Protein AF-A0A4Z2GJ34-F1 (afdb_monomer)

Secondary structure (DSSP, 8-state):
--TT-------TT-SS---SEEEE-SSTT-EEEEETTEEEEESSTTSPPEE-----BTTTEEESB--HHIIIIISSSSB-EEE-TTSSEEEEEEEE-TTSPEEEE---SSSSS---EEEE---TTSPPPEEEEEEEETTTT--EEEEPPPTTTTTS-EEEEEEEESSSSEEEEEEEETTSS-EEEEEEETTTTEEEEE---EEPTTSSEEEEEEEEE-TTS-EEEEEEEEE--TTTS--EEEE---SSS-EEEEEEEETTTTEEEEEE-TT-TT-BEEEEEESS-TT-EEESSTTSSTTT-SBEEEEE-TTSS-EEEEE-SSS---EEEE-SS-------------HHHHHHHHHHHHHHHHHHH-------PPP------

Sequence (381 aa):
MNPREVRELNPPEVSDSVLQFASWGVQGQDLIYVFENNIYYQADVQSSSWRLTSSGQEGGVFNGISDWLYEEEVLHTQVAHWWSPDGSKLAYLTINDSLVPNMLLPRLTGSLYPRGKEYPYPKMGQTNPTVRLYVVTLDGSALTTELTPPASLERSEFYVTMVSWAARDGLSVRWVNRAQNTSVLSLCDVTTSACTQNEEPLFSKDCTTFFITSPVGHDGRGTFNHITMISNQSEGQEVNLRHLTSGSWEVSHIVAYDESTNSLYFLSTEDGSTQQHFYRVSTLDPSHKECLTCSLFQSRCTSYDAVVSPDRQHVILSCRGTATEASSIHPPHVSIFPDEGHNMASAKSRHYMLNSVLTFFKLCFEEEEQVVGPEKSKGDD

Mean predicted aligned error: 15.4 Å

Radius of gyration: 27.04 Å; Cα contacts (8 Å, |Δi|>4): 745; chains: 1; bounding box: 69×99×54 Å

Structure (mmCIF, N/CA/C/O backbone):
data_AF-A0A4Z2GJ34-F1
#
_entry.id   AF-A0A4Z2GJ34-F1
#
loop_
_atom_site.group_PDB
_atom_site.id
_atom_site.type_symbol
_atom_site.label_atom_id
_atom_site.lab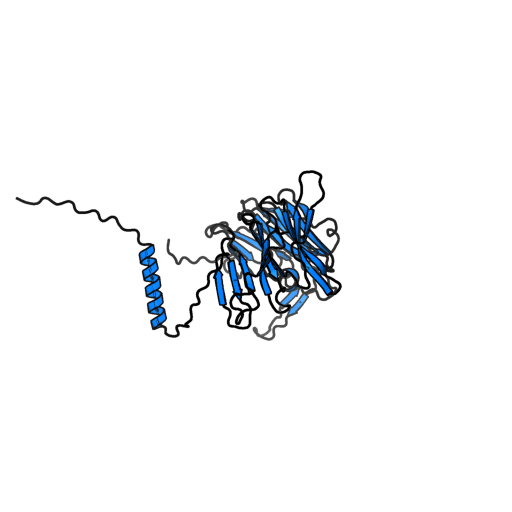el_alt_id
_atom_site.label_comp_id
_atom_site.label_asym_id
_atom_site.label_entity_id
_atom_site.label_seq_id
_atom_site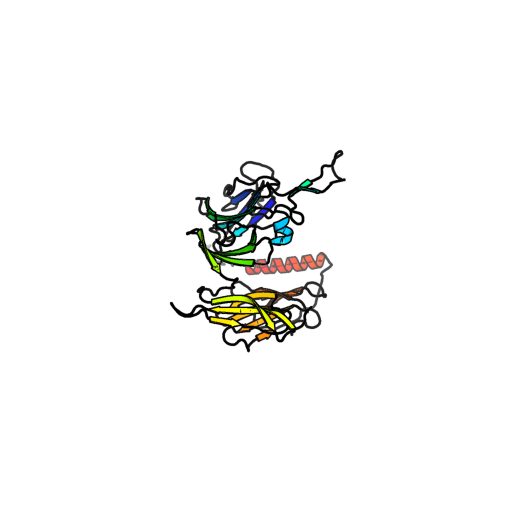.pdbx_PDB_ins_code
_atom_site.Cartn_x
_atom_site.Cartn_y
_atom_site.Cartn_z
_atom_site.occupancy
_atom_site.B_iso_or_equiv
_atom_site.auth_seq_id
_atom_site.auth_comp_id
_atom_site.auth_asym_id
_atom_site.auth_atom_id
_atom_site.pdbx_PDB_model_num
ATOM 1 N N . MET A 1 1 ? -23.529 -28.264 13.616 1.00 46.44 1 MET A N 1
ATOM 2 C CA . MET A 1 1 ? -23.742 -26.848 13.246 1.00 46.44 1 MET A CA 1
ATOM 3 C C . MET A 1 1 ? -24.349 -26.808 11.859 1.00 46.44 1 MET A C 1
ATOM 5 O O . MET A 1 1 ? -23.935 -27.590 11.013 1.00 46.44 1 MET A O 1
ATOM 9 N N . ASN A 1 2 ? -25.382 -25.995 11.658 1.00 41.53 2 ASN A N 1
ATOM 10 C CA . ASN A 1 2 ? -26.100 -25.921 10.390 1.00 41.53 2 ASN A CA 1
ATOM 11 C C . ASN A 1 2 ? -25.199 -25.194 9.368 1.00 41.53 2 ASN A C 1
ATOM 13 O O . ASN A 1 2 ? -24.843 -24.048 9.625 1.00 41.53 2 ASN A O 1
ATOM 17 N N . PRO A 1 3 ? -24.811 -25.793 8.228 1.00 54.25 3 PRO A N 1
ATOM 18 C CA . PRO A 1 3 ? -23.806 -25.230 7.309 1.00 54.25 3 PRO A CA 1
ATOM 19 C C . PRO A 1 3 ? -24.293 -24.007 6.498 1.00 54.25 3 PRO A C 1
ATOM 21 O O . PRO A 1 3 ? -23.775 -23.725 5.422 1.00 54.25 3 PRO A O 1
ATOM 24 N N . ARG A 1 4 ? -25.339 -23.312 6.962 1.00 62.41 4 ARG A N 1
ATOM 25 C CA . ARG A 1 4 ? -26.034 -22.219 6.257 1.00 62.41 4 ARG A CA 1
ATOM 26 C C . ARG A 1 4 ? -26.469 -21.072 7.171 1.00 62.41 4 ARG A C 1
ATOM 28 O O . ARG A 1 4 ? -27.346 -20.300 6.796 1.00 62.41 4 ARG A O 1
ATOM 35 N N . GLU A 1 5 ? -25.925 -20.981 8.377 1.00 75.06 5 GLU A N 1
ATOM 36 C CA . GLU A 1 5 ? -26.219 -19.845 9.247 1.00 75.06 5 GLU A CA 1
ATOM 37 C C . GLU A 1 5 ? -25.521 -18.598 8.685 1.00 75.06 5 GLU A C 1
ATOM 39 O O . GLU A 1 5 ? -24.296 -18.541 8.613 1.00 75.06 5 GLU A O 1
ATOM 44 N N . VAL A 1 6 ? -26.315 -17.644 8.192 1.00 79.12 6 VAL A N 1
ATOM 45 C CA . VAL A 1 6 ? -25.836 -16.360 7.666 1.00 79.12 6 VAL A CA 1
ATOM 46 C C . VAL A 1 6 ? -25.959 -15.335 8.781 1.00 79.12 6 VAL A C 1
ATOM 48 O O . VAL A 1 6 ? -27.029 -15.201 9.375 1.00 79.12 6 VAL A O 1
ATOM 51 N N . ARG A 1 7 ? -24.873 -14.611 9.047 1.00 80.75 7 ARG A N 1
ATOM 52 C CA . ARG A 1 7 ? -24.849 -13.521 10.018 1.00 80.75 7 ARG A CA 1
ATOM 53 C C . ARG A 1 7 ? -24.506 -12.220 9.314 1.00 80.75 7 ARG A C 1
ATOM 55 O O . ARG A 1 7 ? -23.546 -12.169 8.550 1.00 80.75 7 ARG A O 1
ATOM 62 N N . GLU A 1 8 ? -25.299 -11.191 9.574 1.00 86.06 8 GLU A N 1
ATOM 63 C CA . GLU A 1 8 ? -25.017 -9.848 9.080 1.00 86.06 8 GLU A CA 1
ATOM 64 C C . GLU A 1 8 ? -23.889 -9.217 9.895 1.00 86.06 8 GLU A C 1
ATOM 66 O O . GLU A 1 8 ? -23.868 -9.304 11.127 1.00 86.06 8 GLU A O 1
ATOM 71 N N . LEU A 1 9 ? -22.948 -8.592 9.191 1.00 88.06 9 LEU A N 1
ATOM 72 C CA . LEU A 1 9 ? -21.854 -7.845 9.788 1.00 88.06 9 LEU A CA 1
ATOM 73 C C . LEU A 1 9 ? -22.256 -6.373 9.856 1.00 88.06 9 LEU A C 1
ATOM 75 O O . LEU A 1 9 ? -22.313 -5.705 8.828 1.00 88.06 9 LEU A O 1
ATOM 79 N N . ASN A 1 10 ? -22.534 -5.885 11.063 1.00 89.25 10 ASN A N 1
ATOM 80 C CA . ASN A 1 10 ? -22.912 -4.498 11.308 1.00 89.25 10 ASN A CA 1
ATOM 81 C C . ASN A 1 10 ? -22.105 -3.915 12.482 1.00 89.25 10 ASN A C 1
ATOM 83 O O . ASN A 1 10 ? -21.783 -4.645 13.427 1.00 89.25 10 ASN A O 1
ATOM 87 N N . PRO A 1 11 ? -21.796 -2.605 12.460 1.00 88.62 11 PRO A N 1
ATOM 88 C CA . PRO A 1 11 ? -21.323 -1.883 13.634 1.00 88.62 11 PRO A CA 1
ATOM 89 C C . PRO A 1 11 ? -22.282 -2.043 14.823 1.00 88.62 11 PRO A C 1
ATOM 91 O O . PRO A 1 11 ? -23.494 -2.054 14.613 1.00 88.62 11 PRO A O 1
ATOM 94 N N . PRO A 1 12 ? -21.787 -2.125 16.073 1.00 87.62 12 PRO A N 1
ATOM 95 C CA . PRO A 1 12 ? -22.634 -2.275 17.260 1.00 87.62 12 PRO A CA 1
ATOM 96 C C . PRO A 1 12 ? -23.696 -1.178 17.416 1.00 87.62 12 PRO A C 1
ATOM 98 O O . PRO A 1 12 ? -24.693 -1.368 18.111 1.00 87.62 12 PRO A O 1
ATOM 101 N N . GLU A 1 13 ? -23.467 -0.017 16.806 1.00 87.50 13 GLU A N 1
ATOM 102 C CA . GLU A 1 13 ? -24.305 1.168 16.916 1.00 87.50 13 GLU A CA 1
ATOM 103 C C . GLU A 1 13 ? -25.485 1.190 15.924 1.00 87.50 13 GLU A C 1
ATOM 105 O O . GLU A 1 13 ? -26.414 1.978 16.115 1.00 87.50 13 GLU A O 1
ATOM 110 N N . VAL A 1 14 ? -25.481 0.348 14.880 1.00 88.62 14 VAL A N 1
ATOM 111 C CA . VAL A 1 14 ? -26.488 0.359 13.801 1.00 88.62 14 VAL A CA 1
ATOM 112 C C . VAL A 1 14 ? -26.914 -1.053 13.386 1.00 88.62 14 VAL A C 1
ATOM 114 O O . VAL A 1 14 ? -26.186 -2.021 13.558 1.00 88.62 14 VAL A O 1
ATOM 117 N N . SER A 1 15 ? -28.130 -1.186 12.851 1.00 77.56 15 SER A N 1
ATOM 118 C CA . SER A 1 15 ? -28.716 -2.492 12.486 1.00 77.56 15 SER A CA 1
ATOM 119 C C . SER A 1 15 ? -28.695 -2.800 10.988 1.00 77.56 15 SER A C 1
ATOM 121 O O . SER A 1 15 ? -28.803 -3.964 10.628 1.00 77.56 15 SER A O 1
ATOM 123 N N . ASP A 1 16 ? -28.539 -1.789 10.136 1.00 84.75 16 ASP A N 1
ATOM 124 C CA . ASP A 1 16 ? -28.416 -1.927 8.684 1.00 84.75 16 ASP A CA 1
ATOM 125 C C . ASP A 1 16 ? -27.393 -0.893 8.208 1.00 84.75 16 ASP A C 1
ATOM 127 O O . ASP A 1 16 ? -27.552 0.308 8.457 1.00 84.75 16 ASP A O 1
ATOM 131 N N . SER A 1 17 ? -26.293 -1.362 7.623 1.00 87.94 17 SER A N 1
ATOM 132 C CA . SER A 1 17 ? -25.149 -0.522 7.288 1.00 87.94 17 SER A CA 1
ATOM 133 C C . SER A 1 17 ? -24.492 -0.937 5.978 1.00 87.94 17 SER A C 1
ATOM 135 O O . SER A 1 17 ? -24.446 -2.109 5.610 1.00 87.94 17 SER A O 1
ATOM 137 N N . VAL A 1 18 ? -23.949 0.052 5.267 1.00 92.44 18 VAL A N 1
ATOM 138 C CA . VAL A 1 18 ? -23.078 -0.181 4.115 1.00 92.44 18 VAL A CA 1
ATOM 139 C C . VAL A 1 18 ? -21.641 -0.019 4.587 1.00 92.44 18 VAL A C 1
ATOM 141 O O . VAL A 1 18 ? -21.233 1.070 4.992 1.00 92.44 18 VAL A O 1
ATOM 144 N N . LEU A 1 19 ? -20.882 -1.108 4.541 1.00 95.00 19 LEU A N 1
ATOM 145 C CA . LEU A 1 19 ? -19.472 -1.117 4.915 1.00 95.00 19 LEU A CA 1
ATOM 146 C C . LEU A 1 19 ? -18.612 -0.626 3.749 1.00 95.00 19 LEU A C 1
ATOM 148 O O . LEU A 1 19 ? -18.890 -0.919 2.587 1.00 95.00 19 LEU A O 1
ATOM 152 N N . GLN A 1 20 ? -17.546 0.103 4.064 1.00 95.69 20 GLN A N 1
ATOM 153 C CA . GLN A 1 20 ? -16.587 0.587 3.065 1.00 95.69 20 GLN A CA 1
ATOM 154 C C . GLN A 1 20 ? -15.567 -0.488 2.691 1.00 95.69 20 GLN A C 1
ATOM 156 O O . GLN A 1 20 ? -15.038 -0.487 1.582 1.00 95.69 20 GLN A O 1
ATOM 161 N N . PHE A 1 21 ? -15.283 -1.388 3.631 1.00 96.75 21 PHE A N 1
ATOM 162 C CA . PHE A 1 21 ? -14.338 -2.481 3.472 1.00 96.75 21 PHE A CA 1
ATOM 163 C C . PHE A 1 21 ? -14.640 -3.587 4.486 1.00 96.75 21 PHE A C 1
ATOM 165 O O . PHE A 1 21 ? -15.118 -3.292 5.583 1.00 96.75 21 PHE A O 1
ATOM 172 N N . ALA A 1 22 ? -14.326 -4.835 4.140 1.00 95.81 22 ALA A N 1
ATOM 173 C CA . ALA A 1 22 ? -14.282 -5.956 5.072 1.00 95.81 22 ALA A CA 1
ATOM 174 C C . ALA A 1 22 ? -13.254 -6.992 4.600 1.00 95.81 22 ALA A C 1
ATOM 176 O O . ALA A 1 22 ? -13.183 -7.298 3.408 1.00 95.81 22 ALA A O 1
ATOM 177 N N . SER A 1 23 ? -12.489 -7.559 5.529 1.00 94.44 23 SER A N 1
ATOM 178 C CA . SER A 1 23 ? -11.587 -8.676 5.248 1.00 94.44 23 SER A CA 1
ATOM 179 C C . SER A 1 23 ? -11.382 -9.550 6.476 1.00 94.44 23 SER A C 1
ATOM 181 O O . SER A 1 23 ? -11.478 -9.087 7.613 1.00 94.44 23 SER A O 1
ATOM 183 N N . TRP A 1 24 ? -11.036 -10.811 6.233 1.00 94.69 24 TRP A N 1
ATOM 184 C CA . TRP A 1 24 ? -10.513 -11.696 7.271 1.00 94.69 24 TRP A CA 1
ATOM 185 C C . TRP A 1 24 ? -9.140 -11.219 7.757 1.00 94.69 24 TRP A C 1
ATOM 187 O O . TRP A 1 24 ? -8.426 -10.520 7.027 1.00 94.69 24 TRP A O 1
ATOM 197 N N . GLY A 1 25 ? -8.797 -11.590 8.987 1.00 91.19 25 GLY A N 1
ATOM 198 C CA . GLY A 1 25 ? -7.455 -11.476 9.527 1.00 91.19 25 GLY A CA 1
ATOM 199 C C . GLY A 1 25 ? -6.559 -12.628 9.083 1.00 91.19 25 GLY A C 1
ATOM 200 O O . GLY A 1 25 ? -6.781 -13.269 8.050 1.00 91.19 25 GLY A O 1
ATOM 201 N N . VAL A 1 26 ? -5.490 -12.862 9.843 1.00 88.38 26 VAL A N 1
ATOM 202 C CA . VAL A 1 26 ? -4.444 -13.832 9.471 1.00 88.38 26 VAL A CA 1
ATOM 203 C C . VAL A 1 26 ? -4.728 -15.217 10.046 1.00 88.38 26 VAL A C 1
ATOM 205 O O . VAL A 1 26 ? -4.336 -16.218 9.442 1.00 88.38 26 VAL A O 1
ATOM 208 N N . GLN A 1 27 ? -5.377 -15.300 11.212 1.00 80.12 27 GLN A N 1
ATOM 209 C CA . GLN A 1 27 ? -5.532 -16.555 11.943 1.00 80.12 27 GLN A CA 1
ATOM 210 C C . GLN A 1 27 ? -6.954 -16.758 12.461 1.00 80.12 27 GLN A C 1
ATOM 212 O O . GLN A 1 27 ? -7.485 -15.981 13.244 1.00 80.12 27 GLN A O 1
ATOM 217 N N . GLY A 1 28 ? -7.528 -17.916 12.135 1.00 84.50 28 GLY A N 1
ATOM 218 C CA . GLY A 1 28 ? -8.803 -18.343 12.698 1.00 84.50 28 GLY A CA 1
ATOM 219 C C . GLY A 1 28 ? -9.995 -17.708 11.988 1.00 84.50 28 GLY A C 1
ATOM 220 O O . GLY A 1 28 ? -10.245 -18.009 10.824 1.00 84.50 28 GLY A O 1
ATOM 221 N N . GLN A 1 29 ? -10.781 -16.932 12.731 1.00 89.31 29 GLN A N 1
ATOM 222 C CA . GLN A 1 29 ? -12.044 -16.336 12.276 1.00 89.31 29 GLN A CA 1
ATOM 223 C C . GLN A 1 29 ? -12.119 -14.843 12.610 1.00 89.31 29 GLN A C 1
ATOM 225 O O . GLN A 1 29 ? -13.214 -14.281 12.692 1.00 89.31 29 GLN A O 1
ATOM 230 N N . ASP A 1 30 ? -10.966 -14.227 12.852 1.00 92.12 30 ASP A N 1
ATOM 231 C CA . ASP A 1 30 ? -10.871 -12.805 13.104 1.00 92.12 30 ASP A CA 1
ATOM 232 C C . ASP A 1 30 ? -11.130 -12.018 11.816 1.00 92.12 30 ASP A C 1
ATOM 234 O O . ASP A 1 30 ? -10.844 -12.466 10.702 1.00 92.12 30 ASP A O 1
ATOM 238 N N . LEU A 1 31 ? -11.734 -10.844 11.945 1.00 94.94 31 LEU A N 1
ATOM 239 C CA . LEU A 1 31 ? -12.017 -9.985 10.802 1.00 94.94 31 LEU A CA 1
ATOM 240 C C . LEU A 1 31 ? -11.983 -8.519 11.200 1.00 94.94 31 LEU A C 1
ATOM 242 O O . LEU A 1 31 ? -12.181 -8.153 12.362 1.00 94.94 31 LEU A O 1
ATOM 246 N N . ILE A 1 32 ? -11.785 -7.675 10.197 1.00 96.50 32 ILE A N 1
ATOM 247 C CA . ILE A 1 32 ? -11.971 -6.234 10.312 1.00 96.50 32 ILE A CA 1
ATOM 248 C C . ILE A 1 32 ? -12.952 -5.747 9.266 1.00 96.50 32 ILE A C 1
ATOM 250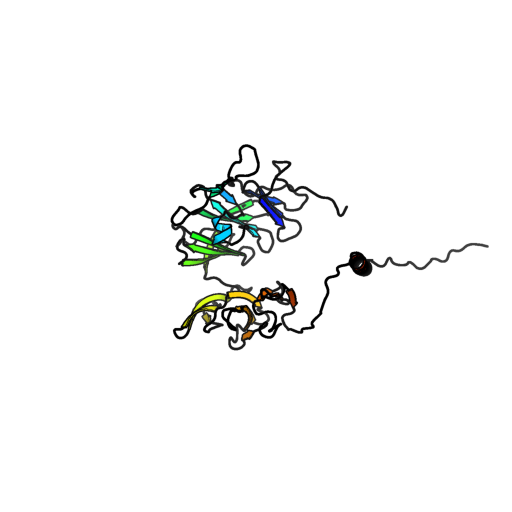 O O . ILE A 1 32 ? -13.119 -6.338 8.196 1.00 96.50 32 ILE A O 1
ATOM 254 N N . TYR A 1 33 ? -13.562 -4.615 9.566 1.00 96.94 33 TYR A N 1
ATOM 255 C CA . TYR A 1 33 ? -14.332 -3.859 8.602 1.00 96.94 33 TYR A CA 1
ATOM 256 C C . TYR A 1 33 ? -14.220 -2.368 8.881 1.00 96.94 33 TYR A C 1
ATOM 258 O O . TYR A 1 33 ? -13.876 -1.944 9.987 1.00 96.94 33 TYR A O 1
ATOM 266 N N . VAL A 1 34 ? -14.502 -1.568 7.856 1.00 97.75 34 VAL A N 1
ATOM 267 C CA . VAL A 1 34 ? -14.450 -0.109 7.944 1.00 97.75 34 VAL A CA 1
ATOM 268 C C . VAL A 1 34 ? -15.838 0.474 7.745 1.00 97.75 34 VAL A C 1
ATOM 270 O O . VAL A 1 34 ? -16.514 0.183 6.755 1.00 97.75 34 VAL A O 1
ATOM 273 N N . PHE A 1 35 ? -16.248 1.303 8.701 1.00 96.94 35 PHE A N 1
ATOM 274 C CA . PHE A 1 35 ? -17.527 2.003 8.710 1.00 96.94 35 PHE A CA 1
ATOM 275 C C . PHE A 1 35 ? -17.322 3.449 9.164 1.00 96.94 35 PHE A C 1
ATOM 277 O O . PHE A 1 35 ? -16.622 3.691 10.149 1.00 96.94 35 PHE A O 1
ATOM 284 N N . GLU A 1 36 ? -17.899 4.406 8.432 1.00 96.12 36 GLU A N 1
ATOM 285 C CA . GLU A 1 36 ? -17.720 5.851 8.658 1.00 96.12 36 GLU A CA 1
ATOM 286 C C . GLU A 1 36 ? -16.245 6.237 8.866 1.00 96.12 36 GLU A C 1
ATOM 288 O O . GLU A 1 36 ? -15.882 6.964 9.794 1.00 96.12 36 GLU A O 1
ATOM 293 N N . ASN A 1 37 ? -15.369 5.697 8.016 1.00 97.69 37 ASN A N 1
ATOM 294 C CA . ASN A 1 37 ? -13.921 5.883 8.057 1.00 97.69 37 ASN A CA 1
ATOM 295 C C . ASN A 1 37 ? -13.246 5.441 9.370 1.00 97.69 37 ASN A C 1
ATOM 297 O O . ASN A 1 37 ? -12.156 5.917 9.704 1.00 97.69 37 ASN A O 1
ATOM 301 N N . ASN A 1 38 ? -13.873 4.542 10.129 1.00 97.94 38 ASN A N 1
ATOM 302 C CA . ASN A 1 38 ? -13.317 3.964 11.345 1.00 97.94 38 ASN A CA 1
ATOM 303 C C . ASN A 1 38 ? -13.132 2.455 11.222 1.00 97.94 38 ASN A C 1
ATOM 305 O O . ASN A 1 38 ? -13.968 1.767 10.640 1.00 97.94 38 ASN A O 1
ATOM 309 N N . ILE A 1 39 ? -12.040 1.952 11.797 1.00 97.94 39 ILE A N 1
ATOM 310 C CA . ILE A 1 39 ? -11.709 0.529 11.793 1.00 97.94 39 ILE A CA 1
ATOM 311 C C . ILE A 1 39 ? -12.430 -0.147 12.956 1.00 97.94 39 ILE A C 1
ATOM 313 O O . ILE A 1 39 ? -12.326 0.287 14.107 1.00 97.94 39 ILE A O 1
ATOM 317 N N . TYR A 1 40 ? -13.125 -1.233 12.648 1.00 96.94 40 TYR A N 1
ATOM 318 C CA . TYR A 1 40 ? -13.735 -2.136 13.608 1.00 96.94 40 TYR A CA 1
ATOM 319 C C . TYR A 1 40 ? -13.107 -3.521 13.473 1.00 96.94 40 TYR A C 1
ATOM 321 O O . TYR A 1 40 ? -12.799 -3.960 12.367 1.00 96.94 40 TYR A O 1
ATOM 329 N N . TYR A 1 41 ? -12.944 -4.209 14.598 1.00 95.94 41 TYR A N 1
ATOM 330 C CA . TYR A 1 41 ? -12.361 -5.544 14.688 1.00 95.94 41 TYR A CA 1
ATOM 331 C C . TYR A 1 41 ? -13.291 -6.507 15.423 1.00 95.94 41 TYR A C 1
ATOM 333 O O . TYR A 1 41 ? -13.899 -6.144 16.429 1.00 95.94 41 TYR A O 1
ATOM 341 N N . GLN A 1 42 ? -13.375 -7.744 14.947 1.00 93.62 42 GLN A N 1
ATOM 342 C CA . GLN A 1 42 ? -14.011 -8.862 15.635 1.00 93.62 42 GLN A CA 1
ATOM 343 C C . GLN A 1 42 ? -12.998 -9.995 15.776 1.00 93.62 42 GLN A C 1
ATOM 345 O O . GLN A 1 42 ? -12.438 -10.446 14.782 1.00 93.62 42 GLN A O 1
ATOM 350 N N . ALA A 1 43 ? -12.794 -10.471 17.007 1.00 91.69 43 ALA A N 1
ATOM 351 C CA . ALA A 1 43 ? -11.884 -11.585 17.287 1.00 91.69 43 ALA A CA 1
ATOM 352 C C . ALA A 1 43 ? -12.388 -12.926 16.723 1.00 91.69 43 ALA A C 1
ATOM 354 O O . ALA A 1 43 ? -11.599 -13.811 16.406 1.00 91.69 43 ALA A O 1
ATOM 355 N N . ASP A 1 44 ? -13.706 -13.069 16.600 1.00 90.00 44 ASP A N 1
ATOM 356 C CA . ASP A 1 44 ? -14.381 -14.195 15.968 1.00 90.00 44 ASP A CA 1
ATOM 357 C C . ASP A 1 44 ? -15.798 -13.770 15.534 1.00 90.00 44 ASP A C 1
ATOM 359 O O . ASP A 1 44 ? -16.296 -12.715 15.933 1.00 90.00 44 ASP A O 1
ATOM 363 N N . VAL A 1 45 ? -16.480 -14.613 14.751 1.00 87.25 45 VAL A N 1
ATOM 364 C CA . VAL A 1 45 ? -17.820 -14.330 14.185 1.00 87.25 45 VAL A CA 1
ATOM 365 C C . VAL A 1 45 ? -18.917 -14.184 15.258 1.00 87.25 45 VAL A C 1
ATOM 367 O O . VAL A 1 45 ? -20.017 -13.706 14.970 1.00 87.25 45 VAL A O 1
ATOM 370 N N . GLN A 1 46 ? -18.672 -14.644 16.489 1.00 86.06 46 GLN A N 1
ATOM 371 C CA . GLN A 1 46 ? -19.583 -14.555 17.636 1.00 86.06 46 GLN A CA 1
ATOM 372 C C . GLN A 1 46 ? -19.324 -13.340 18.526 1.00 86.06 46 GLN A C 1
ATOM 374 O O . GLN A 1 46 ? -20.258 -12.854 19.171 1.00 86.06 46 GLN A O 1
ATOM 379 N N . SER A 1 47 ? -18.093 -12.843 18.531 1.00 88.88 47 SER A N 1
ATOM 380 C CA . SER A 1 47 ? -17.658 -11.699 19.315 1.00 88.88 47 SER A CA 1
ATOM 381 C C . SER A 1 47 ? -18.311 -10.389 18.858 1.00 88.88 47 SER A C 1
ATOM 383 O O . SER A 1 47 ? -18.573 -10.151 17.677 1.00 88.88 47 SER A O 1
ATOM 385 N N . SER A 1 48 ? -18.578 -9.493 19.811 1.00 89.69 48 SER A N 1
ATOM 386 C CA . SER A 1 48 ? -19.003 -8.125 19.505 1.00 89.69 48 SER A CA 1
ATOM 387 C C . SER A 1 48 ? -17.866 -7.355 18.841 1.00 89.69 48 SER A C 1
ATOM 389 O O . SER A 1 48 ? -16.711 -7.500 19.245 1.00 89.69 48 SER A O 1
ATOM 391 N N . SER A 1 49 ? -18.190 -6.492 17.884 1.00 92.44 49 SER A N 1
ATOM 392 C CA . SER A 1 49 ? -17.187 -5.659 17.232 1.00 92.44 49 SER A CA 1
ATOM 393 C C . SER A 1 49 ? -16.615 -4.604 18.169 1.00 92.44 49 SER A C 1
ATOM 395 O O . SER A 1 49 ? -17.332 -3.948 18.926 1.00 92.44 49 SER A O 1
ATOM 397 N N . TRP A 1 50 ? -15.314 -4.399 18.056 1.00 92.31 50 TRP A N 1
ATOM 398 C CA . TRP A 1 50 ? -14.547 -3.410 18.783 1.00 92.31 50 TRP A CA 1
ATOM 399 C C . TRP A 1 50 ? -14.102 -2.307 17.834 1.00 92.31 50 TRP A C 1
ATOM 401 O O . TRP A 1 50 ? -13.381 -2.553 16.869 1.00 92.31 50 TRP A O 1
ATOM 411 N N . ARG A 1 51 ? -14.527 -1.076 18.111 1.00 95.19 51 ARG A N 1
ATOM 412 C CA . ARG A 1 51 ? -14.080 0.108 17.381 1.00 95.19 51 ARG A CA 1
ATOM 413 C C . ARG A 1 51 ? -12.641 0.461 17.777 1.00 95.19 51 ARG A C 1
ATOM 415 O O . ARG A 1 51 ? -12.409 0.884 18.907 1.00 95.19 51 ARG A O 1
ATOM 422 N N . LEU A 1 52 ? -11.700 0.306 16.847 1.00 96.19 52 LEU A N 1
ATOM 423 C CA . LEU A 1 52 ? -10.274 0.591 17.051 1.00 96.19 52 LEU A CA 1
ATOM 424 C C . LEU A 1 52 ? -9.941 2.077 16.864 1.00 96.19 52 LEU A C 1
ATOM 426 O O . LEU A 1 52 ? -9.026 2.588 17.501 1.00 96.19 52 LEU A O 1
ATOM 430 N N . THR A 1 53 ? -10.693 2.792 16.020 1.00 96.69 53 THR A N 1
ATOM 431 C CA . THR A 1 53 ? -10.477 4.225 15.760 1.00 96.69 53 THR A CA 1
ATOM 432 C C . THR A 1 53 ? -11.758 5.033 15.932 1.00 96.69 53 THR A C 1
ATOM 434 O O . THR A 1 53 ? -12.852 4.559 15.630 1.00 96.69 53 THR A O 1
ATOM 437 N N . SER A 1 54 ? -11.636 6.288 16.366 1.00 95.75 54 SER A N 1
ATOM 438 C CA . SER A 1 54 ? -12.768 7.224 16.485 1.00 95.75 54 SER A CA 1
ATOM 439 C C . SER A 1 54 ? -12.566 8.550 15.748 1.00 95.75 54 SER A C 1
ATOM 441 O O . SER A 1 54 ? -13.420 9.427 15.836 1.00 95.75 54 SER A O 1
ATOM 443 N N . SER A 1 55 ? -11.436 8.719 15.059 1.00 96.62 55 SER A N 1
ATOM 444 C CA . SER A 1 55 ? -11.067 9.937 14.326 1.00 96.62 55 SER A CA 1
ATOM 445 C C . SER A 1 55 ? -11.689 10.031 12.932 1.00 96.62 55 SER A C 1
ATOM 447 O O . SER A 1 55 ? -11.574 11.077 12.299 1.00 96.62 55 SER A O 1
ATOM 449 N N . GLY A 1 56 ? -12.298 8.950 12.432 1.00 96.69 56 GLY A N 1
ATOM 450 C CA . GLY A 1 56 ? -12.862 8.893 11.088 1.00 96.69 56 GLY A CA 1
ATOM 451 C C . GLY A 1 56 ? -13.936 9.953 10.873 1.00 96.69 56 GLY A C 1
ATOM 452 O O . GLY A 1 56 ? -14.826 10.123 11.707 1.00 96.69 56 GLY A O 1
ATOM 453 N N . GLN A 1 57 ? -13.835 10.650 9.744 1.00 94.94 57 GLN A N 1
ATOM 454 C CA . GLN A 1 57 ? -14.765 11.688 9.318 1.00 94.94 57 GLN A CA 1
ATOM 455 C C . GLN A 1 57 ? -15.014 11.544 7.819 1.00 94.94 57 GLN A C 1
ATOM 457 O O . GLN A 1 57 ? -14.066 11.567 7.029 1.00 94.94 57 GLN A O 1
ATOM 462 N N . GLU A 1 58 ? -16.279 11.420 7.418 1.00 88.56 58 GLU A N 1
ATOM 463 C CA . GLU A 1 58 ? -16.649 11.276 6.009 1.00 88.56 58 GLU A CA 1
ATOM 464 C C . GLU A 1 58 ? -16.148 12.474 5.184 1.00 88.56 58 GLU A C 1
ATOM 466 O O . GLU A 1 58 ? -16.368 13.632 5.542 1.00 88.56 58 GLU A O 1
ATOM 471 N N . GLY A 1 59 ? -15.431 12.185 4.094 1.00 81.75 59 GLY A N 1
ATOM 472 C CA . GLY A 1 59 ? -14.843 13.204 3.220 1.00 81.75 59 GLY A CA 1
ATOM 473 C C . GLY A 1 59 ? -13.708 14.026 3.842 1.00 81.75 59 GLY A C 1
ATOM 474 O O . GLY A 1 59 ? -13.388 15.077 3.295 1.00 81.75 59 GLY A O 1
ATOM 475 N N . GLY A 1 60 ? -13.124 13.594 4.968 1.00 93.06 60 GLY A N 1
ATOM 476 C CA . GLY A 1 60 ? -12.058 14.343 5.644 1.00 93.06 60 GLY A CA 1
ATOM 477 C C . GLY A 1 60 ? -10.954 13.492 6.267 1.00 93.06 60 GLY A C 1
ATOM 478 O O . GLY A 1 60 ? -9.785 13.772 6.040 1.00 93.06 60 GLY A O 1
ATOM 479 N N . VAL A 1 61 ? -11.280 12.466 7.056 1.00 98.06 61 VAL A N 1
ATOM 480 C CA . VAL A 1 61 ? -10.271 11.619 7.719 1.00 98.06 61 VAL A CA 1
ATOM 481 C C . VAL A 1 61 ? -10.604 10.157 7.492 1.00 98.06 61 VAL A C 1
ATOM 483 O O . VAL A 1 61 ? -11.712 9.733 7.821 1.00 98.06 61 VAL A O 1
ATOM 486 N N . PHE A 1 62 ? -9.639 9.402 6.976 1.00 98.44 62 PHE A N 1
ATOM 487 C CA . PHE A 1 62 ? -9.734 7.987 6.629 1.00 98.44 62 PHE A CA 1
ATOM 488 C C . PHE A 1 62 ? -8.789 7.174 7.516 1.00 98.44 62 PHE A C 1
ATOM 490 O O . PHE A 1 62 ? -7.646 7.575 7.721 1.00 98.44 62 PHE A O 1
ATOM 497 N N . ASN A 1 63 ? -9.252 6.043 8.054 1.00 98.50 63 ASN A N 1
ATOM 498 C CA . ASN A 1 63 ? -8.425 5.131 8.846 1.00 98.50 63 ASN A CA 1
ATOM 499 C C . ASN A 1 63 ? -8.449 3.735 8.226 1.00 98.50 63 ASN A C 1
ATOM 501 O O . ASN A 1 63 ? -9.520 3.151 8.058 1.00 98.50 63 ASN A O 1
ATOM 505 N N . GLY A 1 64 ? -7.275 3.198 7.897 1.00 97.69 64 GLY A N 1
ATOM 506 C CA . GLY A 1 64 ? -7.119 1.842 7.361 1.00 97.69 64 GLY A CA 1
ATOM 507 C C . GLY A 1 64 ? -7.592 1.654 5.919 1.00 97.69 64 GLY A C 1
ATOM 508 O O . GLY A 1 64 ? -7.404 0.578 5.359 1.00 97.69 64 GLY A O 1
ATOM 509 N N . ILE A 1 65 ? -8.156 2.680 5.291 1.00 98.00 65 ILE A N 1
ATOM 510 C CA . ILE A 1 65 ? -8.476 2.712 3.863 1.00 98.00 65 ILE A CA 1
ATOM 511 C C . ILE A 1 65 ? -7.889 3.969 3.232 1.00 98.00 65 ILE A C 1
ATOM 513 O O . ILE A 1 65 ? -7.729 4.987 3.910 1.00 98.00 65 ILE A O 1
ATOM 517 N N . SER A 1 66 ? -7.565 3.871 1.950 1.00 97.75 66 SER A N 1
ATOM 518 C CA . SER A 1 66 ? -7.004 4.963 1.162 1.00 97.75 66 SER A CA 1
ATOM 519 C C . SER A 1 66 ? -8.040 6.056 0.863 1.00 97.75 66 SER A C 1
ATOM 521 O O . SER A 1 66 ? -9.237 5.778 0.742 1.00 97.75 66 SER A O 1
ATOM 523 N N . ASP A 1 67 ? -7.575 7.301 0.730 1.00 97.25 67 ASP A N 1
ATOM 524 C CA . ASP A 1 67 ? -8.295 8.341 -0.009 1.00 97.25 67 ASP A CA 1
ATOM 525 C C . ASP A 1 67 ? -8.058 8.168 -1.522 1.00 97.25 67 ASP A C 1
ATOM 527 O O . ASP A 1 67 ? -7.366 7.244 -1.950 1.00 97.25 67 ASP A O 1
ATOM 531 N N . TRP A 1 68 ? -8.590 9.077 -2.347 1.00 96.56 68 TRP A N 1
ATOM 532 C CA . TRP A 1 68 ? -8.404 8.996 -3.798 1.00 96.56 68 TRP A CA 1
ATOM 533 C C . TRP A 1 68 ? -6.926 9.079 -4.210 1.00 96.56 68 TRP A C 1
ATOM 535 O O . TRP A 1 68 ? -6.495 8.303 -5.061 1.00 96.56 68 TRP A O 1
ATOM 545 N N . LEU A 1 69 ? -6.140 9.992 -3.615 1.00 96.56 69 LEU A N 1
ATOM 546 C CA . LEU A 1 69 ? -4.729 10.139 -3.981 1.00 96.56 69 LEU A CA 1
ATOM 547 C C . LEU A 1 69 ? -3.951 8.873 -3.616 1.00 96.56 69 LEU A C 1
ATOM 549 O O . LEU A 1 69 ? -3.158 8.389 -4.425 1.00 96.56 69 LEU A O 1
ATOM 553 N N . TYR A 1 70 ? -4.162 8.335 -2.412 1.00 97.75 70 TYR A N 1
ATOM 554 C CA . TYR A 1 70 ? -3.458 7.127 -2.002 1.00 97.75 70 TYR A CA 1
ATOM 555 C C . TYR A 1 70 ? -3.895 5.893 -2.785 1.00 97.75 70 TYR A C 1
ATOM 557 O O . TYR A 1 70 ? -3.045 5.074 -3.127 1.00 97.75 70 TYR A O 1
ATOM 565 N N . GLU A 1 71 ? -5.182 5.763 -3.098 1.00 96.75 71 GLU A N 1
ATOM 566 C CA . GLU A 1 71 ? -5.695 4.611 -3.833 1.00 96.75 71 GLU A CA 1
ATOM 567 C C . GLU A 1 71 ? -5.158 4.569 -5.260 1.00 96.75 71 GLU A C 1
ATOM 569 O O . GLU A 1 71 ? -4.693 3.520 -5.686 1.00 96.75 71 GLU A O 1
ATOM 574 N N . GLU A 1 72 ? -5.171 5.690 -5.981 1.00 92.62 72 GLU A N 1
ATOM 575 C CA . GLU A 1 72 ? -4.852 5.701 -7.412 1.00 92.62 72 GLU A CA 1
ATOM 576 C C . GLU A 1 72 ? -3.361 5.923 -7.696 1.00 92.62 72 GLU A C 1
ATOM 578 O O . GLU A 1 72 ? -2.821 5.325 -8.626 1.00 92.62 72 GLU A O 1
ATOM 583 N N . GLU A 1 73 ? -2.677 6.753 -6.898 1.00 92.50 73 GLU A N 1
ATOM 584 C CA . GLU A 1 73 ? -1.352 7.288 -7.258 1.00 92.50 73 GLU A CA 1
ATOM 585 C C . GLU A 1 73 ? -0.220 6.893 -6.294 1.00 92.50 73 GLU A C 1
ATOM 587 O O . GLU A 1 73 ? 0.947 6.960 -6.682 1.00 92.50 73 GLU A O 1
ATOM 592 N N . VAL A 1 74 ? -0.515 6.523 -5.037 1.00 93.19 74 VAL A N 1
ATOM 593 C CA . VAL A 1 74 ? 0.532 6.247 -4.023 1.00 93.19 74 VAL A CA 1
ATOM 594 C C . VAL A 1 74 ? 0.652 4.763 -3.682 1.00 93.19 74 VAL A C 1
ATOM 596 O O . VAL A 1 74 ? 1.751 4.218 -3.735 1.00 93.19 74 VAL A O 1
ATOM 599 N N . LEU A 1 75 ? -0.448 4.119 -3.286 1.00 91.12 75 LEU A N 1
ATOM 600 C CA . LEU A 1 75 ? -0.480 2.714 -2.864 1.00 91.12 75 LEU A CA 1
ATOM 601 C C . LEU A 1 75 ? -1.039 1.783 -3.939 1.00 91.12 75 LEU A C 1
ATOM 603 O O . LEU A 1 75 ? -0.787 0.582 -3.872 1.00 91.12 75 LEU A O 1
ATOM 607 N N . HIS A 1 76 ? -1.794 2.308 -4.910 1.00 90.69 76 HIS A N 1
ATOM 608 C CA . HIS A 1 76 ? -2.463 1.510 -5.947 1.00 90.69 76 HIS A CA 1
ATOM 609 C C . HIS A 1 76 ? -3.420 0.446 -5.369 1.00 90.69 76 HIS A C 1
ATOM 611 O O . HIS A 1 76 ? -3.605 -0.632 -5.937 1.00 90.69 76 HIS A O 1
ATOM 617 N N . THR A 1 77 ? -3.995 0.724 -4.194 1.00 91.94 77 THR A N 1
ATOM 618 C CA . THR A 1 77 ? -4.957 -0.137 -3.497 1.00 91.94 77 THR A CA 1
ATOM 619 C C . THR A 1 77 ? -5.812 0.669 -2.517 1.00 91.94 77 THR A C 1
ATOM 621 O O . THR A 1 77 ? -5.345 1.632 -1.902 1.00 91.94 77 THR A O 1
ATOM 624 N N . GLN A 1 78 ? -7.060 0.238 -2.315 1.00 96.19 78 GLN A N 1
ATOM 625 C CA . GLN A 1 78 ? -7.954 0.775 -1.284 1.00 96.19 78 GLN A CA 1
ATOM 626 C C . GLN A 1 78 ? -7.475 0.415 0.139 1.00 96.19 78 GLN A C 1
ATOM 628 O O . GLN A 1 78 ? -7.832 1.078 1.112 1.00 96.19 78 GLN A O 1
ATOM 633 N N . VAL A 1 79 ? -6.690 -0.658 0.281 1.00 97.19 79 VAL A N 1
ATOM 634 C CA . VAL A 1 79 ? -6.240 -1.185 1.576 1.00 97.19 79 VAL A CA 1
ATOM 635 C C . VAL A 1 79 ? -5.065 -0.366 2.106 1.00 97.19 79 VAL A C 1
ATOM 637 O O . VAL A 1 79 ? -3.976 -0.402 1.542 1.00 97.19 79 VAL A O 1
ATOM 640 N N . ALA A 1 80 ? -5.264 0.306 3.239 1.00 98.06 80 ALA A N 1
ATOM 641 C CA . ALA A 1 80 ? -4.225 1.065 3.938 1.00 98.06 80 ALA A CA 1
ATOM 642 C C . ALA A 1 80 ? -3.999 0.537 5.368 1.00 98.06 80 ALA A C 1
ATOM 644 O O . ALA A 1 80 ? -3.768 1.306 6.306 1.00 98.06 80 ALA A O 1
ATOM 645 N N . HIS A 1 81 ? -4.122 -0.782 5.538 1.00 98.12 81 HIS A N 1
ATOM 646 C CA . HIS A 1 81 ? -3.847 -1.507 6.776 1.00 98.12 81 HIS A CA 1
ATOM 647 C C . HIS A 1 81 ? -3.139 -2.838 6.496 1.00 98.12 81 HIS A C 1
ATOM 649 O O . HIS A 1 81 ? -3.322 -3.446 5.443 1.00 98.12 81 HIS A O 1
ATOM 655 N N . TRP A 1 82 ? -2.343 -3.304 7.457 1.00 95.38 82 TRP A N 1
ATOM 656 C CA . TRP A 1 82 ? -1.495 -4.486 7.331 1.00 95.38 82 TRP A CA 1
ATOM 657 C C . TRP A 1 82 ? -1.447 -5.256 8.647 1.00 95.38 82 TRP A C 1
ATOM 659 O O . TRP A 1 82 ? -1.056 -4.719 9.687 1.00 95.38 82 TRP A O 1
ATOM 669 N N . TRP A 1 83 ? -1.801 -6.534 8.595 1.00 94.31 83 TRP A N 1
ATOM 670 C CA . TRP A 1 83 ? -1.771 -7.432 9.746 1.00 94.31 83 TRP A CA 1
ATOM 671 C C . TRP A 1 83 ? -0.361 -7.912 10.067 1.00 94.31 83 TRP A C 1
ATOM 673 O O . TRP A 1 83 ? 0.398 -8.239 9.152 1.00 94.31 83 TRP A O 1
ATOM 683 N N . SER A 1 84 ? -0.028 -8.012 11.357 1.00 90.31 84 SER A N 1
ATOM 684 C CA . SER A 1 84 ? 1.205 -8.679 11.778 1.00 90.31 84 SER A CA 1
ATOM 685 C C . SER A 1 84 ? 1.184 -10.159 11.371 1.00 90.31 84 SER A C 1
ATOM 687 O O . SER A 1 84 ? 0.106 -10.750 11.263 1.00 90.31 84 SER A O 1
ATOM 689 N N . PRO A 1 85 ? 2.349 -10.811 11.188 1.00 82.38 85 PRO A N 1
ATOM 690 C CA . PRO A 1 85 ? 2.405 -12.202 10.727 1.00 82.38 85 PRO A CA 1
ATOM 691 C C . PRO A 1 85 ? 1.660 -13.202 11.627 1.00 82.38 85 PRO A C 1
ATOM 693 O O . PRO A 1 85 ? 1.273 -14.279 11.180 1.00 82.38 85 PRO A O 1
ATOM 696 N N . ASP A 1 86 ? 1.472 -12.859 12.902 1.00 86.12 86 ASP A N 1
ATOM 697 C CA . ASP A 1 86 ? 0.739 -13.654 13.885 1.00 86.12 86 ASP A CA 1
ATOM 698 C C . ASP A 1 86 ? -0.689 -13.159 14.166 1.00 86.12 86 ASP A C 1
ATOM 700 O O . ASP A 1 86 ? -1.354 -13.726 15.026 1.00 86.12 86 ASP A O 1
ATOM 704 N N . GLY A 1 87 ? -1.155 -12.111 13.479 1.00 91.06 87 GLY A N 1
ATOM 705 C CA . GLY A 1 87 ? -2.481 -11.516 13.675 1.00 91.06 87 GLY A CA 1
ATOM 706 C C . GLY A 1 87 ? -2.658 -10.733 14.983 1.00 91.06 87 GLY A C 1
ATOM 707 O O . GLY A 1 87 ? -3.746 -10.247 15.258 1.00 91.06 87 GLY A O 1
ATOM 708 N N . SER A 1 88 ? -1.615 -10.577 15.806 1.00 91.81 88 SER A N 1
ATOM 709 C CA . SER A 1 88 ? -1.725 -9.912 17.116 1.00 91.81 88 SER A CA 1
ATOM 710 C C . SER A 1 88 ? -1.750 -8.377 17.058 1.00 91.81 88 SER A C 1
ATOM 712 O O . SER A 1 88 ? -2.118 -7.724 18.042 1.00 91.81 88 SER A O 1
ATOM 714 N N . LYS A 1 89 ? -1.339 -7.781 15.932 1.00 94.56 89 LYS A N 1
ATOM 715 C CA . LYS A 1 89 ? -1.288 -6.329 15.723 1.00 94.56 89 LYS A CA 1
ATOM 716 C C . LYS A 1 89 ? -1.797 -5.953 14.337 1.00 94.56 89 LYS A C 1
ATOM 718 O O . LYS A 1 89 ? -1.647 -6.710 13.377 1.00 94.56 89 LYS A O 1
ATOM 723 N N . LEU A 1 90 ? -2.316 -4.735 14.228 1.00 96.69 90 LEU A N 1
ATOM 724 C CA . LEU A 1 90 ? -2.722 -4.130 12.965 1.00 96.69 90 LEU A CA 1
ATOM 725 C C . LEU A 1 90 ? -1.998 -2.796 12.783 1.00 96.69 90 LEU A C 1
ATOM 727 O O . LEU A 1 90 ? -2.168 -1.881 13.588 1.00 96.69 90 LEU A O 1
ATOM 731 N N . ALA A 1 91 ? -1.195 -2.683 11.728 1.00 97.31 91 ALA A N 1
ATOM 732 C CA . ALA A 1 91 ? -0.676 -1.401 11.267 1.00 97.31 91 ALA A CA 1
ATOM 733 C C . ALA A 1 91 ? -1.708 -0.752 10.338 1.00 97.31 91 ALA A C 1
ATOM 735 O O . ALA A 1 91 ? -2.317 -1.451 9.533 1.00 97.31 91 ALA A O 1
ATOM 736 N N . TYR A 1 92 ? -1.912 0.558 10.418 1.00 98.50 92 TYR A N 1
ATOM 737 C CA . TYR A 1 92 ? -2.831 1.269 9.530 1.00 98.50 92 TYR A CA 1
ATOM 738 C C . TYR A 1 92 ? -2.424 2.729 9.335 1.00 98.50 92 TYR A C 1
ATOM 740 O O . TYR A 1 92 ? -1.843 3.356 10.223 1.00 98.50 92 TYR A O 1
ATOM 748 N N . LEU A 1 93 ? -2.752 3.282 8.168 1.00 98.56 93 LEU A N 1
ATOM 749 C CA . LEU A 1 93 ? -2.633 4.715 7.923 1.00 98.56 93 LEU A CA 1
ATOM 750 C C . LEU A 1 93 ? -3.884 5.451 8.395 1.00 98.56 93 LEU A C 1
ATOM 752 O O . LEU A 1 93 ? -5.014 5.014 8.160 1.00 98.56 93 LEU A O 1
ATOM 756 N N . THR A 1 94 ? -3.663 6.611 9.005 1.00 98.56 94 THR A N 1
ATOM 757 C CA . THR A 1 94 ? -4.656 7.678 9.096 1.00 98.56 94 THR A CA 1
ATOM 758 C C . THR A 1 94 ? -4.308 8.733 8.055 1.00 98.56 94 THR A C 1
ATOM 760 O O . THR A 1 94 ? -3.248 9.359 8.136 1.00 98.56 94 THR A O 1
ATOM 763 N N . ILE A 1 95 ? -5.202 8.934 7.091 1.00 98.56 95 ILE A N 1
ATOM 764 C CA . ILE A 1 95 ? -5.068 9.912 6.008 1.00 98.56 95 ILE A CA 1
ATOM 765 C C . ILE A 1 95 ? -6.034 11.059 6.292 1.00 98.56 95 ILE A C 1
ATOM 767 O O . ILE A 1 95 ? -7.223 10.837 6.510 1.00 98.56 95 ILE A O 1
ATOM 771 N N . ASN A 1 96 ? -5.519 12.285 6.341 1.00 98.25 96 ASN A N 1
ATOM 772 C CA . ASN A 1 96 ? -6.291 13.474 6.670 1.00 98.25 96 ASN A CA 1
ATOM 773 C C . ASN A 1 96 ? -6.280 14.478 5.511 1.00 98.25 96 ASN A C 1
ATOM 775 O O . ASN A 1 96 ? -5.282 15.164 5.266 1.00 98.25 96 ASN A O 1
ATOM 779 N N . ASP A 1 97 ? -7.445 14.583 4.882 1.00 98.25 97 ASP A N 1
ATOM 780 C CA . ASP A 1 97 ? -7.809 15.438 3.757 1.00 98.25 97 ASP A CA 1
ATOM 781 C C . ASP A 1 97 ? -8.496 16.745 4.169 1.00 98.25 97 ASP A C 1
ATOM 783 O O . ASP A 1 97 ? -8.954 17.500 3.318 1.00 98.25 97 ASP A O 1
ATOM 787 N N . SER A 1 98 ? -8.564 17.077 5.462 1.00 96.50 98 SER A N 1
ATOM 788 C CA . SER A 1 98 ? -9.313 18.256 5.941 1.00 96.50 98 SER A CA 1
ATOM 789 C C . SER A 1 98 ? -8.875 19.589 5.308 1.00 96.50 98 SER A C 1
ATOM 791 O O . SER A 1 98 ? -9.622 20.565 5.346 1.00 96.50 98 SER A O 1
ATOM 793 N N . LEU A 1 99 ? -7.655 19.654 4.759 1.00 97.00 99 LEU A N 1
ATOM 794 C CA . LEU A 1 99 ? -7.092 20.825 4.072 1.00 97.00 99 LEU A CA 1
ATOM 795 C C . LEU A 1 99 ? -6.972 20.645 2.549 1.00 97.00 99 LEU A C 1
ATOM 797 O O . LEU A 1 99 ? -6.482 21.547 1.864 1.00 97.00 99 LEU A O 1
ATOM 801 N N . VAL A 1 100 ? -7.381 19.492 2.023 1.00 97.88 100 VAL A N 1
ATOM 802 C CA . VAL A 1 100 ? -7.295 19.160 0.603 1.00 97.88 100 VAL A CA 1
ATOM 803 C C . VAL A 1 100 ? -8.513 19.739 -0.123 1.00 97.88 100 VAL A C 1
ATOM 805 O O . VAL A 1 100 ? -9.645 19.578 0.336 1.00 97.88 100 VAL A O 1
ATOM 808 N N . PRO A 1 101 ? -8.327 20.443 -1.255 1.00 96.94 101 PRO A N 1
ATOM 809 C CA . PRO A 1 101 ? -9.449 20.969 -2.023 1.00 96.94 101 PRO A CA 1
ATOM 810 C C . PRO A 1 101 ? -10.359 19.861 -2.567 1.00 96.94 101 PRO A C 1
ATOM 812 O O . PRO A 1 101 ? -9.882 18.850 -3.081 1.00 96.94 101 PRO A O 1
ATOM 815 N N . ASN A 1 102 ? -11.672 20.093 -2.531 1.00 96.19 102 ASN A N 1
ATOM 816 C CA . ASN A 1 102 ? -12.649 19.173 -3.107 1.00 96.19 102 ASN A CA 1
ATOM 817 C C . ASN A 1 102 ? -12.824 19.373 -4.618 1.00 96.19 102 ASN A C 1
ATOM 819 O O . ASN A 1 102 ? -12.822 20.495 -5.132 1.00 96.19 102 ASN A O 1
ATOM 823 N N . MET A 1 103 ? -13.073 18.267 -5.315 1.00 95.81 103 MET A N 1
ATOM 824 C CA . MET A 1 103 ? -13.562 18.225 -6.689 1.00 95.81 103 MET A CA 1
ATOM 825 C C . MET A 1 103 ? -15.005 17.707 -6.707 1.00 95.81 103 MET A C 1
ATOM 827 O O . MET A 1 103 ? -15.357 16.782 -5.977 1.00 95.81 103 MET A O 1
ATOM 831 N N . LEU A 1 104 ? -15.847 18.290 -7.564 1.00 96.25 104 LEU A N 1
ATOM 832 C CA . LEU A 1 104 ? -17.235 17.861 -7.745 1.00 96.25 104 LEU A CA 1
ATOM 833 C C . LEU A 1 104 ? -17.343 16.856 -8.897 1.00 96.25 104 LEU A C 1
ATOM 835 O O . LEU A 1 104 ? -17.029 17.181 -10.043 1.00 96.25 104 LEU A O 1
ATOM 839 N N . LEU A 1 105 ? -17.885 15.673 -8.609 1.00 95.31 105 LEU A N 1
ATOM 840 C CA . LEU A 1 105 ? -18.365 14.717 -9.604 1.00 95.31 105 LEU A CA 1
ATOM 841 C C . LEU A 1 105 ? -19.860 14.953 -9.848 1.00 95.31 105 LEU A C 1
ATOM 843 O O . LEU A 1 105 ? -20.688 14.590 -9.000 1.00 95.31 105 LEU A O 1
ATOM 847 N N . PRO A 1 106 ? -20.245 15.567 -10.983 1.00 95.81 106 PRO A N 1
ATOM 848 C CA . PRO A 1 106 ? -21.645 15.818 -11.276 1.00 95.81 106 PRO A CA 1
ATOM 849 C C . PRO A 1 106 ? -22.379 14.500 -11.532 1.00 95.81 106 PRO A C 1
ATOM 851 O O . PRO A 1 106 ? -21.916 13.636 -12.274 1.00 95.81 106 PRO A O 1
ATOM 854 N N . ARG A 1 107 ? -23.575 14.373 -10.958 1.00 94.81 107 ARG A N 1
ATOM 855 C CA . ARG A 1 107 ? -24.508 13.286 -11.257 1.00 94.81 107 ARG A CA 1
ATOM 856 C C . ARG A 1 107 ? -25.712 13.876 -11.978 1.00 94.81 107 ARG A C 1
ATOM 858 O O . ARG A 1 107 ? -26.358 14.772 -11.448 1.00 94.81 107 ARG A O 1
ATOM 865 N N . LEU A 1 108 ? -26.002 13.377 -13.179 1.00 94.50 108 LEU A N 1
ATOM 866 C CA . LEU A 1 108 ? -27.122 13.847 -14.011 1.00 94.50 108 LEU A CA 1
ATOM 867 C C . LEU A 1 108 ? -28.317 12.879 -14.016 1.00 94.50 108 LEU A C 1
ATOM 869 O O . LEU A 1 108 ? -29.343 13.161 -14.624 1.00 94.50 108 LEU A O 1
ATOM 873 N N . THR A 1 109 ? -28.183 11.733 -13.349 1.00 94.25 109 THR A N 1
ATOM 874 C CA . THR A 1 109 ? -29.183 10.661 -13.278 1.00 94.25 109 THR A CA 1
ATOM 875 C C . THR A 1 109 ? -29.565 10.364 -11.823 1.00 94.25 109 THR A C 1
ATOM 877 O O . THR A 1 109 ? -28.856 10.744 -10.890 1.00 94.25 109 THR A O 1
ATOM 880 N N . GLY A 1 110 ? -30.687 9.671 -11.607 1.00 91.31 110 GLY A N 1
ATOM 881 C CA . GLY A 1 110 ? -31.154 9.271 -10.276 1.00 91.31 110 GLY A CA 1
ATOM 882 C C . GLY A 1 110 ? -32.444 9.980 -9.863 1.00 91.31 110 GLY A C 1
ATOM 883 O O . GLY A 1 110 ? -33.469 9.826 -10.522 1.00 91.31 110 GLY A O 1
ATOM 884 N N . SER A 1 111 ? -32.411 10.710 -8.747 1.00 93.62 111 SER A N 1
ATOM 885 C CA . SER A 1 111 ? -33.565 11.441 -8.208 1.00 93.62 111 SER A CA 1
ATOM 886 C C . SER A 1 111 ? -33.990 12.623 -9.094 1.00 93.62 111 SER A C 1
ATOM 888 O O . SER A 1 111 ? -33.213 13.106 -9.913 1.00 93.62 111 SER A O 1
ATOM 890 N N . LEU A 1 112 ? -35.210 13.140 -8.873 1.00 94.62 112 LEU A N 1
ATOM 891 C CA . LEU A 1 112 ? -35.753 14.326 -9.564 1.00 94.62 112 LEU A CA 1
ATOM 892 C C . LEU A 1 112 ? -34.812 15.543 -9.495 1.00 94.62 112 LEU A C 1
ATOM 894 O O . LEU A 1 112 ? -34.701 16.304 -10.451 1.00 94.62 112 LEU A O 1
ATOM 898 N N . TYR A 1 113 ? -34.127 15.694 -8.361 1.00 94.19 113 TYR A N 1
ATOM 899 C CA . TYR A 1 113 ? -33.051 16.658 -8.156 1.00 94.19 113 TYR A CA 1
ATOM 900 C C . TYR A 1 113 ? -31.771 15.876 -7.855 1.00 94.19 113 TYR A C 1
ATOM 902 O O . TYR A 1 113 ? -31.544 15.517 -6.691 1.00 94.19 113 TYR A O 1
ATOM 910 N N . PRO A 1 114 ? -30.979 15.519 -8.881 1.00 94.44 114 PRO A N 1
ATOM 911 C CA . PRO A 1 114 ? -29.775 14.735 -8.676 1.00 94.44 114 PRO A CA 1
ATOM 912 C C . PRO A 1 114 ? -28.715 15.589 -7.974 1.00 94.44 114 PRO A C 1
ATOM 914 O O . PRO A 1 114 ? -28.585 16.789 -8.221 1.00 94.44 114 PRO A O 1
ATOM 917 N N . ARG A 1 115 ? -27.964 14.964 -7.066 1.00 93.31 115 ARG A N 1
ATOM 918 C CA . ARG A 1 115 ? -26.847 15.591 -6.353 1.00 93.31 115 ARG A CA 1
ATOM 919 C C . ARG A 1 115 ? -25.548 14.915 -6.768 1.00 93.31 115 ARG A C 1
ATOM 921 O O . ARG A 1 115 ? -25.481 13.685 -6.815 1.00 93.31 115 ARG A O 1
ATOM 928 N N . GLY A 1 116 ? -24.548 15.730 -7.091 1.00 93.06 116 GLY A N 1
ATOM 929 C CA . GLY A 1 116 ? -23.182 15.261 -7.303 1.00 93.06 116 GLY A CA 1
ATOM 930 C C . GLY A 1 116 ? -22.525 14.819 -5.997 1.00 93.06 116 GLY A C 1
ATOM 931 O O . GLY A 1 116 ? -23.083 15.012 -4.916 1.00 93.06 116 GLY A O 1
ATOM 932 N N . LYS A 1 117 ? -21.341 14.224 -6.116 1.00 93.00 117 LYS A N 1
ATOM 933 C CA . LYS A 1 117 ? -20.490 13.865 -4.979 1.00 93.00 117 LYS A CA 1
ATOM 934 C C . LYS A 1 117 ? -19.264 14.767 -4.992 1.00 93.00 117 LYS A C 1
ATOM 936 O O . LYS A 1 117 ? -18.612 14.879 -6.026 1.00 93.00 117 LYS A O 1
ATOM 941 N N . GLU A 1 118 ? -18.970 15.400 -3.868 1.00 94.75 118 GLU A N 1
ATOM 942 C CA . GLU A 1 118 ? -17.687 16.067 -3.657 1.00 94.75 118 GLU A CA 1
ATOM 943 C C . GLU A 1 118 ? -16.720 15.093 -2.993 1.00 94.75 118 GLU A C 1
ATOM 945 O O . GLU A 1 118 ? -17.137 14.247 -2.198 1.00 94.75 118 GLU A O 1
ATOM 950 N N . TYR A 1 119 ? -15.447 15.181 -3.357 1.00 94.75 119 TYR A N 1
ATOM 951 C CA . TYR A 1 119 ? -14.393 14.373 -2.760 1.00 94.75 119 TYR A CA 1
ATOM 952 C C . TYR A 1 119 ? -13.053 15.123 -2.791 1.00 94.75 119 TYR A C 1
ATOM 954 O O . TYR A 1 119 ? -12.842 15.914 -3.723 1.00 94.75 119 TYR A O 1
ATOM 962 N N . PRO A 1 120 ? -12.161 14.888 -1.812 1.00 97.06 120 PRO A N 1
ATOM 963 C CA . PRO A 1 120 ? -10.830 15.483 -1.799 1.00 97.06 120 PRO A CA 1
ATOM 964 C C . PRO A 1 120 ? -10.030 15.071 -3.036 1.00 97.06 120 PRO A C 1
ATOM 966 O O . PRO A 1 120 ? -9.947 13.891 -3.371 1.00 97.06 120 PRO A O 1
ATOM 969 N N . TYR A 1 121 ? -9.474 16.054 -3.747 1.00 97.06 121 TYR A N 1
ATOM 970 C CA . TYR A 1 121 ? -8.675 15.828 -4.949 1.00 97.06 121 TYR A CA 1
ATOM 971 C C . TYR A 1 121 ? -7.586 16.906 -5.069 1.00 97.06 121 TYR A C 1
ATOM 973 O O . TYR A 1 121 ? -7.850 18.025 -5.541 1.00 97.06 121 TYR A O 1
ATOM 981 N N . PRO A 1 122 ? -6.338 16.605 -4.681 1.00 96.12 122 PRO A N 1
ATOM 982 C CA . PRO A 1 122 ? -5.242 17.550 -4.805 1.00 96.12 122 PRO A CA 1
ATOM 983 C C . PRO A 1 122 ? -4.783 17.641 -6.264 1.00 96.12 122 PRO A C 1
ATOM 985 O O . PRO A 1 122 ? -4.111 16.765 -6.802 1.00 96.12 122 PRO A O 1
ATOM 988 N N . LYS A 1 123 ? -5.126 18.746 -6.935 1.00 94.12 123 LYS A N 1
ATOM 989 C CA . LYS A 1 123 ? -4.533 19.075 -8.242 1.00 94.12 123 LYS A CA 1
ATOM 990 C C . LYS A 1 123 ? -3.063 19.468 -8.096 1.00 94.12 123 LYS A C 1
ATOM 992 O O . LYS A 1 123 ? -2.577 19.750 -7.004 1.00 94.12 123 LYS A O 1
ATOM 997 N N . MET A 1 124 ? -2.372 19.573 -9.232 1.00 91.88 124 MET A N 1
ATOM 998 C CA . MET A 1 124 ? -0.978 20.019 -9.293 1.00 91.88 124 MET A CA 1
ATOM 999 C C . MET A 1 124 ? -0.715 21.249 -8.399 1.00 91.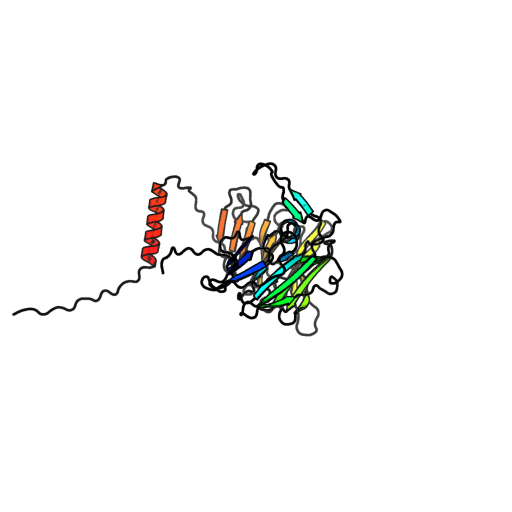88 124 MET A C 1
ATOM 1001 O O . MET A 1 124 ? -1.402 22.270 -8.489 1.00 91.88 124 MET A O 1
ATOM 1005 N N . GLY A 1 125 ? 0.271 21.126 -7.508 1.00 92.06 125 GLY A N 1
ATOM 1006 C CA . GLY A 1 125 ? 0.690 22.185 -6.584 1.00 92.06 125 GLY A CA 1
ATOM 1007 C C . GLY A 1 125 ? -0.282 22.520 -5.443 1.00 92.06 125 GLY A C 1
ATOM 1008 O O . GLY A 1 125 ? 0.014 23.430 -4.675 1.00 92.06 125 GLY A O 1
ATOM 1009 N N . GLN A 1 126 ? -1.418 21.830 -5.307 1.00 96.56 126 GLN A N 1
ATOM 1010 C CA . GLN A 1 126 ? -2.361 22.038 -4.199 1.00 96.56 126 GLN A CA 1
ATOM 1011 C C . GLN A 1 126 ? -1.927 21.301 -2.930 1.00 96.56 126 GLN A C 1
ATOM 1013 O O . GLN A 1 126 ? -1.024 20.473 -2.970 1.00 96.56 126 GLN A O 1
ATOM 1018 N N . THR A 1 127 ? -2.540 21.611 -1.791 1.00 96.81 127 THR A N 1
ATOM 1019 C CA . THR A 1 127 ? -2.293 20.903 -0.526 1.00 96.81 127 THR A CA 1
ATOM 1020 C C . THR A 1 127 ? -2.607 19.417 -0.669 1.00 96.81 127 THR A C 1
ATOM 1022 O O . THR A 1 127 ? -3.680 19.077 -1.162 1.00 96.81 127 THR A O 1
ATOM 1025 N N . ASN A 1 128 ? -1.688 18.560 -0.226 1.00 97.12 128 ASN A N 1
ATOM 1026 C CA . ASN A 1 128 ? -1.866 17.109 -0.203 1.00 97.12 128 ASN A CA 1
ATOM 1027 C C . ASN A 1 128 ? -2.432 16.625 1.142 1.00 97.12 128 ASN A C 1
ATOM 1029 O O . ASN A 1 128 ? -2.312 17.348 2.139 1.00 97.12 128 ASN A O 1
ATOM 1033 N N . PRO A 1 129 ? -2.984 15.397 1.198 1.00 97.44 129 PRO A N 1
ATOM 1034 C CA . PRO A 1 129 ? -3.310 14.751 2.461 1.00 97.44 129 PRO A CA 1
ATOM 1035 C C . PRO A 1 129 ? -2.099 14.686 3.387 1.00 97.44 129 PRO A C 1
ATOM 1037 O O . PRO A 1 129 ? -0.978 14.387 2.967 1.00 97.44 129 PRO A O 1
ATOM 1040 N N . THR A 1 130 ? -2.350 14.902 4.674 1.00 97.19 130 THR A N 1
ATOM 1041 C CA . THR A 1 130 ? -1.374 14.585 5.723 1.00 97.19 130 THR A CA 1
ATOM 1042 C C . THR A 1 130 ? -1.584 13.152 6.187 1.00 97.19 130 THR A C 1
ATOM 1044 O O . THR A 1 130 ? -2.725 12.722 6.348 1.00 97.19 130 THR A O 1
ATOM 1047 N N . VAL A 1 131 ? -0.499 12.408 6.409 1.00 97.06 131 VAL A N 1
ATOM 1048 C CA . VAL A 1 131 ? -0.580 10.994 6.795 1.00 97.06 131 VAL A CA 1
ATOM 1049 C C . VAL A 1 131 ? 0.167 10.696 8.080 1.00 97.06 131 VAL A C 1
ATOM 1051 O O . VAL A 1 131 ? 1.198 11.301 8.375 1.00 97.06 131 VAL A O 1
ATOM 1054 N N . ARG A 1 132 ? -0.367 9.740 8.838 1.00 97.00 132 ARG A N 1
ATOM 1055 C CA . ARG A 1 132 ? 0.255 9.177 10.038 1.00 97.00 132 ARG A CA 1
ATOM 1056 C C . ARG A 1 132 ? 0.112 7.665 10.026 1.00 97.00 132 ARG A C 1
ATOM 1058 O O . ARG A 1 132 ? -0.919 7.153 9.597 1.00 97.00 132 ARG A O 1
ATOM 1065 N N . LEU A 1 133 ? 1.142 6.971 10.495 1.00 97.56 133 LEU A N 1
ATOM 1066 C CA . LEU A 1 133 ? 1.166 5.518 10.583 1.00 97.56 133 LEU A CA 1
ATOM 1067 C C . LEU A 1 133 ? 1.011 5.096 12.041 1.00 97.56 133 LEU A C 1
ATOM 1069 O O . LEU A 1 133 ? 1.799 5.496 12.898 1.00 97.56 133 LEU A O 1
ATOM 1073 N N . TYR A 1 134 ? 0.009 4.268 12.301 1.00 97.56 134 TYR A N 1
ATOM 1074 C CA . TYR A 1 134 ? -0.290 3.742 13.623 1.00 97.56 134 TYR A CA 1
ATOM 1075 C C . TYR A 1 134 ? -0.185 2.223 13.638 1.00 97.56 134 TYR A C 1
ATOM 1077 O O . TYR A 1 134 ? -0.412 1.562 12.625 1.00 97.56 134 TYR A O 1
ATOM 1085 N N . VAL A 1 135 ? 0.122 1.669 14.807 1.00 97.38 135 VAL A N 1
ATOM 1086 C CA . VAL A 1 135 ? 0.029 0.237 15.083 1.00 97.38 135 VAL A CA 1
ATOM 1087 C C . VAL A 1 135 ? -0.793 0.033 16.343 1.00 97.38 135 VAL A C 1
ATOM 1089 O O . VAL A 1 135 ? -0.473 0.603 17.383 1.00 97.38 135 VAL A O 1
ATOM 1092 N N . VAL A 1 136 ? -1.841 -0.783 16.252 1.00 9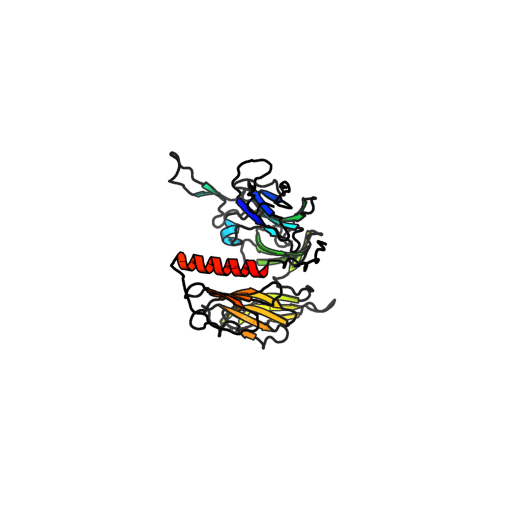6.19 136 VAL A N 1
ATOM 1093 C CA . VAL A 1 136 ? -2.723 -1.120 17.374 1.00 96.19 136 VAL A CA 1
ATOM 1094 C C . VAL A 1 136 ? -2.593 -2.594 17.750 1.00 96.19 136 VAL A C 1
ATOM 1096 O O . VAL A 1 136 ? -2.487 -3.462 16.880 1.00 96.19 136 VAL A O 1
ATOM 1099 N N . THR A 1 137 ? -2.583 -2.886 19.051 1.00 94.69 137 THR A N 1
ATOM 1100 C CA . THR A 1 137 ? -2.616 -4.256 19.583 1.00 94.69 137 THR A CA 1
ATOM 1101 C C . THR A 1 137 ? -4.045 -4.795 19.665 1.00 94.69 137 THR A C 1
ATOM 1103 O O . THR A 1 137 ? -4.958 -4.111 20.127 1.00 94.69 137 THR A O 1
ATOM 1106 N N . LEU A 1 138 ? -4.239 -6.050 19.248 1.00 92.56 138 LEU A N 1
ATOM 1107 C CA . LEU A 1 138 ? -5.554 -6.709 19.186 1.00 92.56 138 LEU A CA 1
ATOM 1108 C C . LEU A 1 138 ? -5.801 -7.677 20.359 1.00 92.56 138 LEU A C 1
ATOM 1110 O O . LEU A 1 138 ? -6.640 -8.568 20.285 1.00 92.56 138 LEU A O 1
ATOM 1114 N N . ASP A 1 139 ? -5.086 -7.488 21.467 1.00 85.50 139 ASP A N 1
ATOM 1115 C CA . ASP A 1 139 ? -5.139 -8.313 22.684 1.00 85.50 139 ASP A CA 1
ATOM 1116 C C . ASP A 1 139 ? -6.222 -7.880 23.694 1.00 85.50 139 ASP A C 1
ATOM 1118 O O . ASP A 1 139 ? -6.272 -8.381 24.817 1.00 85.50 139 ASP A O 1
ATOM 1122 N N . GLY A 1 140 ? -7.080 -6.929 23.316 1.00 80.62 140 GLY A N 1
ATOM 1123 C CA . GLY A 1 140 ? -8.087 -6.325 24.194 1.00 80.62 140 GLY A CA 1
ATOM 1124 C C . GLY A 1 140 ? -7.651 -5.007 24.848 1.00 80.62 140 GLY A C 1
ATOM 1125 O O . GLY A 1 140 ? -8.500 -4.305 25.393 1.00 80.62 140 GLY A O 1
ATOM 1126 N N . SER A 1 141 ? -6.371 -4.616 24.753 1.00 83.25 141 SER A N 1
ATOM 1127 C CA . SER A 1 141 ? -5.893 -3.323 25.277 1.00 83.25 141 SER A CA 1
ATOM 1128 C C . SER A 1 141 ? -6.099 -2.129 24.327 1.00 83.25 141 SER A C 1
ATOM 1130 O O . SER A 1 141 ? -6.245 -1.008 24.810 1.00 83.25 141 SER A O 1
ATOM 1132 N N . ALA A 1 142 ? -6.101 -2.355 23.003 1.00 83.06 142 ALA A N 1
ATOM 1133 C CA . ALA A 1 142 ? -6.050 -1.336 21.937 1.00 83.06 142 ALA A CA 1
ATOM 1134 C C . ALA A 1 142 ? -4.981 -0.275 22.187 1.00 83.06 142 ALA A C 1
ATOM 1136 O O . ALA A 1 142 ? -5.167 0.913 21.898 1.00 83.06 142 ALA A O 1
ATOM 1137 N N . LEU A 1 143 ? -3.832 -0.699 22.716 1.00 90.62 143 LEU A N 1
ATOM 1138 C CA . LEU A 1 143 ? -2.694 0.191 22.798 1.00 90.62 143 LEU A CA 1
ATOM 1139 C C . LEU A 1 143 ? -2.296 0.574 21.372 1.00 90.62 143 LEU A C 1
ATOM 1141 O O . LEU A 1 143 ? -1.953 -0.286 20.562 1.00 90.62 143 LEU A O 1
ATOM 1145 N N . THR A 1 144 ? -2.386 1.869 21.080 1.00 94.00 144 THR A N 1
ATOM 1146 C CA . THR A 1 144 ? -2.082 2.428 19.765 1.00 94.00 144 THR A CA 1
ATOM 1147 C C . THR A 1 144 ? -0.786 3.219 19.844 1.00 94.00 144 THR A C 1
ATOM 1149 O O . THR A 1 144 ? -0.663 4.143 20.650 1.00 94.00 144 THR A O 1
ATOM 1152 N N . THR A 1 145 ? 0.163 2.863 18.987 1.00 94.62 145 THR A N 1
ATOM 1153 C CA . THR A 1 145 ? 1.486 3.480 18.889 1.00 94.62 145 THR A CA 1
ATOM 1154 C C . THR A 1 145 ? 1.617 4.201 17.550 1.00 94.62 145 THR A C 1
ATOM 1156 O O . THR A 1 145 ? 1.325 3.615 16.511 1.00 94.62 145 THR A O 1
ATOM 1159 N N . GLU A 1 146 ? 2.059 5.461 17.556 1.00 95.38 146 GLU A N 1
ATOM 1160 C CA . GLU A 1 146 ? 2.396 6.203 16.331 1.00 95.38 146 GLU A CA 1
ATOM 1161 C C . GLU A 1 146 ? 3.845 5.910 15.930 1.00 95.38 146 GLU A C 1
ATOM 1163 O O . GLU A 1 146 ? 4.755 6.060 16.746 1.00 95.38 146 GLU A O 1
ATOM 1168 N N . LEU A 1 147 ? 4.065 5.519 14.675 1.00 93.69 147 LEU A N 1
ATOM 1169 C CA . LEU A 1 147 ? 5.402 5.382 14.105 1.00 93.69 147 LEU A CA 1
ATOM 1170 C C . LEU A 1 147 ? 5.769 6.677 13.386 1.00 93.69 147 LEU A C 1
ATOM 1172 O O . LEU A 1 147 ? 5.113 7.077 12.421 1.00 93.69 147 LEU A O 1
ATOM 1176 N N . THR A 1 148 ? 6.813 7.344 13.872 1.00 91.19 148 THR A N 1
ATOM 1177 C CA . THR A 1 148 ? 7.219 8.649 13.355 1.00 91.19 148 THR A CA 1
ATOM 1178 C C . THR A 1 148 ? 8.082 8.519 12.097 1.00 91.19 148 THR A C 1
ATOM 1180 O O . THR A 1 148 ? 8.859 7.569 11.959 1.00 91.19 148 THR A O 1
ATOM 1183 N N . PRO A 1 149 ? 7.975 9.477 11.159 1.00 90.88 149 PRO A N 1
ATOM 1184 C CA . PRO A 1 149 ? 8.845 9.517 9.993 1.00 90.88 149 PRO A CA 1
ATOM 1185 C C . PRO A 1 149 ? 10.309 9.781 10.396 1.00 90.88 149 PRO A C 1
ATOM 1187 O O . PRO A 1 149 ? 10.578 10.323 11.472 1.00 90.88 149 PRO A O 1
ATOM 1190 N N . PRO A 1 150 ? 11.276 9.480 9.511 1.00 85.88 150 PRO A N 1
ATOM 1191 C CA . PRO A 1 150 ? 12.675 9.847 9.695 1.00 85.88 150 PRO A CA 1
ATOM 1192 C C . PRO A 1 150 ? 12.837 11.345 9.963 1.00 85.88 150 PRO A C 1
ATOM 1194 O O . PRO A 1 150 ? 12.142 12.168 9.365 1.00 85.88 150 PRO A O 1
ATOM 1197 N N . ALA A 1 151 ? 13.824 11.720 10.781 1.00 85.56 151 ALA A N 1
ATOM 1198 C CA . ALA A 1 151 ? 14.089 13.120 11.137 1.00 85.56 151 ALA A CA 1
ATOM 1199 C C . ALA A 1 151 ? 14.302 14.041 9.914 1.00 85.56 151 ALA A C 1
ATOM 1201 O O . ALA A 1 151 ? 14.020 15.236 9.972 1.00 85.56 151 ALA A O 1
ATOM 1202 N N . SER A 1 152 ? 14.772 13.490 8.788 1.00 79.12 152 SER A N 1
ATOM 1203 C CA . SER A 1 152 ? 14.921 14.213 7.519 1.00 79.12 152 SER A CA 1
ATOM 1204 C C . SER A 1 152 ? 13.588 14.621 6.880 1.00 79.12 152 SER A C 1
ATOM 1206 O O . SER A 1 152 ? 13.563 15.586 6.116 1.00 79.12 152 SER A O 1
ATOM 1208 N N . LEU A 1 153 ? 12.497 13.914 7.189 1.00 85.75 153 LEU A N 1
ATOM 1209 C CA . LEU A 1 153 ? 11.166 14.125 6.619 1.00 85.75 153 LEU A CA 1
ATOM 1210 C C . LEU A 1 153 ? 10.141 14.677 7.619 1.00 85.75 153 LEU A C 1
ATOM 1212 O O . LEU A 1 153 ? 9.100 15.164 7.185 1.00 85.75 153 LEU A O 1
ATOM 1216 N N . GLU A 1 154 ? 10.444 14.683 8.920 1.00 83.50 154 GLU A N 1
ATOM 1217 C CA . GLU A 1 154 ? 9.534 15.092 10.007 1.00 83.50 154 GLU A CA 1
ATOM 1218 C C . GLU A 1 154 ? 8.893 16.481 9.809 1.00 83.50 154 GLU A C 1
ATOM 1220 O O . GLU A 1 154 ? 7.756 16.712 10.212 1.00 83.50 154 GLU A O 1
ATOM 1225 N N . ARG A 1 155 ? 9.602 17.416 9.162 1.00 84.75 155 ARG A N 1
ATOM 1226 C CA . ARG A 1 155 ? 9.127 18.792 8.898 1.00 84.75 155 ARG A CA 1
ATOM 1227 C C . ARG A 1 155 ? 8.814 19.068 7.429 1.00 84.75 155 ARG A C 1
ATOM 1229 O O . ARG A 1 155 ? 8.776 20.226 7.015 1.00 84.75 155 ARG A O 1
ATOM 1236 N N . SER A 1 156 ? 8.649 18.020 6.635 1.00 87.12 156 SER A N 1
ATOM 1237 C CA . SER A 1 156 ? 8.395 18.116 5.201 1.00 87.12 156 SER A CA 1
ATOM 1238 C C . SER A 1 156 ? 7.117 17.383 4.826 1.00 87.12 156 SER A C 1
ATOM 1240 O O . SER A 1 156 ? 6.617 16.555 5.581 1.00 87.12 156 SER A O 1
ATOM 1242 N N . GLU A 1 157 ? 6.592 17.676 3.644 1.00 92.19 157 GLU A N 1
ATOM 1243 C CA . GLU A 1 157 ? 5.526 16.869 3.064 1.00 92.19 157 GLU A CA 1
ATOM 1244 C C . GLU A 1 157 ? 6.115 15.577 2.490 1.00 92.19 157 GLU A C 1
ATOM 1246 O O . GLU A 1 157 ? 7.101 15.601 1.742 1.00 92.19 157 GLU A O 1
ATOM 1251 N N . PHE A 1 158 ? 5.492 14.453 2.823 1.00 94.94 158 PHE A N 1
ATOM 1252 C CA . PHE A 1 158 ? 5.908 13.128 2.391 1.00 94.94 158 PHE A CA 1
ATOM 1253 C C . PHE A 1 158 ? 4.695 12.233 2.128 1.00 94.94 158 PHE A C 1
ATOM 1255 O O . PHE A 1 158 ? 3.568 12.540 2.517 1.00 94.94 158 PHE A O 1
ATOM 1262 N N . TYR A 1 159 ? 4.961 11.107 1.484 1.00 96.31 159 TYR A N 1
ATOM 1263 C CA . TYR A 1 159 ? 4.047 10.000 1.284 1.00 96.31 159 TYR A CA 1
ATOM 1264 C C . TYR A 1 159 ? 4.587 8.752 1.975 1.00 96.31 159 TYR A C 1
ATOM 1266 O O . TYR A 1 159 ? 5.804 8.549 2.035 1.00 96.31 159 TYR A O 1
ATOM 1274 N N . VAL A 1 160 ? 3.685 7.896 2.444 1.00 96.75 160 VAL A N 1
ATOM 1275 C CA . VAL A 1 160 ? 4.016 6.518 2.818 1.00 96.75 160 VAL A CA 1
ATOM 1276 C C . VAL A 1 160 ? 3.633 5.627 1.644 1.00 96.75 160 VAL A C 1
ATOM 1278 O O . VAL A 1 160 ? 2.456 5.493 1.337 1.00 96.75 160 VAL A O 1
ATOM 1281 N N . THR A 1 161 ? 4.625 5.062 0.961 1.00 91.31 161 THR A N 1
ATOM 1282 C CA . THR A 1 161 ? 4.416 4.311 -0.298 1.00 91.31 161 THR A CA 1
ATOM 1283 C C . THR A 1 161 ? 4.461 2.799 -0.111 1.00 91.31 161 THR A C 1
ATOM 1285 O O . THR A 1 161 ? 4.006 2.058 -0.973 1.00 91.31 161 THR A O 1
ATOM 1288 N N . MET A 1 162 ? 5.009 2.323 1.008 1.00 87.50 162 MET A N 1
ATOM 1289 C CA . MET A 1 162 ? 5.096 0.899 1.319 1.00 87.50 162 MET A CA 1
ATOM 1290 C C . MET A 1 162 ? 5.142 0.707 2.832 1.00 87.50 162 MET A C 1
ATOM 1292 O O . MET A 1 162 ? 5.842 1.436 3.538 1.00 87.50 162 MET A O 1
ATOM 1296 N N . VAL A 1 163 ? 4.380 -0.269 3.317 1.00 87.75 163 VAL A N 1
ATOM 1297 C CA . VAL A 1 163 ? 4.397 -0.745 4.701 1.00 87.75 163 VAL A CA 1
ATOM 1298 C C . VAL A 1 163 ? 4.354 -2.267 4.648 1.00 87.75 163 VAL A C 1
ATOM 1300 O O . VAL A 1 163 ? 3.497 -2.841 3.979 1.00 87.75 163 VAL A O 1
ATOM 1303 N N . SER A 1 164 ? 5.287 -2.929 5.324 1.00 81.94 164 SER A N 1
ATOM 1304 C CA . SER A 1 164 ? 5.360 -4.389 5.359 1.00 81.94 164 SER A CA 1
ATOM 1305 C C . SER A 1 164 ? 5.933 -4.879 6.680 1.00 81.94 164 SER A C 1
ATOM 1307 O O . SER A 1 164 ? 6.891 -4.314 7.204 1.00 81.94 164 SER A O 1
ATOM 1309 N N . TRP A 1 165 ? 5.368 -5.947 7.232 1.00 78.56 165 TRP A N 1
ATOM 1310 C CA . TRP A 1 165 ? 5.892 -6.561 8.448 1.00 78.56 165 TRP A CA 1
ATOM 1311 C C . TRP A 1 165 ? 7.144 -7.383 8.137 1.00 78.56 165 TRP A C 1
ATOM 1313 O O . TRP A 1 165 ? 7.096 -8.332 7.358 1.00 78.56 165 TRP A O 1
ATOM 1323 N N . ALA A 1 166 ? 8.262 -7.034 8.773 1.00 72.00 166 ALA A N 1
ATOM 1324 C CA . ALA A 1 166 ? 9.517 -7.781 8.683 1.00 72.00 166 ALA A CA 1
ATOM 1325 C C . ALA A 1 166 ? 9.620 -8.863 9.774 1.00 72.00 166 ALA A C 1
ATOM 1327 O O . ALA A 1 166 ? 10.237 -9.905 9.569 1.00 72.00 166 ALA A O 1
ATOM 1328 N N . ALA A 1 167 ? 9.005 -8.624 10.935 1.00 74.00 167 ALA A N 1
ATOM 1329 C CA . ALA A 1 167 ? 8.959 -9.542 12.071 1.00 74.00 167 ALA A CA 1
ATOM 1330 C C . ALA A 1 167 ? 7.658 -9.341 12.870 1.00 74.00 167 ALA A C 1
ATOM 1332 O O . ALA A 1 167 ? 6.788 -8.578 12.458 1.00 74.00 167 ALA A O 1
ATOM 1333 N N . ARG A 1 168 ? 7.525 -9.995 14.035 1.00 76.38 168 ARG A N 1
ATOM 1334 C CA . ARG A 1 168 ? 6.383 -9.790 14.950 1.00 76.38 168 ARG A CA 1
ATOM 1335 C C . ARG A 1 168 ? 6.239 -8.329 15.394 1.00 76.38 168 ARG A C 1
ATOM 1337 O O . ARG A 1 168 ? 5.130 -7.812 15.420 1.00 76.38 168 ARG A O 1
ATOM 1344 N N . ASP A 1 169 ? 7.357 -7.689 15.734 1.00 80.44 169 ASP A N 1
ATOM 1345 C CA . ASP A 1 169 ? 7.397 -6.317 16.261 1.00 80.44 169 ASP A CA 1
ATOM 1346 C C . ASP A 1 169 ? 8.176 -5.350 15.349 1.00 80.44 169 ASP A C 1
ATOM 1348 O O . ASP A 1 169 ? 8.341 -4.182 15.685 1.00 80.44 169 ASP A O 1
ATOM 1352 N N . GLY A 1 170 ? 8.652 -5.829 14.193 1.00 80.62 170 GLY A N 1
ATOM 1353 C CA . GLY A 1 170 ? 9.419 -5.046 13.223 1.00 80.62 170 GLY A CA 1
ATOM 1354 C C . GLY A 1 170 ? 8.597 -4.722 11.979 1.00 80.62 170 GLY A C 1
ATOM 1355 O O . GLY A 1 170 ? 8.175 -5.635 11.266 1.00 80.62 170 GLY A O 1
ATOM 1356 N N . LEU A 1 171 ? 8.416 -3.434 11.691 1.00 83.38 171 LEU A N 1
ATOM 1357 C CA . LEU A 1 171 ? 7.674 -2.918 10.542 1.00 83.38 171 LEU A CA 1
ATOM 1358 C C . LEU A 1 171 ? 8.608 -2.152 9.598 1.00 83.38 171 LEU A C 1
ATOM 1360 O O . LEU A 1 171 ? 9.269 -1.200 9.997 1.00 83.38 171 LEU A O 1
ATOM 1364 N N . SER A 1 172 ? 8.664 -2.557 8.336 1.00 83.00 172 SER A N 1
ATOM 1365 C CA . SER A 1 172 ? 9.371 -1.852 7.272 1.00 83.00 172 SER A CA 1
ATOM 1366 C C . SER A 1 172 ? 8.448 -0.809 6.640 1.00 83.00 172 SER A C 1
ATOM 1368 O O . SER A 1 172 ? 7.317 -1.131 6.282 1.00 83.00 172 SER A O 1
ATOM 1370 N N . VAL A 1 173 ? 8.905 0.441 6.534 1.00 87.69 173 VAL A N 1
ATOM 1371 C CA . VAL A 1 173 ? 8.112 1.576 6.040 1.00 87.69 173 VAL A CA 1
ATOM 1372 C C . VAL A 1 173 ? 8.925 2.400 5.049 1.00 87.69 173 VAL A C 1
ATOM 1374 O O . VAL A 1 173 ? 10.027 2.841 5.376 1.00 87.69 173 VAL A O 1
ATOM 1377 N N . ARG A 1 174 ? 8.381 2.654 3.856 1.00 85.75 174 ARG A N 1
ATOM 1378 C CA . ARG A 1 174 ? 8.982 3.542 2.856 1.00 85.75 174 ARG A CA 1
ATOM 1379 C C . ARG A 1 174 ? 8.327 4.915 2.872 1.00 85.75 174 ARG A C 1
ATOM 1381 O O . ARG A 1 174 ? 7.153 5.073 2.529 1.00 85.75 174 ARG A O 1
ATOM 1388 N N . TRP A 1 175 ? 9.147 5.913 3.167 1.00 90.69 175 TRP A N 1
ATOM 1389 C CA . TRP A 1 175 ? 8.801 7.325 3.168 1.00 90.69 175 TRP A CA 1
ATOM 1390 C C . TRP A 1 175 ? 9.376 7.982 1.918 1.00 90.69 175 TRP A C 1
ATOM 1392 O O . TRP A 1 175 ? 10.571 7.871 1.646 1.00 90.69 175 TRP A O 1
ATOM 1402 N N . VAL A 1 176 ? 8.546 8.685 1.161 1.00 87.81 176 VAL A N 1
ATOM 1403 C CA . VAL A 1 176 ? 8.964 9.385 -0.059 1.00 87.81 176 VAL A CA 1
ATOM 1404 C C . VAL A 1 176 ? 8.616 10.850 0.093 1.00 87.81 176 VAL A C 1
ATOM 1406 O O . VAL A 1 176 ? 7.490 11.181 0.445 1.00 87.81 176 VAL A O 1
ATOM 1409 N N . ASN A 1 177 ? 9.561 11.754 -0.144 1.00 87.75 177 ASN A N 1
ATOM 1410 C CA . ASN A 1 177 ? 9.248 13.178 -0.068 1.00 87.75 177 ASN A CA 1
ATOM 1411 C C . ASN A 1 177 ? 8.242 13.588 -1.158 1.00 87.75 177 ASN A C 1
ATOM 1413 O O . ASN A 1 177 ? 8.114 12.937 -2.192 1.00 87.75 177 ASN A O 1
ATOM 1417 N N . ARG A 1 178 ? 7.552 14.716 -0.975 1.00 90.75 178 ARG A N 1
ATOM 1418 C CA . ARG A 1 178 ? 6.537 15.192 -1.930 1.00 90.75 178 ARG A CA 1
ATOM 1419 C C . ARG A 1 178 ? 7.041 15.331 -3.373 1.00 90.75 178 ARG A C 1
ATOM 1421 O O . ARG A 1 178 ? 6.279 15.102 -4.307 1.00 90.75 178 ARG A O 1
ATOM 1428 N N . ALA A 1 179 ? 8.309 15.708 -3.552 1.00 85.56 179 ALA A N 1
ATOM 1429 C CA . ALA A 1 179 ? 8.942 15.839 -4.866 1.00 85.56 179 ALA A CA 1
ATOM 1430 C C . ALA A 1 179 ? 9.303 14.491 -5.520 1.00 85.56 179 ALA A C 1
ATOM 1432 O O . ALA A 1 179 ? 9.730 14.489 -6.671 1.00 85.56 179 ALA A O 1
ATOM 1433 N N . GLN A 1 180 ? 9.157 13.377 -4.792 1.00 83.75 180 GLN A N 1
ATOM 1434 C CA . GLN A 1 180 ? 9.446 12.010 -5.233 1.00 83.75 180 GLN A CA 1
ATOM 1435 C C . GLN A 1 180 ? 10.875 11.809 -5.758 1.00 83.75 180 GLN A C 1
ATOM 1437 O O . GLN A 1 180 ? 11.125 10.985 -6.632 1.00 83.75 180 GLN A O 1
ATOM 1442 N N . ASN A 1 181 ? 11.832 12.562 -5.219 1.00 74.44 181 ASN A N 1
ATOM 1443 C CA . ASN A 1 181 ? 13.249 12.447 -5.573 1.00 74.44 181 ASN A CA 1
ATOM 1444 C C . ASN A 1 181 ? 14.118 11.926 -4.419 1.00 74.44 181 ASN A C 1
ATOM 1446 O O . ASN A 1 181 ? 15.292 11.633 -4.632 1.00 74.44 181 ASN A O 1
ATOM 1450 N N . THR A 1 182 ? 13.536 11.770 -3.227 1.00 72.88 182 THR A N 1
ATOM 1451 C CA . THR A 1 182 ? 14.174 11.154 -2.066 1.00 72.88 182 THR A CA 1
ATOM 1452 C C . THR A 1 182 ? 13.239 10.104 -1.483 1.00 72.88 182 THR A C 1
ATOM 1454 O O . THR A 1 182 ? 12.119 10.418 -1.078 1.00 72.88 182 THR A O 1
ATOM 1457 N N . SER A 1 183 ? 13.730 8.870 -1.397 1.00 79.06 183 SER A N 1
ATOM 1458 C CA . SER A 1 183 ? 13.072 7.759 -0.713 1.00 79.06 183 SER A CA 1
ATOM 1459 C C . SER A 1 183 ? 13.923 7.335 0.476 1.00 79.06 183 SER A C 1
ATOM 1461 O O . SER A 1 183 ? 15.134 7.178 0.354 1.00 79.06 183 SER A O 1
ATOM 1463 N N . VAL A 1 184 ? 13.280 7.115 1.614 1.00 78.56 184 VAL A N 1
ATOM 1464 C CA . VAL A 1 184 ? 13.895 6.600 2.833 1.00 78.56 184 VAL A CA 1
ATOM 1465 C C . VAL A 1 184 ? 13.112 5.363 3.235 1.00 78.56 184 VAL A C 1
ATOM 1467 O O . VAL A 1 184 ? 11.928 5.474 3.545 1.00 78.56 184 VAL A O 1
ATOM 1470 N N . LEU A 1 185 ? 13.737 4.185 3.238 1.00 77.88 185 LEU A N 1
ATOM 1471 C CA . LEU A 1 185 ? 13.141 3.053 3.938 1.00 77.88 185 LEU A CA 1
ATOM 1472 C C . LEU A 1 185 ? 13.515 3.166 5.427 1.00 77.88 185 LEU A C 1
ATOM 1474 O O . LEU A 1 185 ? 14.567 3.672 5.812 1.00 77.88 185 LEU A O 1
ATOM 1478 N N . SER A 1 186 ? 12.619 2.767 6.312 1.00 81.50 186 SER A N 1
ATOM 1479 C CA . SER A 1 186 ? 12.908 2.596 7.726 1.00 81.50 186 SER A CA 1
ATOM 1480 C C . SER A 1 186 ? 12.455 1.232 8.213 1.00 81.50 186 SER A C 1
ATOM 1482 O O . SER A 1 186 ? 11.437 0.719 7.761 1.00 81.50 186 SER A O 1
ATOM 1484 N N . LEU A 1 187 ? 13.209 0.652 9.141 1.00 82.00 187 LEU A N 1
ATOM 1485 C CA . LEU A 1 187 ? 12.772 -0.465 9.963 1.00 82.00 187 LEU A CA 1
ATOM 1486 C C . LEU A 1 187 ? 12.393 0.082 11.341 1.00 82.00 187 LEU A C 1
ATOM 1488 O O . LEU A 1 187 ? 13.239 0.620 12.058 1.00 82.00 187 LEU A O 1
ATOM 1492 N N . CYS A 1 188 ? 11.114 -0.025 11.670 1.00 84.06 188 CYS A N 1
ATOM 1493 C CA . CYS A 1 188 ? 10.501 0.489 12.880 1.00 84.06 188 CYS A CA 1
ATOM 1494 C C . CYS A 1 188 ? 10.218 -0.643 13.863 1.00 84.06 188 CYS A C 1
ATOM 1496 O O . CYS A 1 188 ? 9.579 -1.630 13.505 1.00 84.06 188 CYS A O 1
ATOM 1498 N N . ASP A 1 189 ? 10.660 -0.483 15.103 1.00 84.25 189 ASP A N 1
ATOM 1499 C CA . ASP A 1 189 ? 10.270 -1.345 16.213 1.00 84.25 189 ASP A CA 1
ATOM 1500 C C . ASP A 1 189 ? 9.001 -0.779 16.863 1.00 84.25 189 ASP A C 1
ATOM 1502 O O . ASP A 1 189 ? 8.980 0.345 17.370 1.00 84.25 189 ASP A O 1
ATOM 1506 N N . VAL A 1 190 ? 7.927 -1.566 16.842 1.00 88.06 190 VAL A N 1
ATOM 1507 C CA . VAL A 1 190 ? 6.605 -1.176 17.348 1.00 88.06 190 VAL A CA 1
ATOM 1508 C C . VAL A 1 190 ? 6.595 -0.997 18.870 1.00 88.06 190 VAL A C 1
ATOM 1510 O O . VAL A 1 190 ? 5.831 -0.183 19.387 1.00 88.06 190 VAL A O 1
ATOM 1513 N N . THR A 1 191 ? 7.432 -1.731 19.605 1.00 84.94 191 THR A N 1
ATOM 1514 C CA . THR A 1 191 ? 7.473 -1.673 21.075 1.00 84.94 191 THR A CA 1
ATOM 1515 C C . THR A 1 191 ? 8.155 -0.407 21.579 1.00 84.94 191 THR A C 1
ATOM 1517 O O . THR A 1 191 ? 7.732 0.171 22.579 1.00 84.94 191 THR A O 1
ATOM 1520 N N . THR A 1 192 ? 9.188 0.049 20.869 1.00 83.81 192 THR A N 1
ATOM 1521 C CA . THR A 1 192 ? 9.956 1.250 21.230 1.00 83.81 192 THR A CA 1
ATOM 1522 C C . THR A 1 192 ? 9.539 2.489 20.443 1.00 83.81 192 THR A C 1
ATOM 1524 O O . THR A 1 192 ? 9.941 3.594 20.798 1.00 83.81 192 THR A O 1
ATOM 1527 N N . SER A 1 193 ? 8.722 2.328 19.396 1.00 84.25 193 SER A N 1
ATOM 1528 C CA . SER A 1 193 ? 8.393 3.369 18.404 1.00 84.25 193 SER A CA 1
ATOM 1529 C C . SER A 1 193 ? 9.615 3.917 17.652 1.00 84.25 193 SER A C 1
ATOM 1531 O O . SER A 1 193 ? 9.543 4.987 17.049 1.00 84.25 193 SER A O 1
ATOM 1533 N N . ALA A 1 194 ? 10.756 3.223 17.701 1.00 80.19 194 ALA A N 1
ATOM 1534 C CA . ALA A 1 194 ? 11.995 3.688 17.095 1.00 80.19 194 ALA A CA 1
ATOM 1535 C C . ALA A 1 194 ? 12.107 3.196 15.648 1.00 80.19 194 ALA A C 1
ATOM 1537 O O . ALA A 1 194 ? 12.101 1.993 15.395 1.00 80.19 194 ALA A O 1
ATOM 1538 N N . CYS A 1 195 ? 12.264 4.125 14.705 1.00 81.06 195 CYS A N 1
ATOM 1539 C CA . CYS A 1 195 ? 12.518 3.830 13.297 1.00 81.06 195 CYS A CA 1
ATOM 1540 C C . CYS A 1 195 ? 13.991 4.076 12.947 1.00 81.06 195 CYS A C 1
ATOM 1542 O O . CYS A 1 195 ? 14.524 5.164 13.164 1.00 81.06 195 CYS A O 1
ATOM 1544 N N . THR A 1 196 ? 14.649 3.065 12.384 1.00 76.88 196 THR A N 1
ATOM 1545 C CA . THR A 1 196 ? 16.029 3.140 11.881 1.00 76.88 196 THR A CA 1
ATOM 1546 C C . THR A 1 196 ? 16.027 3.166 10.360 1.00 76.88 196 THR A C 1
ATOM 1548 O O . THR A 1 196 ? 15.299 2.404 9.732 1.00 76.88 196 THR A O 1
ATOM 1551 N N . GLN A 1 197 ? 16.806 4.058 9.750 1.00 67.12 197 GLN A N 1
ATOM 1552 C CA . GLN A 1 197 ? 16.864 4.192 8.295 1.00 67.12 197 GLN A CA 1
ATOM 1553 C C . GLN A 1 197 ? 17.576 2.986 7.662 1.00 67.12 197 GLN A C 1
ATOM 1555 O O . GLN A 1 197 ? 18.712 2.691 8.016 1.00 67.12 197 GLN A O 1
ATOM 1560 N N . ASN A 1 198 ? 16.917 2.346 6.695 1.00 54.12 198 ASN A N 1
ATOM 1561 C CA . ASN A 1 198 ? 17.457 1.306 5.818 1.00 54.12 198 ASN A CA 1
ATOM 1562 C C . ASN A 1 198 ? 17.148 1.678 4.352 1.00 54.12 198 ASN A C 1
ATOM 1564 O O . ASN A 1 198 ? 16.335 2.556 4.090 1.00 54.12 198 ASN A O 1
ATOM 1568 N N . GLU A 1 199 ? 17.788 1.052 3.372 1.00 45.94 199 GLU A N 1
ATOM 1569 C CA . GLU A 1 199 ? 17.372 1.113 1.959 1.00 45.94 199 GLU A CA 1
ATOM 1570 C C . GLU A 1 199 ? 16.782 -0.246 1.589 1.00 45.94 199 GLU A C 1
ATOM 1572 O O . GLU A 1 199 ? 17.241 -1.248 2.110 1.00 45.94 199 GLU A O 1
ATOM 1577 N N . GLU A 1 200 ? 15.727 -0.284 0.778 1.00 46.19 200 GLU A N 1
ATOM 1578 C CA . GLU A 1 200 ? 14.684 -1.321 0.796 1.00 46.19 200 GLU A CA 1
ATOM 1579 C C . GLU A 1 200 ? 15.091 -2.786 0.576 1.00 46.19 200 GLU A C 1
ATOM 1581 O O . GLU A 1 200 ? 15.309 -3.150 -0.579 1.00 46.19 200 GLU A O 1
ATOM 1586 N N . PRO A 1 201 ? 15.073 -3.657 1.613 1.00 57.38 201 PRO A N 1
ATOM 1587 C CA . PRO A 1 201 ? 15.456 -5.042 1.429 1.00 57.38 201 PRO A CA 1
ATOM 1588 C C . PRO A 1 201 ? 14.362 -6.086 1.490 1.00 57.38 201 PRO A C 1
ATOM 1590 O O . PRO A 1 201 ? 13.515 -6.095 2.382 1.00 57.38 201 PRO A O 1
ATOM 1593 N N . LEU A 1 202 ? 14.564 -7.123 0.691 1.00 60.66 202 LEU A N 1
ATOM 1594 C CA . LEU A 1 202 ? 14.230 -8.476 1.100 1.00 60.66 202 LEU A CA 1
ATOM 1595 C C . LEU A 1 202 ? 15.278 -8.970 2.109 1.00 60.66 202 LEU A C 1
ATOM 1597 O O . LEU A 1 202 ? 16.451 -9.058 1.759 1.00 60.66 202 LEU A O 1
ATOM 1601 N N . PHE A 1 203 ? 14.879 -9.285 3.340 1.00 62.94 203 PHE A N 1
ATOM 1602 C CA . PHE A 1 203 ? 15.793 -9.746 4.392 1.00 62.94 203 PHE A CA 1
ATOM 1603 C C . PHE A 1 203 ? 15.948 -11.272 4.406 1.00 62.94 203 PHE A C 1
ATOM 1605 O O . PHE A 1 203 ? 15.013 -12.011 4.088 1.00 62.94 203 PHE A O 1
ATOM 1612 N N . SER A 1 204 ? 17.116 -11.745 4.837 1.00 68.31 204 SER A N 1
ATOM 1613 C CA . SER A 1 204 ? 17.277 -13.095 5.374 1.00 68.31 204 SER A CA 1
ATOM 1614 C C . SER A 1 204 ? 16.521 -13.240 6.706 1.00 68.31 204 SER A C 1
ATOM 1616 O O . SER A 1 204 ? 16.276 -12.264 7.413 1.00 68.31 204 SER A O 1
ATOM 1618 N N . LYS A 1 205 ? 16.145 -14.464 7.079 1.00 68.75 205 LYS A N 1
ATOM 1619 C CA . LYS A 1 205 ? 15.461 -14.845 8.322 1.00 68.75 205 LYS A CA 1
ATOM 1620 C C . LYS A 1 205 ? 16.221 -14.425 9.575 1.00 68.75 205 LYS A C 1
ATOM 1622 O O . LYS A 1 205 ? 15.601 -14.204 10.608 1.00 68.75 205 LYS A O 1
ATOM 1627 N N . ASP A 1 206 ? 17.545 -14.360 9.495 1.00 63.97 206 ASP A N 1
ATOM 1628 C CA . ASP A 1 206 ? 18.420 -13.896 10.573 1.00 63.97 206 ASP A CA 1
ATOM 1629 C C . ASP A 1 206 ? 18.648 -12.370 10.550 1.00 63.97 206 ASP A C 1
ATOM 1631 O O . ASP A 1 206 ? 19.367 -11.846 11.398 1.00 63.97 206 ASP A O 1
ATOM 1635 N N . CYS A 1 207 ? 18.043 -11.659 9.591 1.00 62.31 207 CYS A N 1
ATOM 1636 C CA . CYS A 1 207 ? 18.162 -10.219 9.363 1.00 62.31 207 CYS A CA 1
ATOM 1637 C C . CYS A 1 207 ? 19.602 -9.714 9.132 1.00 62.31 207 CYS A C 1
ATOM 1639 O O . CYS A 1 207 ? 19.860 -8.518 9.277 1.00 62.31 207 CYS A O 1
ATOM 1641 N N . THR A 1 208 ? 20.552 -10.586 8.771 1.00 65.81 208 THR A N 1
ATOM 1642 C CA . THR A 1 208 ? 21.963 -10.202 8.550 1.00 65.81 208 THR A CA 1
ATOM 1643 C C . THR A 1 208 ? 22.256 -9.761 7.119 1.00 65.81 208 THR A C 1
ATOM 1645 O O . THR A 1 208 ? 23.218 -9.025 6.873 1.00 65.81 208 THR A O 1
ATOM 1648 N N . THR A 1 209 ? 21.436 -10.222 6.176 1.00 71.44 209 THR A N 1
ATOM 1649 C CA . THR A 1 209 ? 21.594 -10.007 4.742 1.00 71.44 209 THR A CA 1
ATOM 1650 C C . THR A 1 209 ? 20.307 -9.476 4.156 1.00 71.44 209 THR A C 1
ATOM 1652 O O . THR A 1 209 ? 19.211 -9.856 4.567 1.00 71.44 209 THR A O 1
ATOM 1655 N N . PHE A 1 210 ? 20.439 -8.581 3.186 1.00 74.75 210 PHE A N 1
ATOM 1656 C CA . PHE A 1 210 ? 19.303 -7.862 2.664 1.00 74.75 210 PHE A CA 1
ATOM 1657 C C . PHE A 1 210 ? 19.500 -7.523 1.174 1.00 74.75 210 PHE A C 1
ATOM 1659 O O . PHE A 1 210 ? 20.619 -7.233 0.749 1.00 74.75 210 PHE A O 1
ATOM 1666 N N . PHE A 1 211 ? 18.445 -7.616 0.355 1.00 80.50 211 PHE A N 1
ATOM 1667 C CA . PHE A 1 211 ? 18.515 -7.448 -1.106 1.00 80.50 211 PHE A CA 1
ATOM 1668 C C . PHE A 1 211 ? 17.642 -6.303 -1.593 1.00 80.50 211 PHE A C 1
ATOM 1670 O O . PHE A 1 211 ? 16.432 -6.334 -1.383 1.00 80.50 211 PHE A O 1
ATOM 1677 N N . ILE A 1 212 ? 18.240 -5.357 -2.309 1.00 75.75 212 ILE A N 1
ATOM 1678 C CA . ILE A 1 212 ? 17.557 -4.168 -2.826 1.00 75.75 212 ILE A CA 1
ATOM 1679 C C . ILE A 1 212 ? 17.688 -4.106 -4.345 1.00 75.75 212 ILE A C 1
ATOM 1681 O O . ILE A 1 212 ? 18.684 -4.569 -4.903 1.00 75.75 212 ILE A O 1
ATOM 1685 N N . THR A 1 213 ? 16.728 -3.491 -5.032 1.00 79.81 213 THR A N 1
ATOM 1686 C CA . THR A 1 213 ? 16.940 -3.037 -6.412 1.00 79.81 213 THR A CA 1
ATOM 1687 C C . THR A 1 213 ? 17.525 -1.634 -6.391 1.00 79.81 213 THR A C 1
ATOM 1689 O O . THR A 1 213 ? 16.891 -0.706 -5.894 1.00 79.81 213 THR A O 1
ATOM 1692 N N . SER A 1 214 ? 18.724 -1.474 -6.941 1.00 70.81 214 SER A N 1
ATOM 1693 C CA . SER A 1 214 ? 19.410 -0.188 -7.038 1.00 70.81 214 SER A CA 1
ATOM 1694 C C . SER A 1 214 ? 19.778 0.132 -8.489 1.00 70.81 214 SER A C 1
ATOM 1696 O O . SER A 1 214 ? 20.148 -0.783 -9.232 1.00 70.81 214 SER A O 1
ATOM 1698 N N . PRO A 1 215 ? 19.749 1.411 -8.889 1.00 75.81 215 PRO A N 1
ATOM 1699 C CA . PRO A 1 215 ? 20.167 1.837 -10.216 1.00 75.81 215 PRO A CA 1
ATOM 1700 C C . PRO A 1 215 ? 21.678 1.624 -10.414 1.00 75.81 215 PRO A C 1
ATOM 1702 O O . PRO A 1 215 ? 22.493 2.210 -9.702 1.00 75.81 215 PRO A O 1
ATOM 1705 N N . VAL A 1 216 ? 22.063 0.815 -11.404 1.00 80.69 216 VAL A N 1
ATOM 1706 C CA . VAL A 1 216 ? 23.463 0.567 -11.788 1.00 80.69 216 VAL A CA 1
ATOM 1707 C C . VAL A 1 216 ? 23.683 1.049 -13.221 1.00 80.69 216 VAL A C 1
ATOM 1709 O O . VAL A 1 216 ? 22.943 0.698 -14.140 1.00 80.69 216 VAL A O 1
ATOM 1712 N N . GLY A 1 217 ? 24.693 1.899 -13.410 1.00 81.12 217 GLY A N 1
ATOM 1713 C CA . GLY A 1 217 ? 25.074 2.405 -14.727 1.00 81.12 217 GLY A CA 1
ATOM 1714 C C . GLY A 1 217 ? 25.736 1.316 -15.565 1.00 81.12 217 GLY A C 1
ATOM 1715 O O . GLY A 1 217 ? 26.575 0.573 -15.058 1.00 81.12 217 GLY A O 1
ATOM 1716 N N . HIS A 1 218 ? 25.394 1.240 -16.850 1.00 81.62 218 HIS A N 1
ATOM 1717 C CA . HIS A 1 218 ? 25.969 0.245 -17.751 1.00 81.62 218 HIS A CA 1
ATOM 1718 C C . HIS A 1 218 ? 26.496 0.888 -19.036 1.00 81.62 218 HIS A C 1
ATOM 1720 O O . HIS A 1 218 ? 25.720 1.309 -19.893 1.00 81.62 218 HIS A O 1
ATOM 1726 N N . ASP A 1 219 ? 27.825 0.976 -19.153 1.00 78.25 219 ASP A N 1
ATOM 1727 C CA . ASP A 1 219 ? 28.589 1.294 -20.372 1.00 78.25 219 ASP A CA 1
ATOM 1728 C C . ASP A 1 219 ? 28.021 2.432 -21.246 1.00 78.25 219 ASP A C 1
ATOM 1730 O O . ASP A 1 219 ? 28.014 2.367 -22.476 1.00 78.25 219 ASP A O 1
ATOM 1734 N N . GLY A 1 220 ? 27.513 3.495 -20.612 1.00 75.94 220 GLY A N 1
ATOM 1735 C CA . GLY A 1 220 ? 26.959 4.668 -21.300 1.00 75.94 220 GLY A CA 1
ATOM 1736 C C . GLY A 1 220 ? 25.600 4.452 -21.980 1.00 75.94 220 GLY A C 1
ATOM 1737 O O . GLY A 1 220 ? 25.121 5.350 -22.667 1.00 75.94 220 GLY A O 1
ATOM 1738 N N . ARG A 1 221 ? 24.957 3.295 -21.783 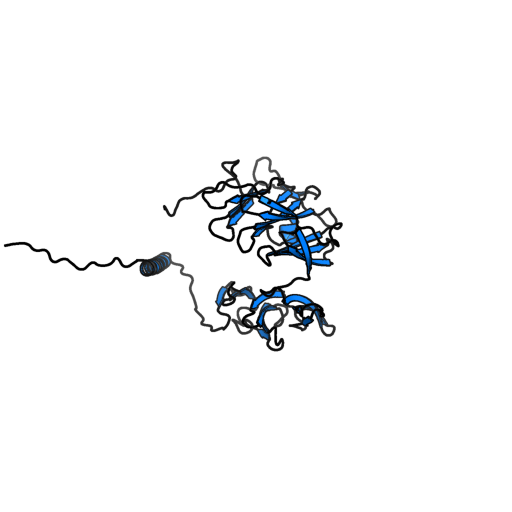1.00 80.75 221 ARG A N 1
ATOM 1739 C CA . ARG A 1 221 ? 23.617 2.964 -22.307 1.00 80.75 221 ARG A CA 1
ATOM 1740 C C . ARG A 1 221 ? 22.475 3.376 -21.380 1.00 80.75 221 ARG A C 1
ATOM 1742 O O . ARG A 1 221 ? 21.317 3.111 -21.685 1.00 80.75 221 ARG A O 1
ATOM 1749 N N . GLY A 1 222 ? 22.809 4.034 -20.277 1.00 83.75 222 GLY A N 1
ATOM 1750 C CA . GLY A 1 222 ? 21.874 4.446 -19.243 1.00 83.75 222 GLY A CA 1
ATOM 1751 C C . GLY A 1 222 ? 22.128 3.720 -17.930 1.00 83.75 222 GLY A C 1
ATOM 1752 O O . GLY A 1 222 ? 23.187 3.120 -17.713 1.00 83.75 222 GLY A O 1
ATOM 1753 N N . THR A 1 223 ? 21.138 3.819 -17.058 1.00 85.06 223 THR A N 1
ATOM 1754 C CA . THR A 1 223 ? 21.154 3.273 -15.708 1.00 85.06 223 THR A CA 1
ATOM 1755 C C . THR A 1 223 ? 19.945 2.372 -15.565 1.00 85.06 223 THR A C 1
ATOM 1757 O O . THR A 1 223 ? 18.841 2.795 -15.897 1.00 85.06 223 THR A O 1
ATOM 1760 N N . PHE A 1 224 ? 20.159 1.152 -15.088 1.00 85.81 224 PHE A N 1
ATOM 1761 C CA . PHE A 1 224 ? 19.126 0.126 -15.015 1.00 85.81 224 PHE A CA 1
ATOM 1762 C C . PHE A 1 224 ? 19.017 -0.408 -13.591 1.00 85.81 224 PHE A C 1
ATOM 1764 O O . PHE A 1 224 ? 20.015 -0.491 -12.870 1.00 85.81 224 PHE A O 1
ATOM 1771 N N . ASN A 1 225 ? 17.803 -0.758 -13.170 1.00 85.56 225 ASN A N 1
ATOM 1772 C CA . ASN A 1 225 ? 17.578 -1.320 -11.845 1.00 85.56 225 ASN A CA 1
ATOM 1773 C C . ASN A 1 225 ? 18.118 -2.748 -11.774 1.00 85.56 225 ASN A C 1
ATOM 1775 O O . ASN A 1 225 ? 17.714 -3.620 -12.543 1.00 85.56 225 ASN A O 1
ATOM 1779 N N . HIS A 1 226 ? 19.016 -2.988 -10.824 1.00 90.94 226 HIS A N 1
ATOM 1780 C CA . HIS A 1 226 ? 19.666 -4.274 -10.618 1.00 90.94 226 HIS A CA 1
ATOM 1781 C C . HIS A 1 226 ? 19.713 -4.641 -9.139 1.00 90.94 226 HIS A C 1
ATOM 1783 O O . HIS A 1 226 ? 19.656 -3.784 -8.262 1.00 90.94 226 HIS A O 1
ATOM 1789 N N . ILE A 1 227 ? 19.820 -5.937 -8.864 1.00 89.88 227 ILE A N 1
ATOM 1790 C CA . ILE A 1 227 ? 19.826 -6.468 -7.506 1.00 89.88 227 ILE A CA 1
ATOM 1791 C C . ILE A 1 227 ? 21.187 -6.235 -6.861 1.00 89.88 227 ILE A C 1
ATOM 1793 O O . ILE A 1 227 ? 22.224 -6.658 -7.383 1.00 89.88 227 ILE A O 1
ATOM 1797 N N . THR A 1 228 ? 21.151 -5.650 -5.673 1.00 83.56 228 THR A N 1
ATOM 1798 C CA . THR A 1 228 ? 22.291 -5.451 -4.789 1.00 83.56 228 THR A CA 1
ATOM 1799 C C . THR A 1 228 ? 22.042 -6.186 -3.484 1.00 83.56 228 THR A C 1
ATOM 1801 O O . THR A 1 228 ? 21.031 -5.982 -2.818 1.00 83.56 228 THR A O 1
ATOM 1804 N N . MET A 1 229 ? 22.974 -7.064 -3.138 1.00 85.31 229 MET A N 1
ATOM 1805 C CA . MET A 1 229 ? 23.045 -7.763 -1.866 1.00 85.31 229 MET A CA 1
ATOM 1806 C C . MET A 1 229 ? 23.892 -6.947 -0.898 1.00 85.31 229 MET A C 1
ATOM 1808 O O . MET A 1 229 ? 24.996 -6.514 -1.239 1.00 85.31 229 MET A O 1
ATOM 1812 N N . ILE A 1 230 ? 23.379 -6.776 0.312 1.00 74.62 230 ILE A N 1
ATOM 1813 C CA . ILE A 1 230 ? 24.026 -6.050 1.395 1.00 74.62 230 ILE A CA 1
ATOM 1814 C C . ILE A 1 230 ? 24.089 -6.992 2.593 1.00 74.62 230 ILE A C 1
ATOM 1816 O O . ILE A 1 230 ? 23.061 -7.506 3.026 1.00 74.62 230 ILE A O 1
ATOM 1820 N N . SER A 1 231 ? 25.287 -7.265 3.105 1.00 73.69 231 SER A N 1
ATOM 1821 C CA . SER A 1 231 ? 25.478 -8.171 4.246 1.00 73.69 231 SER A CA 1
ATOM 1822 C C . SER A 1 231 ? 26.331 -7.516 5.324 1.00 73.69 231 SER A C 1
ATOM 1824 O O . SER A 1 231 ? 27.384 -6.947 5.013 1.00 73.69 231 SER A O 1
ATOM 1826 N N . ASN A 1 232 ? 25.909 -7.637 6.581 1.00 63.44 232 ASN A N 1
ATOM 1827 C CA . ASN A 1 232 ? 26.685 -7.173 7.725 1.00 63.44 232 ASN A CA 1
ATOM 1828 C C . ASN A 1 232 ? 27.743 -8.224 8.106 1.00 63.44 232 ASN A C 1
ATOM 1830 O O . ASN A 1 232 ? 27.404 -9.388 8.317 1.00 63.44 232 ASN A O 1
ATOM 1834 N N . GLN A 1 233 ? 29.018 -7.837 8.198 1.00 53.81 233 GLN A N 1
ATOM 1835 C CA . GLN A 1 233 ? 30.033 -8.675 8.847 1.00 53.81 233 GLN A CA 1
ATOM 1836 C C . GLN A 1 233 ? 30.089 -8.313 10.339 1.00 53.81 233 GLN A C 1
ATOM 1838 O O . GLN A 1 233 ? 29.806 -7.181 10.715 1.00 53.81 233 GLN A O 1
ATOM 1843 N N . SER A 1 234 ? 30.389 -9.293 11.196 1.00 46.97 234 SER A N 1
ATOM 1844 C CA . SER A 1 234 ? 30.413 -9.182 12.668 1.00 46.97 234 SER A CA 1
ATOM 1845 C C . SER A 1 234 ? 30.982 -7.860 13.215 1.00 46.97 234 SER A C 1
ATOM 1847 O O . SER A 1 234 ? 31.925 -7.323 12.638 1.00 46.97 234 SER A O 1
ATOM 1849 N N . GLU A 1 235 ? 30.431 -7.400 14.353 1.00 41.81 235 GLU A N 1
ATOM 1850 C CA . GLU A 1 235 ? 30.760 -6.173 15.113 1.00 41.81 235 GLU A CA 1
ATOM 1851 C C . GLU A 1 235 ? 32.071 -5.469 14.700 1.00 41.81 235 GLU A C 1
ATOM 1853 O O . GLU A 1 235 ? 33.160 -5.824 15.150 1.00 41.81 235 GLU A O 1
ATOM 1858 N N . GLY A 1 236 ? 31.947 -4.419 13.877 1.00 47.06 236 GLY A N 1
ATOM 1859 C CA . GLY A 1 236 ? 33.016 -3.445 13.626 1.00 47.06 236 GLY A CA 1
ATOM 1860 C C . GLY A 1 236 ? 33.643 -3.434 12.226 1.00 47.06 236 GLY A C 1
ATOM 1861 O O . GLY A 1 236 ? 34.577 -2.659 12.022 1.00 47.06 236 GLY A O 1
ATOM 1862 N N . GLN A 1 237 ? 33.161 -4.234 11.266 1.00 46.22 237 GLN A N 1
ATOM 1863 C CA . GLN A 1 237 ? 33.638 -4.203 9.871 1.00 46.22 237 GLN A CA 1
ATOM 1864 C C . GLN A 1 237 ? 32.637 -3.592 8.877 1.00 46.22 237 GLN A C 1
ATOM 1866 O O . GLN A 1 237 ? 31.433 -3.565 9.115 1.00 46.22 237 GLN A O 1
ATOM 1871 N N . GLU A 1 238 ? 33.177 -3.061 7.771 1.00 50.88 238 GLU A N 1
ATOM 1872 C CA . GLU A 1 238 ? 32.451 -2.380 6.690 1.00 50.88 238 GLU A CA 1
ATOM 1873 C C . GLU A 1 238 ? 31.307 -3.233 6.110 1.00 50.88 238 GLU A C 1
ATOM 1875 O O . GLU A 1 238 ? 31.430 -4.445 5.928 1.00 50.88 238 GLU A O 1
ATOM 1880 N N . VAL A 1 239 ? 30.195 -2.569 5.779 1.00 55.66 239 VAL A N 1
ATOM 1881 C CA . VAL A 1 239 ? 29.040 -3.163 5.093 1.00 55.66 239 VAL A CA 1
ATOM 1882 C C . VAL A 1 239 ? 29.482 -3.697 3.729 1.00 55.66 239 VAL A C 1
ATOM 1884 O O . VAL A 1 239 ? 29.949 -2.936 2.881 1.00 55.66 239 VAL A O 1
ATOM 1887 N N . ASN A 1 240 ? 29.323 -5.002 3.494 1.00 67.38 240 ASN A N 1
ATOM 1888 C CA . ASN A 1 240 ? 29.681 -5.610 2.216 1.00 67.38 240 ASN A CA 1
ATOM 1889 C C . ASN A 1 240 ? 28.539 -5.421 1.207 1.00 67.38 240 ASN A C 1
ATOM 1891 O O . ASN A 1 240 ? 27.445 -5.954 1.400 1.00 67.38 240 ASN A O 1
ATOM 1895 N N . LEU A 1 241 ? 28.816 -4.667 0.141 1.00 71.31 241 LEU A N 1
ATOM 1896 C CA . LEU A 1 241 ? 27.906 -4.359 -0.963 1.00 71.31 241 LEU A CA 1
ATOM 1897 C C . LEU A 1 241 ? 28.301 -5.157 -2.211 1.00 71.31 241 LEU A C 1
ATOM 1899 O O . LEU A 1 241 ? 29.410 -5.000 -2.725 1.00 71.31 241 LEU A O 1
ATOM 1903 N N . ARG A 1 242 ? 27.389 -5.984 -2.735 1.00 84.12 242 ARG A N 1
ATOM 1904 C CA . ARG A 1 242 ? 27.630 -6.813 -3.927 1.00 84.12 242 ARG A CA 1
ATOM 1905 C C . ARG A 1 242 ? 26.462 -6.756 -4.906 1.00 84.12 242 ARG A C 1
ATOM 1907 O O . ARG A 1 242 ? 25.356 -7.174 -4.583 1.00 84.12 242 ARG A O 1
ATOM 1914 N N . HIS A 1 243 ? 26.718 -6.336 -6.142 1.00 86.75 243 HIS A N 1
ATOM 1915 C CA . HIS A 1 243 ? 25.736 -6.452 -7.224 1.00 86.75 243 HIS A CA 1
ATOM 1916 C C . HIS A 1 243 ? 25.626 -7.911 -7.691 1.00 86.75 243 HIS A C 1
ATOM 1918 O O . HIS A 1 243 ? 26.629 -8.529 -8.054 1.00 86.75 243 HIS A O 1
ATOM 1924 N N . LEU A 1 244 ? 24.411 -8.462 -7.676 1.00 92.44 244 LEU A N 1
ATOM 1925 C CA . LEU A 1 244 ? 24.121 -9.829 -8.132 1.00 92.44 244 LEU A CA 1
ATOM 1926 C C . LEU A 1 244 ? 23.723 -9.880 -9.612 1.00 92.44 244 LEU A C 1
ATOM 1928 O O . LEU A 1 244 ? 23.769 -10.935 -10.235 1.00 92.44 244 LEU A O 1
ATOM 1932 N N . THR A 1 245 ? 23.327 -8.748 -10.189 1.00 93.44 245 THR A N 1
ATOM 1933 C CA . THR A 1 245 ? 22.925 -8.649 -11.595 1.00 93.44 245 THR A CA 1
ATOM 1934 C C . THR A 1 245 ? 23.490 -7.389 -12.236 1.00 93.44 245 THR A C 1
ATOM 1936 O O . THR A 1 245 ? 23.676 -6.387 -11.550 1.00 93.44 245 THR A O 1
ATOM 1939 N N . SER A 1 246 ? 23.710 -7.422 -13.548 1.00 92.69 246 SER A N 1
ATOM 1940 C CA . SER A 1 246 ? 24.101 -6.261 -14.349 1.00 92.69 246 SER A CA 1
ATOM 1941 C C . SER A 1 246 ? 23.738 -6.468 -15.823 1.00 92.69 246 SER A C 1
ATOM 1943 O O . SER A 1 246 ? 23.645 -7.606 -16.293 1.00 92.69 246 SER A O 1
ATOM 1945 N N . GLY A 1 247 ? 23.541 -5.373 -16.559 1.00 91.56 247 GLY A N 1
ATOM 1946 C CA . GLY A 1 247 ? 23.317 -5.391 -18.002 1.00 91.56 247 GLY A CA 1
ATOM 1947 C C . GLY A 1 247 ? 22.542 -4.175 -18.508 1.00 91.56 247 GLY A C 1
ATOM 1948 O O . GLY A 1 247 ? 22.291 -3.225 -17.778 1.00 91.56 247 GLY A O 1
ATOM 1949 N N . SER A 1 248 ? 22.171 -4.203 -19.791 1.00 93.25 248 SER A N 1
ATOM 1950 C CA . SER A 1 248 ? 21.294 -3.194 -20.413 1.00 93.25 248 SER A CA 1
ATOM 1951 C C . SER A 1 248 ? 19.816 -3.603 -20.326 1.00 93.25 248 SER A C 1
ATOM 1953 O O . SER A 1 248 ? 19.142 -3.693 -21.352 1.00 93.25 248 SER A O 1
ATOM 1955 N N . TRP A 1 249 ? 19.346 -3.952 -19.130 1.00 93.50 249 TRP A N 1
ATOM 1956 C CA . TRP A 1 249 ? 17.992 -4.450 -18.859 1.00 93.50 249 TRP A CA 1
ATOM 1957 C C . TRP A 1 249 ? 17.655 -4.258 -17.382 1.00 93.50 249 TRP A C 1
ATOM 1959 O O . TRP A 1 249 ? 18.553 -4.129 -16.558 1.00 93.50 249 TRP A O 1
ATOM 1969 N N . GLU A 1 250 ? 16.372 -4.268 -17.032 1.00 91.00 250 GLU A N 1
ATOM 1970 C CA . GLU A 1 250 ? 15.923 -3.976 -15.668 1.00 91.00 250 GLU A CA 1
ATOM 1971 C C . GLU A 1 250 ? 15.378 -5.200 -14.940 1.00 91.00 250 GLU A C 1
ATOM 1973 O O . GLU A 1 250 ? 14.658 -6.027 -15.511 1.00 91.00 250 GLU A O 1
ATOM 1978 N N . VAL A 1 251 ? 15.685 -5.262 -13.646 1.00 92.19 251 VAL A N 1
ATOM 1979 C CA . VAL A 1 251 ? 14.971 -6.063 -12.654 1.00 92.19 251 VAL A CA 1
ATOM 1980 C C . VAL A 1 251 ? 13.725 -5.291 -12.246 1.00 92.19 251 VAL A C 1
ATOM 1982 O O . VAL A 1 251 ? 13.826 -4.212 -11.668 1.00 92.19 251 VAL A O 1
ATOM 1985 N N . SER A 1 252 ? 12.552 -5.849 -12.535 1.00 86.06 252 SER A N 1
ATOM 1986 C CA . SER A 1 252 ? 11.274 -5.202 -12.235 1.00 86.06 252 SER A CA 1
ATOM 1987 C C . SER A 1 252 ? 10.794 -5.479 -10.813 1.00 86.06 252 SER A C 1
ATOM 1989 O O . SER A 1 252 ? 10.174 -4.619 -10.201 1.00 86.06 252 SER A O 1
ATOM 1991 N N . HIS A 1 253 ? 11.038 -6.685 -10.291 1.00 81.38 253 HIS A N 1
ATOM 1992 C CA . HIS A 1 253 ? 10.569 -7.072 -8.960 1.00 81.38 253 HIS A CA 1
ATOM 1993 C C . HIS A 1 253 ? 11.413 -8.213 -8.381 1.00 81.38 253 HIS A C 1
ATOM 1995 O O . HIS A 1 253 ? 11.663 -9.201 -9.074 1.00 81.38 253 HIS A O 1
ATOM 2001 N N . ILE A 1 254 ? 11.820 -8.113 -7.113 1.00 85.69 254 ILE A N 1
ATOM 2002 C CA . ILE A 1 254 ? 12.387 -9.244 -6.364 1.00 85.69 254 ILE A CA 1
ATOM 2003 C C . ILE A 1 254 ? 11.213 -10.016 -5.759 1.00 85.69 254 ILE A C 1
ATOM 2005 O O . ILE A 1 254 ? 10.419 -9.460 -5.012 1.00 85.69 254 ILE A O 1
ATOM 2009 N N . VAL A 1 255 ? 11.081 -11.296 -6.098 1.00 85.19 255 VAL A N 1
ATOM 2010 C CA . VAL A 1 255 ? 9.908 -12.109 -5.746 1.00 85.19 255 VAL A CA 1
ATOM 2011 C C . VAL A 1 255 ? 10.115 -12.859 -4.432 1.00 85.19 255 VAL A C 1
ATOM 2013 O O . VAL A 1 255 ? 9.232 -12.860 -3.580 1.00 85.19 255 VAL A O 1
ATOM 2016 N N . ALA A 1 256 ? 11.259 -13.525 -4.260 1.00 84.62 256 ALA A N 1
ATOM 2017 C CA . ALA A 1 256 ? 11.538 -14.323 -3.067 1.00 84.62 256 ALA A CA 1
ATOM 2018 C C . ALA A 1 256 ? 13.032 -14.624 -2.908 1.00 84.62 256 ALA A C 1
ATOM 2020 O O . ALA A 1 256 ? 13.783 -14.615 -3.880 1.00 84.62 256 ALA A O 1
ATOM 2021 N N . TYR A 1 257 ? 13.439 -14.976 -1.689 1.00 87.44 257 TYR A N 1
ATOM 2022 C CA . TYR A 1 257 ? 14.763 -15.501 -1.366 1.00 87.44 257 TYR A CA 1
ATOM 2023 C C . TYR A 1 257 ? 14.603 -16.840 -0.654 1.00 87.44 257 TYR A C 1
ATOM 2025 O O . TYR A 1 257 ? 13.830 -16.958 0.299 1.00 87.44 257 TYR A O 1
ATOM 2033 N N . ASP A 1 258 ? 15.320 -17.847 -1.139 1.00 87.31 258 ASP A N 1
ATOM 2034 C CA . ASP A 1 258 ? 15.426 -19.155 -0.515 1.00 87.31 258 ASP A CA 1
ATOM 2035 C C . ASP A 1 258 ? 16.843 -19.353 0.031 1.00 87.31 258 ASP A C 1
ATOM 2037 O O . ASP A 1 258 ? 17.801 -19.582 -0.708 1.00 87.31 258 ASP A O 1
ATOM 2041 N N . GLU A 1 259 ? 16.959 -19.284 1.354 1.00 85.62 259 GLU A N 1
ATOM 2042 C CA . GLU A 1 259 ? 18.208 -19.500 2.089 1.00 85.62 259 GLU A CA 1
ATOM 2043 C C . GLU A 1 259 ? 18.731 -20.925 1.996 1.00 85.62 259 GLU A C 1
ATOM 2045 O O . GLU A 1 259 ? 19.941 -21.133 2.026 1.00 85.62 259 GLU A O 1
ATOM 2050 N N . SER A 1 260 ? 17.839 -21.914 1.882 1.00 85.19 260 SER A N 1
ATOM 2051 C CA . SER A 1 260 ? 18.253 -23.318 1.863 1.00 85.19 260 SER A CA 1
ATOM 2052 C C . SER A 1 260 ? 19.094 -23.630 0.625 1.00 85.19 260 SER A C 1
ATOM 2054 O O . SER A 1 260 ? 20.019 -24.440 0.681 1.00 85.19 260 SER A O 1
ATOM 2056 N N . THR A 1 261 ? 18.817 -22.920 -0.470 1.00 87.62 261 THR A N 1
ATOM 2057 C CA . THR A 1 261 ? 19.506 -23.051 -1.755 1.00 87.62 261 THR A CA 1
ATOM 2058 C C . THR A 1 261 ? 20.338 -21.820 -2.126 1.00 87.62 261 THR A C 1
ATOM 2060 O O . THR A 1 261 ? 20.949 -21.807 -3.194 1.00 87.62 261 THR A O 1
ATOM 2063 N N . ASN A 1 262 ? 20.391 -20.792 -1.270 1.00 89.94 262 ASN A N 1
ATOM 2064 C CA . ASN A 1 262 ? 21.029 -19.496 -1.541 1.00 89.94 262 ASN A CA 1
ATOM 2065 C C . ASN A 1 262 ? 20.612 -18.901 -2.899 1.00 89.94 262 ASN A C 1
ATOM 2067 O O . ASN A 1 262 ? 21.447 -18.447 -3.689 1.00 89.94 262 ASN A O 1
ATOM 2071 N N . SER A 1 263 ? 19.312 -18.961 -3.190 1.00 91.88 263 SER A N 1
ATOM 2072 C CA . SER A 1 263 ? 18.738 -18.583 -4.480 1.00 91.88 263 SER A CA 1
ATOM 2073 C C . SER A 1 263 ? 17.762 -17.427 -4.331 1.00 91.88 263 SER A C 1
ATOM 2075 O O . SER A 1 263 ? 16.824 -17.483 -3.538 1.00 91.88 263 SER A O 1
ATOM 2077 N N . LEU A 1 264 ? 17.969 -16.383 -5.126 1.00 92.81 264 LEU A N 1
ATOM 2078 C CA . LEU A 1 264 ? 17.093 -15.224 -5.204 1.00 92.81 264 LEU A CA 1
ATOM 2079 C C . LEU A 1 264 ? 16.276 -15.283 -6.497 1.00 92.81 264 LEU A C 1
ATOM 2081 O O . LEU A 1 264 ? 16.831 -15.463 -7.582 1.00 92.81 264 LEU A O 1
ATOM 2085 N N . TYR A 1 265 ? 14.965 -15.119 -6.373 1.00 92.88 265 TYR A N 1
ATOM 2086 C CA . TYR A 1 265 ? 14.001 -15.169 -7.464 1.00 92.88 265 TYR A CA 1
ATOM 2087 C C . TYR A 1 265 ? 13.506 -13.766 -7.800 1.00 92.88 265 TYR A C 1
ATOM 2089 O O . TYR A 1 265 ? 13.145 -13.005 -6.901 1.00 92.88 265 TYR A O 1
ATOM 2097 N N . PHE A 1 266 ? 13.466 -13.418 -9.083 1.00 93.81 266 PHE A N 1
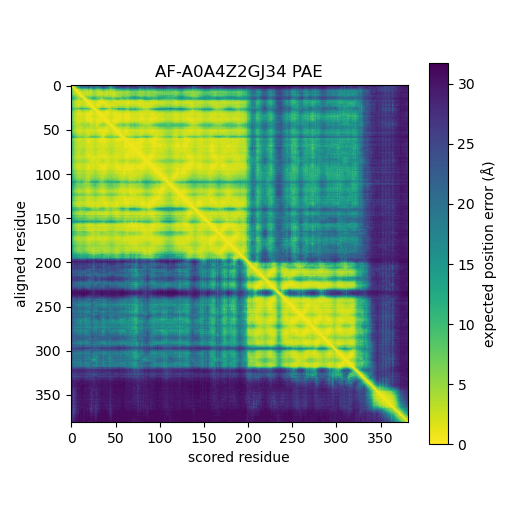ATOM 2098 C CA . PHE A 1 266 ? 13.115 -12.070 -9.532 1.00 93.81 266 PHE A CA 1
ATOM 2099 C C . PHE A 1 266 ? 12.506 -12.067 -10.936 1.00 93.81 266 PHE A C 1
ATOM 2101 O O . PHE A 1 266 ? 12.686 -13.006 -11.708 1.00 93.81 266 PHE A O 1
ATOM 2108 N N . LEU A 1 267 ? 11.787 -10.996 -11.265 1.00 92.06 267 LEU A N 1
ATOM 2109 C CA . LEU A 1 267 ? 11.284 -10.716 -12.607 1.00 92.06 267 LEU A CA 1
ATOM 2110 C C . LEU A 1 267 ? 12.211 -9.721 -13.313 1.00 92.06 267 LEU A C 1
ATOM 2112 O O . LEU A 1 267 ? 12.670 -8.756 -12.695 1.00 92.06 267 LEU A O 1
ATOM 2116 N N . SER A 1 268 ? 12.497 -9.945 -14.596 1.00 95.00 268 SER A N 1
ATOM 2117 C CA . SER A 1 268 ? 13.353 -9.047 -15.380 1.00 95.00 268 SER A CA 1
ATOM 2118 C C . SER A 1 268 ? 12.952 -8.951 -16.853 1.00 95.00 268 SER A C 1
ATOM 2120 O O . SER A 1 268 ? 12.238 -9.805 -17.385 1.00 95.00 268 SER A O 1
ATOM 2122 N N . THR A 1 269 ? 13.455 -7.895 -17.493 1.00 94.25 269 THR A N 1
ATOM 2123 C CA . THR A 1 269 ? 13.319 -7.592 -18.930 1.00 94.25 269 THR A CA 1
ATOM 2124 C C . THR A 1 269 ? 14.538 -8.041 -19.747 1.00 94.25 269 THR A C 1
ATOM 2126 O O . THR A 1 269 ? 14.746 -7.581 -20.869 1.00 94.25 269 THR A O 1
ATOM 2129 N N . GLU A 1 270 ? 15.379 -8.924 -19.198 1.00 94.31 270 GLU A N 1
ATOM 2130 C CA . GLU A 1 270 ? 16.657 -9.309 -19.812 1.00 94.31 270 GLU A CA 1
ATOM 2131 C C . GLU A 1 270 ? 16.510 -9.932 -21.206 1.00 94.31 270 GLU A C 1
ATOM 2133 O O . GLU A 1 270 ? 17.307 -9.629 -22.092 1.00 94.31 270 GLU A O 1
ATOM 2138 N N . ASP A 1 271 ? 15.481 -10.754 -21.424 1.00 90.00 271 ASP A N 1
ATOM 2139 C CA . ASP A 1 271 ? 15.220 -11.371 -22.734 1.00 90.00 271 ASP A CA 1
ATOM 2140 C C . ASP A 1 271 ? 14.617 -10.383 -23.757 1.00 90.00 271 ASP A C 1
ATOM 2142 O O . ASP A 1 271 ? 14.619 -10.617 -24.965 1.00 90.00 271 ASP A O 1
ATOM 2146 N N . GLY A 1 272 ? 14.100 -9.241 -23.300 1.00 88.69 272 GLY A N 1
ATOM 2147 C CA . GLY A 1 272 ? 13.591 -8.186 -24.168 1.00 88.69 272 GLY A CA 1
ATOM 2148 C C . GLY A 1 272 ? 12.817 -7.117 -23.408 1.00 88.69 272 GLY A C 1
ATOM 2149 O O . GLY A 1 272 ? 12.088 -7.407 -22.467 1.00 88.69 272 GLY A O 1
ATOM 2150 N N . SER A 1 273 ? 12.894 -5.870 -23.874 1.00 87.12 273 SER A N 1
ATOM 2151 C CA . SER A 1 273 ? 12.257 -4.715 -23.216 1.00 87.12 273 SER A CA 1
ATOM 2152 C C . SER A 1 273 ? 10.724 -4.758 -23.173 1.00 87.12 273 SER A C 1
ATOM 2154 O O . SER A 1 273 ? 10.110 -4.005 -22.426 1.00 87.12 273 SER A O 1
ATOM 2156 N N . THR A 1 274 ? 10.101 -5.615 -23.983 1.00 86.81 274 THR A N 1
ATOM 2157 C CA . THR A 1 274 ? 8.646 -5.863 -23.992 1.00 86.81 274 THR A CA 1
ATOM 2158 C C . THR A 1 274 ? 8.271 -7.177 -23.308 1.00 86.81 274 THR A C 1
ATOM 2160 O O . THR A 1 274 ? 7.096 -7.539 -23.272 1.00 86.81 274 THR A O 1
ATOM 2163 N N . GLN A 1 275 ? 9.266 -7.897 -22.793 1.00 89.31 275 GLN A N 1
ATOM 2164 C CA . GLN A 1 275 ? 9.121 -9.201 -22.171 1.00 89.31 275 GLN A CA 1
ATOM 2165 C C . GLN A 1 275 ? 9.354 -9.089 -20.666 1.00 89.31 275 GLN A C 1
ATOM 2167 O O . GLN A 1 275 ? 10.082 -8.218 -20.194 1.00 89.31 275 GLN A O 1
ATOM 2172 N N . GLN A 1 276 ? 8.742 -9.991 -19.910 1.00 90.94 276 GLN A N 1
ATOM 2173 C CA . GLN A 1 276 ? 8.980 -10.115 -18.479 1.00 90.94 276 GLN A CA 1
ATOM 2174 C C . GLN A 1 276 ? 9.073 -11.591 -18.135 1.00 90.94 276 GLN A C 1
ATOM 2176 O O . GLN A 1 276 ? 8.101 -12.334 -18.276 1.00 90.94 276 GLN A O 1
ATOM 2181 N N . HIS A 1 277 ? 10.249 -12.012 -17.689 1.00 93.25 277 HIS A N 1
ATOM 2182 C CA . HIS A 1 277 ? 10.515 -13.404 -17.359 1.00 93.25 277 HIS A CA 1
ATOM 2183 C C . HIS A 1 277 ? 10.912 -13.561 -15.901 1.00 93.25 277 HIS A C 1
ATOM 2185 O O . HIS A 1 277 ? 11.379 -12.622 -15.260 1.00 93.25 277 HIS A O 1
ATOM 2191 N N . PHE A 1 278 ? 10.705 -14.771 -15.387 1.00 93.62 278 PHE A N 1
ATOM 2192 C CA . PHE A 1 278 ? 11.044 -15.158 -14.030 1.00 93.62 278 PHE A CA 1
ATOM 2193 C C . PHE A 1 278 ? 12.413 -15.827 -14.026 1.00 93.62 278 PHE A C 1
ATOM 2195 O O . PHE A 1 278 ? 12.647 -16.796 -14.753 1.00 93.62 278 PHE A O 1
ATOM 2202 N N . TYR A 1 279 ? 13.313 -15.293 -13.213 1.00 94.94 279 TYR A N 1
ATOM 2203 C CA . TYR A 1 279 ? 14.710 -15.688 -13.122 1.00 94.94 279 TYR A CA 1
ATOM 2204 C C . TYR A 1 279 ? 15.054 -16.132 -11.708 1.00 94.94 279 TYR A C 1
ATOM 2206 O O . TYR A 1 279 ? 14.417 -15.743 -10.726 1.00 94.94 279 TYR A O 1
ATOM 2214 N N . ARG A 1 280 ? 16.128 -16.910 -11.625 1.00 95.00 280 ARG A N 1
ATOM 2215 C CA . ARG A 1 280 ? 16.812 -17.274 -10.390 1.00 95.00 280 ARG A CA 1
ATOM 2216 C C . ARG A 1 280 ? 18.285 -16.905 -10.509 1.00 95.00 280 ARG A C 1
ATOM 2218 O O . ARG A 1 280 ? 18.901 -17.191 -11.531 1.00 95.00 280 ARG A O 1
ATOM 2225 N N . VAL A 1 281 ? 18.858 -16.318 -9.464 1.00 95.75 281 VAL A N 1
ATOM 2226 C CA . VAL A 1 281 ? 20.305 -16.078 -9.346 1.00 95.75 281 VAL A CA 1
ATOM 2227 C C . VAL A 1 281 ? 20.820 -16.602 -8.011 1.00 95.75 281 VAL A C 1
ATOM 2229 O O . VAL A 1 281 ? 20.146 -16.469 -6.989 1.00 95.75 281 VAL A O 1
ATOM 2232 N N . SER A 1 282 ? 22.009 -17.206 -8.007 1.00 94.25 282 SER A N 1
ATOM 2233 C CA . SER A 1 282 ? 22.669 -17.591 -6.758 1.00 94.25 282 SER A CA 1
ATOM 2234 C C . SER A 1 282 ? 23.285 -16.374 -6.064 1.00 94.25 282 SER A C 1
ATOM 2236 O O . SER A 1 282 ? 23.989 -15.574 -6.680 1.00 94.25 282 SER A O 1
ATOM 2238 N N . THR A 1 283 ? 23.063 -16.250 -4.755 1.00 90.94 283 THR A N 1
ATOM 2239 C CA . THR A 1 283 ? 23.660 -15.184 -3.931 1.00 90.94 283 THR A CA 1
ATOM 2240 C C . THR A 1 283 ? 25.142 -15.442 -3.631 1.00 90.94 283 THR A C 1
ATOM 2242 O O . THR A 1 283 ? 25.905 -14.506 -3.378 1.00 90.94 283 THR A O 1
ATOM 2245 N N . LEU A 1 284 ? 25.586 -16.702 -3.726 1.00 89.56 284 LEU A N 1
ATOM 2246 C CA . LEU A 1 284 ? 26.988 -17.100 -3.576 1.00 89.56 284 LEU A CA 1
ATOM 2247 C C . LEU A 1 284 ? 27.777 -16.848 -4.866 1.00 89.56 284 LEU A C 1
ATOM 2249 O O . LEU A 1 284 ? 28.837 -16.211 -4.833 1.00 89.56 284 LEU A O 1
ATOM 2253 N N . ASP A 1 285 ? 27.228 -17.288 -6.000 1.00 90.06 285 ASP A N 1
ATOM 2254 C CA . ASP A 1 285 ? 27.833 -17.140 -7.324 1.00 90.06 285 ASP A CA 1
ATOM 2255 C C . ASP A 1 285 ? 26.851 -16.520 -8.339 1.00 90.06 285 ASP A C 1
ATOM 2257 O O . ASP A 1 285 ? 26.086 -17.238 -8.984 1.00 90.06 285 ASP A O 1
ATOM 2261 N N . PRO A 1 286 ? 26.899 -15.189 -8.538 1.00 89.62 286 PRO A N 1
ATOM 2262 C CA . PRO A 1 286 ? 26.048 -14.471 -9.485 1.00 89.62 286 PRO A CA 1
ATOM 2263 C C . PRO A 1 286 ? 26.166 -14.935 -10.942 1.00 89.62 286 PRO A C 1
ATOM 2265 O O . PRO A 1 286 ? 25.287 -14.629 -11.746 1.00 89.62 286 PRO A O 1
ATOM 2268 N N . SER A 1 287 ? 27.234 -15.659 -11.306 1.00 88.62 287 SER A N 1
ATOM 2269 C CA . SER A 1 287 ? 27.361 -16.230 -12.652 1.00 88.62 287 SER A CA 1
ATOM 2270 C C . SER A 1 287 ? 26.339 -17.346 -12.904 1.00 88.62 287 SER A C 1
ATOM 2272 O O . SER A 1 287 ? 25.931 -17.568 -14.044 1.00 88.62 287 SER A O 1
ATOM 2274 N N . HIS A 1 288 ? 25.847 -17.987 -11.839 1.00 90.69 288 HIS A N 1
ATOM 2275 C CA . HIS A 1 288 ? 24.744 -18.940 -11.881 1.00 90.69 288 HIS A CA 1
ATOM 2276 C C . HIS A 1 288 ? 23.399 -18.210 -11.835 1.00 90.69 288 HIS A C 1
ATOM 2278 O O . HIS A 1 288 ? 22.664 -18.251 -10.844 1.00 90.69 288 HIS A O 1
ATOM 2284 N N . LYS A 1 289 ? 23.088 -17.534 -12.940 1.00 94.06 289 LYS A N 1
ATOM 2285 C CA . LYS A 1 289 ? 21.776 -16.954 -13.220 1.00 94.06 289 LYS A CA 1
ATOM 2286 C C . LYS A 1 289 ? 21.077 -17.771 -14.300 1.00 94.06 289 LYS A C 1
ATOM 2288 O O . LYS A 1 289 ? 21.651 -18.043 -15.350 1.00 94.06 289 LYS A O 1
ATOM 2293 N N . GLU A 1 290 ? 19.823 -18.119 -14.055 1.00 94.12 290 GLU A N 1
ATOM 2294 C CA . GLU A 1 290 ? 19.005 -18.941 -14.940 1.00 94.12 290 GLU A CA 1
ATOM 2295 C C . GLU A 1 290 ? 17.640 -18.290 -15.162 1.00 94.12 290 GLU A C 1
ATOM 2297 O O . GLU A 1 290 ? 17.008 -17.802 -14.223 1.00 94.12 290 GLU A O 1
ATOM 2302 N N . CYS A 1 291 ? 17.170 -18.307 -16.409 1.00 93.31 291 CYS A N 1
ATOM 2303 C CA . CYS A 1 291 ? 15.800 -17.939 -16.731 1.00 93.31 291 CYS A CA 1
ATOM 2304 C C . CYS A 1 291 ? 14.886 -19.159 -16.619 1.00 93.31 291 CYS A C 1
ATOM 2306 O O . CYS A 1 291 ? 15.029 -20.112 -17.383 1.00 93.31 291 CYS A O 1
ATOM 2308 N N . LEU A 1 292 ? 13.919 -19.109 -15.708 1.00 91.81 292 LEU A N 1
ATOM 2309 C CA . LEU A 1 292 ? 13.003 -20.218 -15.446 1.00 91.81 292 LEU A CA 1
ATOM 2310 C C . LEU A 1 292 ? 11.826 -20.246 -16.427 1.00 91.81 292 LEU A C 1
ATOM 2312 O O . LEU A 1 292 ? 11.265 -21.313 -16.659 1.00 91.81 292 LEU A O 1
ATOM 2316 N N . THR A 1 293 ? 11.453 -19.103 -17.019 1.00 90.12 293 THR A N 1
ATOM 2317 C CA . THR A 1 293 ? 10.315 -19.019 -17.955 1.00 90.12 293 THR A CA 1
ATOM 2318 C C . THR A 1 293 ? 10.690 -18.822 -19.419 1.00 90.12 293 THR A C 1
ATOM 2320 O O . THR A 1 293 ? 9.817 -18.955 -20.269 1.00 90.12 293 THR A O 1
ATOM 2323 N N . CYS A 1 294 ? 11.955 -18.561 -19.758 1.00 87.31 294 CYS A N 1
ATOM 2324 C CA . CYS A 1 294 ? 12.353 -18.263 -21.143 1.00 87.31 294 CYS A CA 1
ATOM 2325 C C . CYS A 1 294 ? 12.135 -19.440 -22.102 1.00 87.31 294 CYS A C 1
ATOM 2327 O O . CYS A 1 294 ? 11.962 -19.231 -23.296 1.00 87.31 294 CYS A O 1
ATOM 2329 N N . SER A 1 295 ? 12.157 -20.682 -21.612 1.00 83.56 295 SER A N 1
ATOM 2330 C CA . SER A 1 295 ? 11.851 -21.886 -22.400 1.00 83.56 295 SER A CA 1
ATOM 2331 C C . SER A 1 295 ? 10.409 -22.374 -22.222 1.00 83.56 295 SER A C 1
ATOM 2333 O O . SER A 1 295 ? 9.953 -23.239 -22.972 1.00 83.56 295 SER A O 1
ATOM 2335 N N . LEU A 1 296 ? 9.668 -21.808 -21.264 1.00 78.81 296 LEU A N 1
ATOM 2336 C CA . LEU A 1 296 ? 8.278 -22.159 -20.998 1.00 78.81 296 LEU A CA 1
ATOM 2337 C C . LEU A 1 296 ? 7.374 -21.438 -21.994 1.00 78.81 296 LEU A C 1
ATOM 2339 O O . LEU A 1 296 ? 7.415 -20.218 -22.112 1.00 78.81 296 LEU A O 1
ATOM 2343 N N . PHE A 1 297 ? 6.551 -22.201 -22.715 1.00 69.25 297 PHE A N 1
ATOM 2344 C CA . PHE A 1 297 ? 5.510 -21.681 -23.608 1.00 69.25 297 PHE A CA 1
ATOM 2345 C C . PHE A 1 297 ? 5.972 -20.541 -24.542 1.00 69.25 297 PHE A C 1
ATOM 2347 O O . PHE A 1 297 ? 5.201 -19.618 -24.797 1.00 69.25 297 PHE A O 1
ATOM 2354 N N . GLN A 1 298 ? 7.197 -20.624 -25.083 1.00 65.25 298 GLN A N 1
ATOM 2355 C CA . GLN A 1 298 ? 7.860 -19.571 -25.880 1.00 65.25 298 GLN A CA 1
ATOM 2356 C C . GLN A 1 298 ? 6.991 -18.931 -26.974 1.00 65.25 298 GLN A C 1
ATOM 2358 O O . GLN A 1 298 ? 7.149 -17.758 -27.289 1.00 65.25 298 GLN A O 1
ATOM 2363 N N . SER A 1 299 ? 6.067 -19.684 -27.572 1.00 65.75 299 SER A N 1
ATOM 2364 C CA . SER A 1 299 ? 5.184 -19.181 -28.631 1.00 65.75 299 SER A CA 1
ATOM 2365 C C . SER A 1 299 ? 3.889 -18.532 -28.133 1.00 65.75 299 SER A C 1
ATOM 2367 O O . SER A 1 299 ? 3.159 -17.952 -28.934 1.00 65.75 299 SER A O 1
ATOM 2369 N N . ARG A 1 300 ? 3.566 -18.657 -26.842 1.00 73.19 300 ARG A N 1
ATOM 2370 C CA . ARG A 1 300 ? 2.279 -18.242 -26.261 1.00 73.19 300 ARG A CA 1
ATOM 2371 C C . ARG A 1 300 ? 2.416 -17.225 -25.136 1.00 73.19 300 ARG A C 1
ATOM 2373 O O . ARG A 1 300 ? 1.457 -16.496 -24.901 1.00 73.19 300 ARG A O 1
ATOM 2380 N N . CYS A 1 301 ? 3.565 -17.163 -24.462 1.00 80.50 301 CYS A N 1
ATOM 2381 C CA . CYS A 1 301 ? 3.745 -16.264 -23.334 1.00 80.50 301 CYS A CA 1
ATOM 2382 C C . CYS A 1 301 ? 5.149 -15.664 -23.244 1.00 80.50 301 CYS A C 1
ATOM 2384 O O . CYS A 1 301 ? 6.139 -16.381 -23.132 1.00 80.50 301 CYS A O 1
ATOM 2386 N N . THR A 1 302 ? 5.198 -14.335 -23.229 1.00 85.81 302 THR A N 1
ATOM 2387 C CA . THR A 1 302 ? 6.423 -13.525 -23.130 1.00 85.81 302 THR A CA 1
ATOM 2388 C C . THR A 1 302 ? 6.417 -12.592 -21.915 1.00 85.81 302 THR A C 1
ATOM 2390 O O . THR A 1 302 ? 7.384 -11.880 -21.667 1.00 85.81 302 THR A O 1
ATOM 2393 N N . SER A 1 303 ? 5.325 -12.565 -21.147 1.00 88.00 303 SER A N 1
ATOM 2394 C CA . SER A 1 303 ? 5.187 -11.739 -19.947 1.00 88.00 303 SER A CA 1
ATOM 2395 C C . SER A 1 303 ? 4.562 -12.570 -18.836 1.00 88.00 303 SER A C 1
ATOM 2397 O O . SER A 1 303 ? 3.437 -13.058 -18.970 1.00 88.00 303 SER A O 1
ATOM 2399 N N . TYR A 1 304 ? 5.327 -12.752 -17.766 1.00 87.62 304 TYR A N 1
ATOM 2400 C CA . TYR A 1 304 ? 4.986 -13.580 -16.623 1.00 87.62 304 TYR A CA 1
ATOM 2401 C C . TYR A 1 304 ? 4.938 -12.753 -15.348 1.00 87.62 304 TYR A C 1
ATOM 2403 O O . TYR A 1 304 ? 5.822 -11.940 -15.091 1.00 87.62 304 TYR A O 1
ATOM 2411 N N . ASP A 1 305 ? 3.950 -13.061 -14.520 1.00 84.06 305 ASP A N 1
ATOM 2412 C CA . ASP A 1 305 ? 3.929 -12.714 -13.107 1.00 84.06 305 ASP A CA 1
ATOM 2413 C C . ASP A 1 305 ? 4.131 -13.983 -12.266 1.00 84.06 305 ASP A C 1
ATOM 2415 O O . ASP A 1 305 ? 3.811 -15.090 -12.720 1.00 84.06 305 ASP A O 1
ATOM 2419 N N . ALA A 1 306 ? 4.688 -13.842 -11.066 1.00 83.00 306 ALA A N 1
ATOM 2420 C CA . ALA A 1 306 ? 5.103 -14.974 -10.247 1.00 83.00 306 ALA A CA 1
ATOM 2421 C C . ALA A 1 306 ? 4.820 -14.752 -8.759 1.00 83.00 306 ALA A C 1
ATOM 2423 O O . ALA A 1 306 ? 5.248 -13.761 -8.172 1.00 83.00 306 ALA A O 1
ATOM 2424 N N . VAL A 1 307 ? 4.180 -15.740 -8.131 1.00 78.88 307 VAL A N 1
ATOM 2425 C CA . VAL A 1 307 ? 3.984 -15.794 -6.676 1.00 78.88 307 VAL A CA 1
ATOM 2426 C C . VAL A 1 307 ? 4.602 -17.079 -6.146 1.00 78.88 307 VAL A C 1
ATOM 2428 O O . VAL A 1 307 ? 4.204 -18.176 -6.537 1.00 78.88 307 VAL A O 1
ATOM 2431 N N . VAL A 1 308 ? 5.586 -16.950 -5.259 1.00 78.94 308 VAL A N 1
ATOM 2432 C CA . VAL A 1 308 ? 6.270 -18.089 -4.630 1.00 78.94 308 VAL A CA 1
ATOM 2433 C C . VAL A 1 308 ? 5.576 -18.435 -3.315 1.00 78.94 308 VAL A C 1
ATOM 2435 O O . VAL A 1 308 ? 5.209 -17.550 -2.543 1.00 78.94 308 VAL A O 1
ATOM 2438 N N . SER A 1 309 ? 5.393 -19.727 -3.050 1.00 77.75 309 SER A N 1
ATOM 2439 C CA . SER A 1 309 ? 4.763 -20.209 -1.824 1.00 77.75 309 SER A CA 1
ATOM 2440 C C . SER A 1 309 ? 5.570 -19.830 -0.569 1.00 77.75 309 SER A C 1
ATOM 2442 O O . SER A 1 309 ? 6.801 -19.721 -0.624 1.00 77.75 309 SER A O 1
ATOM 2444 N N . PRO A 1 310 ? 4.927 -19.694 0.607 1.00 73.25 310 PRO A N 1
ATOM 2445 C CA . PRO A 1 310 ? 5.631 -19.410 1.858 1.00 73.25 310 PRO A CA 1
ATOM 2446 C C . PRO A 1 310 ? 6.661 -20.471 2.271 1.00 73.25 310 PRO A C 1
ATOM 2448 O O . PRO A 1 310 ? 7.520 -20.193 3.092 1.00 73.25 310 PRO A O 1
ATOM 2451 N N . ASP A 1 311 ? 6.633 -21.689 1.741 1.00 74.62 311 ASP A N 1
ATOM 2452 C CA . ASP A 1 311 ? 7.670 -22.710 1.972 1.00 74.62 311 ASP A CA 1
ATOM 2453 C C . ASP A 1 311 ? 8.746 -22.744 0.870 1.00 74.62 311 ASP A C 1
ATOM 2455 O O . ASP A 1 311 ? 9.727 -23.477 0.987 1.00 74.62 311 ASP A O 1
ATOM 2459 N N . ARG A 1 312 ? 8.589 -21.913 -0.174 1.00 81.25 312 ARG A N 1
ATOM 2460 C CA . ARG A 1 312 ? 9.489 -21.774 -1.327 1.00 81.25 312 ARG A CA 1
ATOM 2461 C C . ARG A 1 312 ? 9.613 -23.059 -2.154 1.00 81.25 312 ARG A C 1
ATOM 2463 O O . ARG A 1 312 ? 10.514 -23.189 -2.975 1.00 81.25 312 ARG A O 1
ATOM 2470 N N . GLN A 1 313 ? 8.670 -23.985 -1.972 1.00 78.44 313 GLN A N 1
ATOM 2471 C CA . GLN A 1 313 ? 8.601 -25.257 -2.690 1.00 78.44 313 GLN A CA 1
ATOM 2472 C C . GLN A 1 313 ? 7.734 -25.198 -3.948 1.00 78.44 313 GLN A C 1
ATOM 2474 O O . GLN A 1 313 ? 7.738 -26.148 -4.723 1.00 78.44 313 GLN A O 1
ATOM 2479 N N . HIS A 1 314 ? 6.970 -24.125 -4.159 1.00 80.88 314 HIS A N 1
ATOM 2480 C CA . HIS A 1 314 ? 6.071 -23.988 -5.301 1.00 80.88 314 HIS A CA 1
ATOM 2481 C C . HIS A 1 314 ? 6.042 -22.542 -5.798 1.00 80.88 314 HIS A C 1
ATOM 2483 O O . HIS A 1 314 ? 6.249 -21.593 -5.042 1.00 80.88 314 HIS A O 1
ATOM 2489 N N . VAL A 1 315 ? 5.754 -22.370 -7.082 1.00 83.62 315 VAL A N 1
ATOM 2490 C CA . VAL A 1 315 ? 5.534 -21.078 -7.722 1.00 83.62 315 VAL A CA 1
ATOM 2491 C C . VAL A 1 315 ? 4.269 -21.141 -8.569 1.00 83.62 315 VAL A C 1
ATOM 2493 O O . VAL A 1 315 ? 4.034 -22.101 -9.305 1.00 83.62 315 VAL A O 1
ATOM 2496 N N . ILE A 1 316 ? 3.441 -20.111 -8.457 1.00 82.81 316 ILE A N 1
ATOM 2497 C CA . ILE A 1 316 ? 2.331 -19.862 -9.369 1.00 82.81 316 ILE A CA 1
ATOM 2498 C C . ILE A 1 316 ? 2.843 -18.897 -10.426 1.00 82.81 316 ILE A C 1
ATOM 2500 O O . ILE A 1 316 ? 3.267 -17.791 -10.090 1.00 82.81 316 ILE A O 1
ATOM 2504 N N . LEU A 1 317 ? 2.807 -19.321 -11.686 1.00 83.81 317 LEU A N 1
ATOM 2505 C CA . LEU A 1 317 ? 3.161 -18.484 -12.826 1.00 83.81 317 LEU A CA 1
ATOM 2506 C C . LEU A 1 317 ? 1.878 -18.073 -13.546 1.00 83.81 317 LEU A C 1
ATOM 2508 O O . LEU A 1 317 ? 1.061 -18.919 -13.917 1.00 83.81 317 LEU A O 1
ATOM 2512 N N . SER A 1 318 ? 1.706 -16.770 -13.743 1.00 82.31 318 SER A N 1
ATOM 2513 C CA . SER A 1 318 ? 0.564 -16.204 -14.462 1.00 82.31 318 SER A CA 1
ATOM 2514 C C . SER A 1 318 ? 1.044 -15.564 -15.753 1.00 82.31 318 SER A C 1
ATOM 2516 O O . SER A 1 318 ? 1.842 -14.628 -15.724 1.00 82.31 318 SER A O 1
ATOM 2518 N N . CYS A 1 319 ? 0.561 -16.060 -16.890 1.00 83.62 319 CYS A N 1
ATOM 2519 C CA . CYS A 1 319 ? 0.866 -15.453 -18.176 1.00 83.62 319 CYS A CA 1
ATOM 2520 C C . CYS A 1 319 ? -0.009 -14.216 -18.415 1.00 83.62 319 CYS A C 1
ATOM 2522 O O . CYS A 1 319 ? -1.233 -14.335 -18.455 1.00 83.62 319 CYS A O 1
ATOM 2524 N N . ARG A 1 320 ? 0.610 -13.051 -18.637 1.00 74.12 320 ARG A N 1
ATOM 2525 C CA . ARG A 1 320 ? -0.071 -11.790 -18.993 1.00 74.12 320 ARG A CA 1
ATOM 2526 C C . ARG A 1 320 ? 0.010 -11.457 -20.497 1.00 74.12 320 ARG A C 1
ATOM 2528 O O . ARG A 1 320 ? -0.362 -10.364 -20.915 1.00 74.12 320 ARG A O 1
ATOM 2535 N N . GLY A 1 321 ? 0.520 -12.383 -21.315 1.00 62.12 321 GLY A N 1
ATOM 2536 C CA . GLY A 1 321 ? 0.698 -12.226 -22.765 1.00 62.12 321 GLY A CA 1
ATOM 2537 C C . GLY A 1 321 ? -0.572 -12.444 -23.605 1.00 62.12 321 GLY A C 1
ATOM 2538 O O . GLY A 1 321 ? -1.593 -12.925 -23.130 1.00 62.12 321 GLY A O 1
ATOM 2539 N N . THR A 1 322 ? -0.493 -12.117 -24.900 1.00 53.44 322 THR A N 1
ATOM 2540 C CA . THR A 1 322 ? -1.605 -12.021 -25.878 1.00 53.44 322 THR A CA 1
ATOM 2541 C C . THR A 1 322 ? -2.398 -13.304 -26.184 1.00 53.44 322 THR A C 1
ATOM 2543 O O . THR A 1 322 ? -3.280 -13.280 -27.042 1.00 53.44 322 THR A O 1
ATOM 2546 N N . ALA A 1 323 ? -2.121 -14.429 -25.527 1.00 45.69 323 ALA A N 1
ATOM 2547 C CA . ALA A 1 323 ? -2.910 -15.649 -25.661 1.00 45.69 323 ALA A CA 1
ATOM 2548 C C . ALA A 1 323 ? -3.637 -15.913 -24.340 1.00 45.69 323 ALA A C 1
ATOM 2550 O O . ALA A 1 323 ? -2.971 -16.176 -23.349 1.00 45.69 323 ALA A O 1
ATOM 2551 N N . THR A 1 324 ? -4.975 -15.815 -24.364 1.00 47.34 324 THR A N 1
ATOM 2552 C CA . THR A 1 324 ? -5.946 -16.271 -23.342 1.00 47.34 324 THR A CA 1
ATOM 2553 C C . THR A 1 324 ? -5.341 -16.587 -21.971 1.00 47.34 324 THR A C 1
ATOM 2555 O O . THR A 1 324 ? -4.731 -17.647 -21.826 1.00 47.34 324 THR A O 1
ATOM 2558 N N . GLU A 1 325 ? -5.553 -15.696 -20.997 1.00 43.44 325 GLU A N 1
ATOM 2559 C CA . GLU A 1 325 ? -5.087 -15.818 -19.607 1.00 43.44 325 GLU A CA 1
ATOM 2560 C C . GLU A 1 325 ? -5.123 -17.273 -19.113 1.00 43.44 325 GLU A C 1
ATOM 2562 O O . GLU A 1 325 ? -6.182 -17.898 -19.019 1.00 43.44 325 GLU A O 1
ATOM 2567 N N . ALA A 1 326 ? -3.941 -17.823 -18.837 1.00 53.47 326 ALA A N 1
ATOM 2568 C CA . ALA A 1 326 ? -3.762 -19.157 -18.287 1.00 53.47 326 ALA A CA 1
ATOM 2569 C C . ALA A 1 326 ? -2.897 -19.045 -17.026 1.00 53.47 326 ALA A C 1
ATOM 2571 O O . ALA A 1 326 ? -1.812 -18.457 -17.057 1.00 53.47 326 ALA A O 1
ATOM 2572 N N . SER A 1 327 ? -3.389 -19.607 -15.923 1.00 49.56 327 SER A N 1
ATOM 2573 C CA . SER A 1 327 ? -2.688 -19.679 -14.637 1.00 49.56 327 SER A CA 1
ATOM 2574 C C . SER A 1 327 ? -2.306 -21.132 -14.361 1.00 49.56 327 SER A C 1
ATOM 2576 O O . SER A 1 327 ? -3.153 -22.020 -14.481 1.00 49.56 327 SER A O 1
ATOM 2578 N N . SER A 1 328 ? -1.051 -21.391 -13.984 1.00 54.81 328 SER A N 1
ATOM 2579 C CA . SER A 1 328 ? -0.556 -22.742 -13.682 1.00 54.81 328 SER A CA 1
ATOM 2580 C C . SER A 1 328 ? 0.339 -22.769 -12.435 1.00 54.81 328 SER A C 1
ATOM 2582 O O . SER A 1 328 ? 1.049 -21.809 -12.131 1.00 54.81 328 SER A O 1
ATOM 2584 N N . ILE A 1 329 ? 0.277 -23.874 -11.681 1.00 45.97 329 ILE A N 1
ATOM 2585 C CA . ILE A 1 329 ? 1.018 -24.088 -10.424 1.00 45.97 329 ILE A CA 1
ATOM 2586 C C . ILE A 1 329 ? 2.169 -25.067 -10.684 1.00 45.97 329 ILE A C 1
ATOM 2588 O O . ILE A 1 329 ? 1.942 -26.132 -11.263 1.00 45.97 329 ILE A O 1
ATOM 2592 N N . HIS A 1 330 ? 3.389 -24.732 -10.248 1.00 54.56 330 HIS A N 1
ATOM 2593 C CA . HIS A 1 330 ? 4.595 -25.517 -10.533 1.00 54.56 330 HIS A CA 1
ATOM 2594 C C . HIS A 1 330 ? 5.532 -25.674 -9.321 1.00 54.56 330 HIS A C 1
ATOM 2596 O O . HIS A 1 330 ? 5.677 -24.739 -8.538 1.00 54.56 330 HIS A O 1
ATOM 2602 N N . PRO A 1 331 ? 6.232 -26.814 -9.174 1.00 38.16 331 PRO A N 1
ATOM 2603 C CA . PRO A 1 331 ? 7.415 -26.913 -8.317 1.00 38.16 331 PRO A CA 1
ATOM 2604 C C . PRO A 1 331 ? 8.637 -26.207 -8.964 1.00 38.16 331 PRO A C 1
ATOM 2606 O O . PRO A 1 331 ? 8.709 -26.124 -10.192 1.00 38.16 331 PRO A O 1
ATOM 2609 N N . PRO A 1 332 ? 9.637 -25.734 -8.187 1.00 38.19 332 PRO A N 1
ATOM 2610 C CA . PRO A 1 332 ? 10.807 -24.981 -8.665 1.00 38.19 332 PRO A CA 1
ATOM 2611 C C . PRO A 1 332 ? 11.812 -25.816 -9.480 1.00 38.19 332 PRO A C 1
ATOM 2613 O O . PRO A 1 332 ? 12.803 -25.284 -9.976 1.00 38.19 332 PRO A O 1
ATOM 2616 N N . HIS A 1 333 ? 11.553 -27.113 -9.660 1.00 39.19 333 HIS A N 1
ATOM 2617 C CA . HIS A 1 333 ? 12.275 -27.996 -10.572 1.00 39.19 333 HIS A CA 1
ATOM 2618 C C . HIS A 1 333 ? 11.286 -28.513 -11.624 1.00 39.19 333 HIS A C 1
ATOM 2620 O O . HIS A 1 333 ? 10.472 -29.395 -11.360 1.00 39.19 333 HIS A O 1
ATOM 2626 N N . VAL A 1 334 ? 11.302 -27.890 -12.802 1.00 32.72 334 VAL A N 1
ATOM 2627 C CA . VAL A 1 334 ? 10.277 -28.043 -13.845 1.00 32.72 334 VAL A CA 1
ATOM 2628 C C . VAL A 1 334 ? 10.202 -29.473 -14.401 1.00 32.72 334 VAL A C 1
ATOM 2630 O O . VAL A 1 334 ? 11.212 -30.078 -14.754 1.00 32.72 334 VAL A O 1
ATOM 2633 N N . SER A 1 335 ? 8.980 -29.973 -14.599 1.00 28.52 335 SER A N 1
ATOM 2634 C CA . SER A 1 335 ? 8.637 -30.935 -15.658 1.00 28.52 335 SER A CA 1
ATOM 2635 C C . SER A 1 335 ? 7.201 -30.681 -16.130 1.00 28.52 335 SER A C 1
ATOM 2637 O O . SER A 1 335 ? 6.285 -30.577 -15.318 1.00 28.52 335 SER A O 1
ATOM 2639 N N . ILE A 1 336 ? 7.033 -30.521 -17.446 1.00 32.28 336 ILE A N 1
ATOM 2640 C CA . ILE A 1 336 ? 5.803 -30.093 -18.133 1.00 32.28 336 ILE A CA 1
ATOM 2641 C C . ILE A 1 336 ? 5.092 -31.315 -18.717 1.00 32.28 336 ILE A C 1
ATOM 2643 O O . ILE A 1 336 ? 5.733 -32.125 -19.384 1.00 32.28 336 ILE A O 1
ATOM 2647 N N . PHE A 1 337 ? 3.765 -31.367 -18.592 1.00 26.94 337 PHE A N 1
ATOM 2648 C CA . PHE A 1 337 ? 2.905 -32.041 -19.567 1.00 26.94 337 PHE A CA 1
ATOM 2649 C C . PHE A 1 337 ? 1.785 -31.086 -19.997 1.00 26.94 337 PHE A C 1
ATOM 2651 O O . PHE A 1 337 ? 1.273 -30.346 -19.153 1.00 26.94 337 PHE A O 1
ATOM 2658 N N . PRO A 1 338 ? 1.431 -31.048 -21.294 1.00 38.44 338 PRO A N 1
ATOM 2659 C CA . PRO A 1 338 ? 0.285 -30.291 -21.760 1.00 38.44 338 PRO A CA 1
ATOM 2660 C C . PRO A 1 338 ? -0.975 -31.064 -21.372 1.00 38.44 338 PRO A C 1
ATOM 2662 O O . PRO A 1 338 ? -0.980 -32.293 -21.450 1.00 38.44 338 PRO A O 1
ATOM 2665 N N . ASP A 1 339 ? -2.054 -30.367 -21.041 1.00 30.89 339 ASP A N 1
ATOM 2666 C CA . ASP A 1 339 ? -3.353 -30.940 -21.360 1.00 30.89 339 ASP A CA 1
ATOM 2667 C C . ASP A 1 339 ? -4.192 -29.940 -22.144 1.00 30.89 339 ASP A C 1
ATOM 2669 O O . ASP A 1 339 ? -4.257 -28.743 -21.844 1.00 30.89 339 ASP A O 1
ATOM 2673 N N . GLU A 1 340 ? -4.742 -30.460 -23.230 1.00 38.25 340 GLU A N 1
ATOM 2674 C CA . GLU A 1 340 ? -5.647 -29.786 -24.133 1.00 38.25 340 GLU A CA 1
ATOM 2675 C C . GLU A 1 340 ? -7.082 -29.901 -23.600 1.00 38.25 340 GLU A C 1
ATOM 2677 O O . GLU A 1 340 ? -7.552 -30.981 -23.261 1.00 38.25 340 GLU A O 1
ATOM 2682 N N . GLY A 1 341 ? -7.833 -28.798 -23.677 1.00 32.03 341 GLY A N 1
ATOM 2683 C CA . GLY A 1 341 ? -9.299 -28.823 -23.759 1.00 32.03 341 GLY A CA 1
ATOM 2684 C C . GLY A 1 341 ? -10.042 -28.972 -22.422 1.00 32.03 341 GLY A C 1
ATOM 2685 O O . GLY A 1 341 ? -9.492 -29.338 -21.401 1.00 32.03 341 GLY A O 1
ATOM 2686 N N . HIS A 1 342 ? -11.330 -28.668 -22.294 1.00 37.31 342 HIS A N 1
ATOM 2687 C CA . HIS A 1 342 ? -12.358 -28.207 -23.220 1.00 37.31 342 HIS A CA 1
ATOM 2688 C C . HIS A 1 342 ? -13.437 -27.485 -22.395 1.00 37.31 342 HIS A C 1
ATOM 2690 O O . HIS A 1 342 ? -13.760 -27.891 -21.279 1.00 37.31 342 HIS A O 1
ATOM 2696 N N . ASN A 1 343 ? -14.070 -26.452 -22.954 1.00 41.97 343 ASN A N 1
ATOM 2697 C CA . ASN A 1 343 ? -15.220 -25.811 -22.317 1.00 41.97 343 ASN A CA 1
ATOM 2698 C C . ASN A 1 343 ? -16.463 -26.719 -22.438 1.00 41.97 343 ASN A C 1
ATOM 2700 O O . ASN A 1 343 ? -16.969 -26.952 -23.538 1.00 41.97 343 ASN A O 1
ATOM 2704 N N . MET A 1 344 ? -16.966 -27.253 -21.318 1.00 39.38 344 MET A N 1
ATOM 2705 C CA . MET A 1 344 ? -18.178 -28.081 -21.307 1.00 39.38 344 MET A CA 1
ATOM 2706 C C . MET A 1 344 ? -19.434 -27.202 -21.397 1.00 39.38 344 MET A C 1
ATOM 2708 O O . MET A 1 344 ? -19.904 -26.640 -20.402 1.00 39.38 344 MET A O 1
ATOM 2712 N N . ALA A 1 345 ? -19.999 -27.106 -22.603 1.00 49.94 345 ALA A N 1
ATOM 2713 C CA . ALA A 1 345 ? -21.169 -26.276 -22.906 1.00 49.94 345 ALA A CA 1
ATOM 2714 C C . ALA A 1 345 ? -22.526 -26.890 -22.488 1.00 49.94 345 ALA A C 1
ATOM 2716 O O . ALA A 1 345 ? -23.536 -26.191 -22.473 1.00 49.94 345 ALA A O 1
ATOM 2717 N N . SER A 1 346 ? -22.587 -28.180 -22.133 1.00 50.75 346 SER A N 1
ATOM 2718 C CA . SER A 1 346 ? -23.849 -28.868 -21.809 1.00 50.75 346 SER A CA 1
ATOM 2719 C C . SER A 1 346 ? -24.065 -29.038 -20.302 1.00 50.75 346 SER A C 1
ATOM 2721 O O . SER A 1 346 ? -23.231 -29.611 -19.597 1.00 50.75 346 SER A O 1
ATOM 2723 N N . ALA A 1 347 ? -25.239 -28.618 -19.816 1.00 48.41 347 ALA A N 1
ATOM 2724 C CA . ALA A 1 347 ? -25.653 -28.751 -18.416 1.00 48.41 347 ALA A CA 1
ATOM 2725 C C . ALA A 1 347 ? -25.708 -30.214 -17.931 1.00 48.41 347 ALA A C 1
ATOM 2727 O O . ALA A 1 347 ? -25.429 -30.484 -16.764 1.00 48.41 347 ALA A O 1
ATOM 2728 N N . LYS A 1 348 ? -25.990 -31.177 -18.825 1.00 46.09 348 LYS A N 1
ATOM 2729 C CA . LYS A 1 348 ? -25.953 -32.611 -18.483 1.00 46.09 348 LYS A CA 1
ATOM 2730 C C . LYS A 1 348 ? -24.528 -33.095 -18.208 1.00 46.09 348 LYS A C 1
ATOM 2732 O O . LYS A 1 348 ? -24.328 -33.856 -17.270 1.00 46.09 348 LYS A O 1
ATOM 2737 N N . SER A 1 349 ? -23.539 -32.622 -18.964 1.00 41.69 349 SER A N 1
ATOM 2738 C CA . SER A 1 349 ? -22.132 -33.002 -18.776 1.00 41.69 349 SER A CA 1
ATOM 2739 C C . SER A 1 349 ? -21.548 -32.398 -17.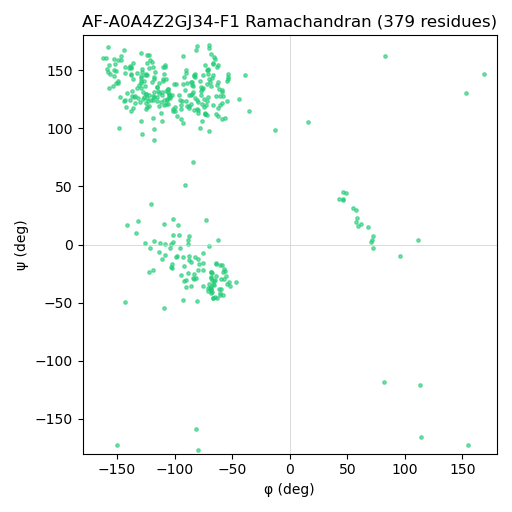494 1.00 41.69 349 SER A C 1
ATOM 2741 O O . SER A 1 349 ? -20.856 -33.093 -16.755 1.00 41.69 349 SER A O 1
ATOM 2743 N N . ARG A 1 350 ? -21.927 -31.152 -17.159 1.00 52.97 350 ARG A N 1
ATOM 2744 C CA . ARG A 1 350 ? -21.598 -30.533 -15.860 1.00 52.97 350 ARG A CA 1
ATOM 2745 C C . ARG A 1 350 ? -22.205 -31.303 -14.689 1.00 52.97 350 ARG A C 1
ATOM 2747 O O . ARG A 1 350 ? -21.542 -31.468 -13.676 1.00 52.97 350 ARG A O 1
ATOM 2754 N N . HIS A 1 351 ? -23.424 -31.826 -14.839 1.00 50.19 351 HIS A N 1
ATOM 2755 C CA . HIS A 1 351 ? -24.078 -32.630 -13.803 1.00 50.19 351 HIS A CA 1
ATOM 2756 C C . HIS A 1 351 ? -23.377 -33.980 -13.564 1.00 50.19 351 HIS A C 1
ATOM 2758 O O . HIS A 1 351 ? -23.183 -34.368 -12.415 1.00 50.19 351 HIS A O 1
ATOM 2764 N N . TYR A 1 352 ? -22.930 -34.671 -14.619 1.00 45.59 352 TYR A N 1
ATOM 2765 C CA . TYR A 1 352 ? -22.153 -35.911 -14.472 1.00 45.59 352 TYR A CA 1
ATOM 2766 C C . TYR A 1 352 ? -20.756 -35.672 -13.875 1.00 45.59 352 TYR A C 1
ATOM 2768 O O . TYR A 1 352 ? -20.305 -36.472 -13.055 1.00 45.59 352 TYR A O 1
ATOM 2776 N N . MET A 1 353 ? -20.100 -34.555 -14.214 1.00 41.69 353 MET A N 1
ATOM 2777 C CA . MET A 1 353 ? -18.831 -34.153 -13.597 1.00 41.69 353 MET A CA 1
ATOM 2778 C C . MET A 1 353 ? -19.014 -33.791 -12.116 1.00 41.69 353 MET A C 1
ATOM 2780 O O . MET A 1 353 ? -18.266 -34.294 -11.283 1.00 41.69 353 MET A O 1
ATOM 2784 N N . LEU A 1 354 ? -20.041 -33.003 -11.763 1.00 45.81 354 LEU A N 1
ATOM 2785 C CA . LEU A 1 354 ? -20.340 -32.669 -10.366 1.00 45.81 354 LEU A CA 1
ATOM 2786 C C . LEU A 1 354 ? -20.647 -33.926 -9.545 1.00 45.81 354 LEU A C 1
ATOM 2788 O O . LEU A 1 354 ? -20.137 -34.059 -8.441 1.00 45.81 354 LEU A O 1
ATOM 2792 N N . ASN A 1 355 ? -21.417 -34.875 -10.090 1.00 44.41 355 ASN A N 1
ATOM 2793 C CA . ASN A 1 355 ? -21.689 -36.144 -9.411 1.00 44.41 355 ASN A CA 1
ATOM 2794 C C . ASN A 1 355 ? -20.432 -37.008 -9.268 1.00 44.41 355 ASN A C 1
ATOM 2796 O O . ASN A 1 355 ? -20.277 -37.668 -8.247 1.00 44.41 355 ASN A O 1
ATOM 2800 N N . SER A 1 356 ? -19.508 -36.979 -10.230 1.00 40.97 356 SER A N 1
ATOM 2801 C CA . SER A 1 356 ? -18.245 -37.724 -10.132 1.00 40.97 356 SER A CA 1
ATOM 2802 C C . SER A 1 356 ? -17.303 -37.112 -9.086 1.00 40.97 356 SER A C 1
ATOM 2804 O O . SER A 1 356 ? -16.723 -37.840 -8.287 1.00 40.97 356 SER A O 1
ATOM 2806 N N . VAL A 1 357 ? -17.226 -35.777 -9.015 1.00 41.88 357 VAL A N 1
ATOM 2807 C CA . VAL A 1 357 ? -16.444 -35.040 -8.003 1.00 41.88 357 VAL A CA 1
ATOM 2808 C C . VAL A 1 357 ? -17.053 -35.203 -6.605 1.00 41.88 357 VAL A C 1
ATOM 2810 O O . VAL A 1 357 ? -16.334 -35.465 -5.645 1.00 41.88 357 VAL A O 1
ATOM 2813 N N . LEU A 1 358 ? -18.382 -35.142 -6.480 1.00 47.56 358 LEU A N 1
ATOM 2814 C CA . LEU A 1 358 ? -19.080 -35.399 -5.216 1.00 47.56 358 LEU A CA 1
ATOM 2815 C C . LEU A 1 358 ? -18.924 -36.856 -4.756 1.00 47.56 358 LEU A C 1
ATOM 2817 O O . LEU A 1 358 ? -18.793 -37.092 -3.561 1.00 47.56 358 LEU A O 1
ATOM 2821 N N . THR A 1 359 ? -18.880 -37.825 -5.677 1.00 42.41 359 THR A N 1
ATOM 2822 C CA . THR A 1 359 ? -18.622 -39.241 -5.346 1.00 42.41 359 THR A CA 1
ATOM 2823 C C . THR A 1 359 ? -17.178 -39.454 -4.878 1.00 42.41 359 THR A C 1
ATOM 2825 O O . THR A 1 359 ? -16.951 -40.197 -3.930 1.00 42.41 359 THR A O 1
ATOM 2828 N N . PHE A 1 360 ? -16.211 -38.750 -5.476 1.00 41.25 360 PHE A N 1
ATOM 2829 C CA . PHE A 1 360 ? -14.806 -38.776 -5.059 1.00 41.25 360 PHE A CA 1
ATOM 2830 C C . PHE A 1 360 ? -14.610 -38.229 -3.633 1.00 41.25 360 PHE A C 1
ATOM 2832 O O . PHE A 1 360 ? -13.988 -38.888 -2.805 1.00 41.25 360 PHE A O 1
ATOM 2839 N N . PHE A 1 361 ? -15.216 -37.085 -3.294 1.00 41.25 361 PHE A N 1
ATOM 2840 C CA . PHE A 1 361 ? -15.138 -36.538 -1.931 1.00 41.25 361 PHE A CA 1
ATOM 2841 C C . PHE A 1 361 ? -15.886 -37.385 -0.893 1.00 41.25 361 PHE A C 1
ATOM 2843 O O . PHE A 1 361 ? -15.471 -37.432 0.261 1.00 41.25 361 PHE A O 1
ATOM 2850 N N . LYS A 1 362 ? -16.946 -38.097 -1.293 1.00 45.94 362 LYS A N 1
ATOM 2851 C CA . LYS A 1 362 ? -17.676 -39.007 -0.401 1.00 45.94 362 LYS A CA 1
ATOM 2852 C C . LYS A 1 362 ? -16.867 -40.262 -0.045 1.00 45.94 362 LYS A C 1
ATOM 2854 O O . LYS A 1 362 ? -16.943 -40.721 1.083 1.00 45.94 362 LYS A O 1
ATOM 2859 N N . LEU A 1 363 ? -16.042 -40.755 -0.973 1.00 48.59 363 LEU A N 1
ATOM 2860 C CA . LEU A 1 363 ? -15.150 -41.905 -0.765 1.00 48.59 363 LEU A CA 1
ATOM 2861 C C . LEU A 1 363 ? -13.853 -41.558 -0.009 1.00 48.59 363 LEU A C 1
ATOM 2863 O O . LEU A 1 363 ? -13.240 -42.446 0.570 1.00 48.59 363 LEU A O 1
ATOM 2867 N N . CYS A 1 364 ? -13.425 -40.291 -0.001 1.00 40.66 364 CYS A N 1
ATOM 2868 C CA . CYS A 1 364 ? -12.225 -39.851 0.726 1.00 40.66 364 CYS A CA 1
ATOM 2869 C C . CYS A 1 364 ? -12.474 -39.461 2.195 1.00 40.66 364 CYS A C 1
ATOM 2871 O O . CYS A 1 364 ? -11.502 -39.297 2.928 1.00 40.66 364 CYS A O 1
ATOM 2873 N N . PHE A 1 365 ? -13.733 -39.286 2.620 1.00 44.78 365 PHE A N 1
ATOM 2874 C CA . PHE A 1 365 ? -14.083 -38.764 3.952 1.00 44.78 365 PHE A CA 1
ATOM 2875 C C . PHE A 1 365 ? -15.187 -39.554 4.687 1.00 44.78 365 PHE A C 1
ATOM 2877 O O . PHE A 1 365 ? -15.667 -39.094 5.723 1.00 44.78 365 PHE A O 1
ATOM 2884 N N . GLU A 1 366 ? -15.594 -40.730 4.196 1.00 46.12 366 GLU A N 1
ATOM 2885 C CA . GLU A 1 366 ? -16.353 -41.693 5.009 1.00 46.12 366 GLU A CA 1
ATOM 2886 C C . GLU A 1 366 ? -15.370 -42.462 5.911 1.00 46.12 366 GLU A C 1
ATOM 2888 O O . GLU A 1 366 ? -14.520 -43.208 5.428 1.00 46.12 366 GLU A O 1
ATOM 2893 N N . GLU A 1 367 ? -15.462 -42.258 7.229 1.00 47.59 367 GLU A N 1
ATOM 2894 C CA . GLU A 1 367 ? -14.848 -43.163 8.205 1.00 47.59 367 GLU A CA 1
ATOM 2895 C C . GLU A 1 367 ? -15.528 -44.534 8.090 1.00 47.59 367 GLU A C 1
ATOM 2897 O O . GLU A 1 367 ? -16.756 -44.630 8.149 1.00 47.59 367 GLU A O 1
ATOM 2902 N N . GLU A 1 368 ? -14.744 -45.603 7.924 1.00 48.22 368 GLU A N 1
ATOM 2903 C CA . GLU A 1 368 ? -15.270 -46.967 7.990 1.00 48.22 368 GLU A CA 1
ATOM 2904 C C . GLU A 1 368 ? -15.837 -47.225 9.397 1.00 48.22 368 GLU A C 1
ATOM 2906 O O . GLU A 1 368 ? -15.095 -47.348 10.375 1.00 48.22 368 GLU A O 1
ATOM 2911 N N . GLU A 1 369 ? -17.164 -47.339 9.506 1.00 47.84 369 GLU A N 1
ATOM 2912 C CA . GLU A 1 369 ? -17.805 -47.954 10.668 1.00 47.84 369 GLU A CA 1
ATOM 2913 C C . GLU A 1 369 ? -17.222 -49.362 10.864 1.00 47.84 369 GLU A C 1
ATOM 2915 O O . GLU A 1 369 ? -17.274 -50.212 9.970 1.00 47.84 369 GLU A O 1
ATOM 2920 N N . GLN A 1 370 ? -16.675 -49.622 12.056 1.00 43.06 370 GLN A N 1
ATOM 2921 C CA . GLN A 1 370 ? -16.258 -50.960 12.461 1.00 43.06 370 GLN A CA 1
ATOM 2922 C C . GLN A 1 370 ? -17.440 -51.927 12.352 1.00 43.06 370 GLN A C 1
ATOM 2924 O O . GLN A 1 370 ? -18.355 -51.923 13.177 1.00 43.06 370 GLN A O 1
ATOM 2929 N N . VAL A 1 371 ? -17.379 -52.822 11.369 1.00 45.25 371 VAL A N 1
ATOM 2930 C CA . VAL A 1 371 ? -18.265 -53.982 11.305 1.00 45.25 371 VAL A CA 1
ATOM 2931 C C . VAL A 1 371 ? -17.872 -54.944 12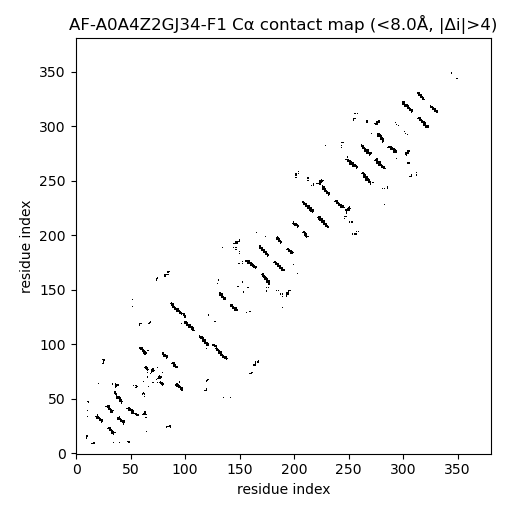.428 1.00 45.25 371 VAL A C 1
ATOM 2933 O O . VAL A 1 371 ? -16.944 -55.744 12.304 1.00 45.25 371 VAL A O 1
ATOM 2936 N N . VAL A 1 372 ? -18.597 -54.867 13.544 1.00 50.66 372 VAL A N 1
ATOM 2937 C CA . VAL A 1 372 ? -18.631 -55.908 14.575 1.00 50.66 372 VAL A CA 1
ATOM 2938 C C . VAL A 1 372 ? -19.233 -57.169 13.949 1.00 50.66 372 VAL A C 1
ATOM 2940 O O . VAL A 1 372 ? -20.405 -57.204 13.577 1.00 50.66 372 VAL A O 1
ATOM 2943 N N . GLY A 1 373 ? -18.411 -58.210 13.799 1.00 44.25 373 GLY A N 1
ATOM 2944 C CA . GLY A 1 373 ? -18.852 -59.541 13.382 1.00 44.25 373 GLY A CA 1
ATOM 2945 C C . GLY A 1 373 ? -19.656 -60.254 14.484 1.00 44.25 373 GLY A C 1
ATOM 2946 O O . GLY A 1 373 ? -19.430 -60.005 15.667 1.00 44.25 373 GLY A O 1
ATOM 2947 N N . PRO A 1 374 ? -20.596 -61.143 14.117 1.00 45.91 374 PRO A N 1
ATOM 2948 C CA . PRO A 1 374 ? -21.773 -61.458 14.924 1.00 45.91 374 PRO A CA 1
ATOM 2949 C C . PRO A 1 374 ? -21.505 -62.388 16.116 1.00 45.91 374 PRO A C 1
ATOM 2951 O O . PRO A 1 374 ? -20.905 -63.457 15.973 1.00 45.91 374 PRO A O 1
ATOM 2954 N N . GLU A 1 375 ? -22.084 -62.039 17.270 1.00 43.03 375 GLU A N 1
ATOM 2955 C CA . GLU A 1 375 ? -22.445 -63.000 18.314 1.00 43.03 375 GLU A CA 1
ATOM 2956 C C . GLU A 1 375 ? -23.430 -64.028 17.735 1.00 43.03 375 GLU A C 1
ATOM 2958 O O . GLU A 1 375 ? -24.510 -63.688 17.250 1.00 43.03 375 GLU A O 1
ATOM 2963 N N . LYS A 1 376 ? -23.067 -65.314 17.788 1.00 45.34 376 LYS A N 1
ATOM 2964 C CA . LYS A 1 376 ? -24.015 -66.405 17.551 1.00 45.34 376 LYS A CA 1
ATOM 2965 C C . LYS A 1 376 ? -24.932 -66.542 18.763 1.00 45.34 376 LYS A C 1
ATOM 2967 O O . LYS A 1 376 ? -24.503 -66.974 19.831 1.00 45.34 376 LYS A O 1
ATOM 2972 N N . SER A 1 377 ? -26.203 -66.225 18.556 1.00 44.72 377 SER A N 1
ATOM 2973 C CA . SER A 1 377 ? -27.311 -66.519 19.457 1.00 44.72 377 SER A CA 1
ATOM 2974 C C . SER A 1 377 ? -27.490 -68.026 19.675 1.00 44.72 377 SER A C 1
ATOM 2976 O O . SER A 1 377 ? -27.532 -68.805 18.721 1.00 44.72 377 SER A O 1
ATOM 2978 N N . LYS A 1 378 ? -27.660 -68.410 20.944 1.00 44.00 378 LYS A N 1
ATOM 2979 C CA . LYS A 1 378 ? -28.419 -69.597 21.360 1.00 44.00 378 LYS A CA 1
ATOM 2980 C C . LYS A 1 378 ? -29.924 -69.387 21.135 1.00 44.00 378 LYS A C 1
ATOM 2982 O O . LYS A 1 378 ? -30.414 -68.273 21.296 1.00 44.00 378 LYS A O 1
ATOM 2987 N N . GLY A 1 379 ? -30.598 -70.502 20.876 1.00 37.69 379 GLY A N 1
ATOM 2988 C CA . GLY A 1 379 ? -32.044 -70.756 20.898 1.00 37.69 379 GLY A CA 1
ATOM 2989 C C . GLY A 1 379 ? -32.308 -71.901 19.912 1.00 37.69 379 GLY A C 1
ATOM 2990 O O . GLY A 1 379 ? -31.764 -71.865 18.813 1.00 37.69 379 GLY A O 1
ATOM 2991 N N . ASP A 1 380 ? -33.014 -72.987 20.188 1.00 40.19 380 ASP A N 1
ATOM 2992 C CA . ASP A 1 380 ? -33.676 -73.537 21.368 1.00 40.19 380 ASP A CA 1
ATOM 2993 C C . ASP A 1 380 ? -33.678 -75.065 21.168 1.00 40.19 380 ASP A C 1
ATOM 2995 O O . ASP A 1 380 ? -33.795 -75.530 20.031 1.00 40.19 380 ASP A O 1
ATOM 2999 N N . ASP A 1 381 ? -33.541 -75.806 22.265 1.00 35.88 381 ASP A N 1
ATOM 3000 C CA . ASP A 1 381 ? -34.321 -77.014 22.570 1.00 35.88 381 ASP A CA 1
ATOM 3001 C C . ASP A 1 381 ? -34.458 -77.102 24.099 1.00 35.88 381 ASP A C 1
ATOM 3003 O O . ASP A 1 381 ? -33.425 -76.896 24.793 1.00 35.88 381 ASP A O 1
#

Solvent-accessible surface area (backbone atoms only — not comparable to full-atom values): 22536 Å² total; per-residue (Å²): 131,72,97,75,80,81,78,88,86,57,61,89,90,51,91,80,73,82,66,82,45,73,47,72,58,77,60,93,55,20,30,39,35,26,47,69,34,16,36,30,38,22,78,29,91,84,50,75,65,43,76,76,46,82,77,34,32,84,82,29,23,28,36,37,36,44,55,62,62,38,21,71,75,49,58,66,35,58,71,30,52,49,66,26,88,79,44,54,31,39,36,29,33,40,39,37,30,79,77,24,50,69,41,79,47,83,39,91,65,84,58,100,76,46,69,54,49,74,40,54,48,59,53,94,92,49,51,66,59,49,74,46,42,35,37,31,38,67,83,80,76,57,56,70,41,67,52,64,68,57,83,92,45,65,90,52,66,53,44,76,56,46,76,46,67,77,43,85,52,32,36,35,38,32,40,27,37,72,85,69,81,50,77,46,24,25,46,26,34,62,87,78,46,49,60,44,82,45,76,66,56,56,63,44,98,84,66,51,35,30,37,25,78,44,78,42,75,35,97,88,80,50,67,24,33,21,42,31,40,39,36,65,50,73,96,89,52,75,75,45,76,43,73,53,50,85,55,100,37,36,52,78,43,82,67,50,74,40,75,94,73,38,34,38,32,31,33,28,22,72,97,30,93,91,32,28,37,42,32,38,31,26,76,86,45,44,86,56,56,47,66,73,36,70,79,44,57,65,92,52,37,54,26,51,48,74,49,68,42,98,84,67,61,34,34,37,45,36,40,75,28,98,47,78,80,52,76,51,80,42,51,86,72,84,83,89,79,88,83,83,86,77,87,82,86,46,71,68,59,53,49,54,49,50,53,51,54,52,50,51,55,51,71,75,69,61,77,81,75,82,81,78,76,80,84,82,79,88,85,86,135

pLDDT: mean 79.54, std 19.07, range [26.94, 98.56]

Nearest PDB structures (foldseek):
  4wjl-assembly1_B  TM=9.591E-01  e=1.527E-38  Homo sapiens
  7e8h-assembly1_L  TM=9.272E-01  e=4.990E-32  Homo sapiens
  2jid-assembly1_A  TM=8.158E-01  e=2.684E-25  Homo sapiens
  4g1f-assembly3_C  TM=8.112E-01  e=2.684E-25  Homo sapiens
  6y0f-assembly1_B  TM=8.779E-01  e=8.358E-24  Homo sapiens

Foldseek 3Di:
DPPDDDDDDDAPVDDDADWPDKDAFQDDAKIWTHDLQWIWIDPHPPGHIDTLDDPRHVQFKHKQFDFPCCCVPFAVHRGQKDAANVNFKIKGKIWGLNQADWDWDDDPDDDPDDGTDIHGDHDPPGDGIDMWMWMFGPPPPRDIDTQADPPVPNPAAWDWRDWDHPHRQWIWTWIAGPVRPDIWIWIAGNVVSDTDTDADFDADPVRFKTKDFDWDDDPPLGTETFIWMWGDDPPDDDIDIDTLDDDNWYFPFFADADPVQQKTWTWIQVVHPVFIFIKIAHPVDSVPIDTPCCPPPVVFARYWDWHADPVNQKIWIWGPDPHDTDIDIGGPDDDDDDDDDDDDPDPVVVVVVVVVVVVVVVVVPDDDDDPDDDDDDDDDD

Organism: NCBI:txid230148

InterPro domains:
  IPR002469 Dipeptidylpeptidase IV, N-terminal domain [PF00930] (2-324)
  IPR050278 Serine protease S9B/DPPIV [PTHR11731] (7-330)